Protein AF-0000000084534258 (afdb_homodimer)

Nearest PDB structures (foldseek):
  6az6-assembly1_A  TM=5.521E-01  e=4.880E-09  Streptococcus agalactiae
  6az6-assembly1_B  TM=5.299E-01  e=6.504E-09  Streptococcus agalactiae
  7u5q-assembly2_B  TM=5.788E-01  e=2.052E-08  Brucella melitensis ATCC 23457
  6on4-assembly1_B  TM=4.578E-01  e=2.607E-08  Escherichia coli K-12
  6wfq-assembly1_C  TM=4.964E-01  e=1.856E-07  Escherichia coli

Radius of gyration: 23.12 Å; Cα contacts (8 Å, |Δi|>4): 680; chains: 2; bounding box: 51×70×59 Å

Structure (mmCIF, N/CA/C/O backbone):
data_AF-0000000084534258-model_v1
#
loop_
_entity.id
_entity.type
_entity.pdbx_description
1 polymer 'GntR family transcriptional regulator'
#
loop_
_atom_site.group_PDB
_atom_site.id
_atom_site.type_symbol
_atom_site.label_atom_id
_atom_site.label_alt_id
_atom_site.label_comp_id
_atom_site.label_asym_id
_atom_site.label_entity_id
_atom_site.label_seq_id
_atom_site.pdbx_PDB_ins_code
_atom_site.Cartn_x
_atom_site.Cartn_y
_atom_site.Cartn_z
_atom_site.occupancy
_atom_site.B_iso_or_equiv
_atom_site.auth_seq_id
_atom_site.auth_comp_id
_atom_site.auth_asym_id
_atom_site.auth_atom_id
_atom_site.pdbx_PDB_model_num
ATOM 1 N N . MET A 1 1 ? -7.902 -8.352 -7.883 1 46.28 1 MET A N 1
ATOM 2 C CA . MET A 1 1 ? -6.824 -8.164 -8.852 1 46.28 1 MET A CA 1
ATOM 3 C C . MET A 1 1 ? -7.258 -7.246 -9.984 1 46.28 1 MET A C 1
ATOM 5 O O . MET A 1 1 ? -6.453 -6.477 -10.508 1 46.28 1 MET A O 1
ATOM 9 N N . PHE A 1 2 ? -8.562 -7.336 -10.305 1 59.81 2 PHE A N 1
ATOM 10 C CA . PHE A 1 2 ? -8.93 -6.461 -11.414 1 59.81 2 PHE A CA 1
ATOM 11 C C . PHE A 1 2 ? -9.75 -5.277 -10.922 1 59.81 2 PHE A C 1
ATOM 13 O O . PHE A 1 2 ? -10.766 -5.457 -10.242 1 59.81 2 PHE A O 1
ATOM 20 N N . ARG A 1 3 ? -9.07 -4.172 -10.789 1 63.06 3 ARG A N 1
ATOM 21 C CA . ARG A 1 3 ? -9.719 -2.904 -10.477 1 63.06 3 ARG A CA 1
ATOM 22 C C . ARG A 1 3 ? -9.594 -1.92 -11.633 1 63.06 3 ARG A C 1
ATOM 24 O O . ARG A 1 3 ? -8.719 -2.07 -12.492 1 63.06 3 ARG A O 1
ATOM 31 N N . PRO A 1 4 ? -10.609 -1.128 -11.656 1 59.97 4 PRO A N 1
ATOM 32 C CA . PRO A 1 4 ? -10.539 -0.135 -12.734 1 59.97 4 PRO A CA 1
ATOM 33 C C . PRO A 1 4 ? -9.172 0.54 -12.812 1 59.97 4 PRO A C 1
ATOM 35 O O . PRO A 1 4 ? -8.547 0.811 -11.789 1 59.97 4 PRO A O 1
ATOM 38 N N . VAL A 1 5 ? -8.656 0.688 -14.016 1 66.25 5 VAL A N 1
ATOM 39 C CA . VAL A 1 5 ? -7.348 1.281 -14.258 1 66.25 5 VAL A CA 1
ATOM 40 C C . VAL A 1 5 ? -7.398 2.781 -13.984 1 66.25 5 VAL A C 1
ATOM 42 O O . VAL A 1 5 ? -8.43 3.426 -14.203 1 66.25 5 VAL A O 1
ATOM 45 N N . ARG A 1 6 ? -6.438 3.271 -13.281 1 58.62 6 ARG A N 1
ATOM 46 C CA . ARG A 1 6 ? -6.316 4.707 -13.055 1 58.62 6 ARG A CA 1
ATOM 47 C C . ARG A 1 6 ? -5.719 5.402 -14.273 1 58.62 6 ARG A C 1
ATOM 49 O O . ARG A 1 6 ? -4.668 4.996 -14.773 1 58.62 6 ARG A O 1
ATOM 56 N N . THR A 1 7 ? -6.652 6.23 -14.914 1 61.56 7 THR A N 1
ATOM 57 C CA . THR A 1 7 ? -6.215 6.949 -16.109 1 61.56 7 THR A CA 1
ATOM 58 C C . THR A 1 7 ? -5.816 8.383 -15.766 1 61.56 7 THR A C 1
ATOM 60 O O . THR A 1 7 ? -6.5 9.055 -14.992 1 61.56 7 THR A O 1
ATOM 63 N N . GLY A 1 8 ? -4.473 8.648 -15.375 1 64.31 8 GLY A N 1
ATOM 64 C CA . GLY A 1 8 ? -4.086 10.039 -15.258 1 64.31 8 GLY A CA 1
ATOM 65 C C . GLY A 1 8 ? -2.799 10.367 -15.992 1 64.31 8 GLY A C 1
ATOM 66 O O . GLY A 1 8 ? -1.876 9.555 -16.031 1 64.31 8 GLY A O 1
ATOM 67 N N . ASN A 1 9 ? -2.928 11.422 -16.734 1 80.19 9 ASN A N 1
ATOM 68 C CA . ASN A 1 9 ? -1.703 11.891 -17.375 1 80.19 9 ASN A CA 1
ATOM 69 C C . ASN A 1 9 ? -0.791 12.602 -16.375 1 80.19 9 ASN A C 1
ATOM 71 O O . ASN A 1 9 ? -1.104 12.672 -15.18 1 80.19 9 ASN A O 1
ATOM 75 N N . ALA A 1 10 ? 0.329 12.891 -16.75 1 83.19 10 ALA A N 1
ATOM 76 C CA . ALA A 1 10 ? 1.354 13.492 -15.898 1 83.19 10 ALA A CA 1
ATOM 77 C C . ALA A 1 10 ? 0.813 14.719 -15.18 1 83.19 10 ALA A C 1
ATOM 79 O O . ALA A 1 10 ? 1.138 14.961 -14.008 1 83.19 10 ALA A O 1
ATOM 80 N N . PHE A 1 11 ? -0.027 15.453 -15.859 1 90.19 11 PHE A N 1
ATOM 81 C CA . PHE A 1 11 ? -0.623 16.656 -15.297 1 90.19 11 PHE A CA 1
ATOM 82 C C . PHE A 1 11 ? -1.553 16.328 -14.141 1 90.19 11 PHE A C 1
ATOM 84 O O . PHE A 1 11 ? -1.405 16.859 -13.039 1 90.19 11 PHE A O 1
ATOM 91 N N . GLU A 1 12 ? -2.447 15.398 -14.352 1 89.81 12 GLU A N 1
ATOM 92 C CA . GLU A 1 12 ? -3.422 15.016 -13.336 1 89.81 12 GLU A CA 1
ATOM 93 C C . GLU A 1 12 ? -2.736 14.414 -12.117 1 89.81 12 GLU A C 1
ATOM 95 O O . GLU A 1 12 ? -3.105 14.719 -10.977 1 89.81 12 GLU A O 1
ATOM 100 N N . GLU A 1 13 ? -1.769 13.656 -12.375 1 88.94 13 GLU A N 1
ATOM 101 C CA . GLU A 1 13 ? -1.029 13.039 -11.281 1 88.94 13 GLU A CA 1
ATOM 102 C C . GLU A 1 13 ? -0.251 14.086 -10.484 1 88.94 13 GLU A C 1
ATOM 104 O O . GLU A 1 13 ? -0.144 13.984 -9.258 1 88.94 13 GLU A O 1
ATOM 109 N N . THR A 1 14 ? 0.323 14.992 -11.164 1 92.19 14 THR A N 1
ATOM 110 C CA . THR A 1 14 ? 1.058 16.062 -10.5 1 92.19 14 THR A CA 1
ATOM 111 C C . THR A 1 14 ? 0.133 16.875 -9.602 1 92.19 14 THR A C 1
ATOM 113 O O . THR A 1 14 ? 0.47 17.156 -8.445 1 92.19 14 THR A O 1
ATOM 116 N N . VAL A 1 15 ? -1.04 17.219 -10.109 1 93.62 15 VAL A N 1
ATOM 117 C CA . VAL A 1 15 ? -2.018 17.969 -9.32 1 93.62 15 VAL A CA 1
ATOM 118 C C . VAL A 1 15 ? -2.383 17.172 -8.062 1 93.62 15 VAL A C 1
ATOM 120 O O . VAL A 1 15 ? -2.41 17.719 -6.961 1 93.62 15 VAL A O 1
ATOM 123 N N . GLU A 1 16 ? -2.568 15.906 -8.25 1 91.75 16 GLU A N 1
ATOM 124 C CA . GLU A 1 16 ? -2.979 15.047 -7.137 1 91.75 16 GLU A CA 1
ATOM 125 C C . GLU A 1 16 ? -1.893 14.977 -6.07 1 91.75 16 GLU A C 1
ATOM 127 O O . GLU A 1 16 ? -2.184 15.055 -4.875 1 91.75 16 GLU A O 1
ATOM 132 N N . ARG A 1 17 ? -0.746 14.844 -6.488 1 92.44 17 ARG A N 1
ATOM 133 C CA . ARG A 1 17 ? 0.365 14.719 -5.551 1 92.44 17 ARG A CA 1
ATOM 134 C C . ARG A 1 17 ? 0.575 16.016 -4.777 1 92.44 17 ARG A C 1
ATOM 136 O O . ARG A 1 17 ? 0.832 15.992 -3.572 1 92.44 17 ARG A O 1
ATOM 143 N N . LEU A 1 18 ? 0.512 17.094 -5.434 1 94.25 18 LEU A N 1
ATOM 144 C CA . LEU A 1 18 ? 0.666 18.375 -4.77 1 94.25 18 LEU A CA 1
ATOM 145 C C . LEU A 1 18 ? -0.476 18.625 -3.791 1 94.25 18 LEU A C 1
ATOM 147 O O . LEU A 1 18 ? -0.25 19.094 -2.672 1 94.25 18 LEU A O 1
ATOM 151 N N . LEU A 1 19 ? -1.682 18.328 -4.277 1 94.25 19 LEU A N 1
ATOM 152 C CA . LEU A 1 19 ? -2.84 18.484 -3.404 1 94.25 19 LEU A CA 1
ATOM 153 C C . LEU A 1 19 ? -2.703 17.609 -2.16 1 94.25 19 LEU A C 1
ATOM 155 O O . LEU A 1 19 ? -3.039 18.047 -1.055 1 94.25 19 LEU A O 1
ATOM 159 N N . GLN A 1 20 ? -2.223 16.406 -2.35 1 94.5 20 GLN A N 1
ATOM 160 C CA . GLN A 1 20 ? -1.978 15.508 -1.23 1 94.5 20 GLN A CA 1
ATOM 161 C C . GLN A 1 20 ? -0.992 16.125 -0.237 1 94.5 20 GLN A C 1
ATOM 163 O O . GLN A 1 20 ? -1.232 16.109 0.972 1 94.5 20 GLN A O 1
ATOM 168 N N . ALA A 1 21 ? 0.108 16.656 -0.754 1 94.19 21 ALA A N 1
ATOM 169 C CA . ALA A 1 21 ? 1.132 17.25 0.096 1 94.19 21 ALA A CA 1
ATOM 170 C C . ALA A 1 21 ? 0.57 18.438 0.879 1 94.19 21 ALA A C 1
ATOM 172 O O . ALA A 1 21 ? 0.921 18.641 2.043 1 94.19 21 ALA A O 1
ATOM 173 N N . ILE A 1 22 ? -0.317 19.109 0.294 1 94.38 22 ILE A N 1
ATOM 174 C CA . ILE A 1 22 ? -0.914 20.297 0.916 1 94.38 22 ILE A CA 1
ATOM 175 C C . ILE A 1 22 ? -1.968 19.859 1.933 1 94.38 22 ILE A C 1
ATOM 177 O O . ILE A 1 22 ? -1.938 20.281 3.088 1 94.38 22 ILE A O 1
ATOM 181 N N . LYS A 1 23 ? -2.83 18.953 1.567 1 94.38 23 LYS A N 1
ATOM 182 C CA . LYS A 1 23 ? -3.945 18.547 2.416 1 94.38 23 LYS A CA 1
ATOM 183 C C . LYS A 1 23 ? -3.453 17.766 3.635 1 94.38 23 LYS A C 1
ATOM 185 O O . LYS A 1 23 ? -4.043 17.859 4.715 1 94.38 23 LYS A O 1
ATOM 190 N N . LEU A 1 24 ? -2.344 17.094 3.459 1 94.88 24 LEU A N 1
ATOM 191 C CA . LEU A 1 24 ? -1.833 16.266 4.555 1 94.88 24 LEU A CA 1
ATOM 192 C C . LEU A 1 24 ? -0.815 17.047 5.383 1 94.88 24 LEU A C 1
ATOM 194 O O . LEU A 1 24 ? -0.246 16.516 6.336 1 94.88 24 LEU A O 1
ATOM 198 N N . GLY A 1 25 ? -0.488 18.297 5 1 92.94 25 GLY A N 1
ATOM 199 C CA . GLY A 1 25 ? 0.254 19.203 5.859 1 92.94 25 GLY A CA 1
ATOM 200 C C . GLY A 1 25 ? 1.753 19.156 5.625 1 92.94 25 GLY A C 1
ATOM 201 O O . GLY A 1 25 ? 2.527 19.688 6.426 1 92.94 25 GLY A O 1
ATOM 202 N N . VAL A 1 26 ? 2.131 18.469 4.617 1 92.94 26 VAL A N 1
ATOM 203 C CA . VAL A 1 26 ? 3.539 18.562 4.242 1 92.94 26 VAL A CA 1
ATOM 204 C C . VAL A 1 26 ? 3.908 20.016 3.971 1 92.94 26 VAL A C 1
ATOM 206 O O . VAL A 1 26 ? 4.977 20.469 4.375 1 92.94 26 VAL A O 1
ATOM 209 N N . PHE A 1 27 ? 2.994 20.641 3.299 1 93.38 27 PHE A N 1
ATOM 210 C CA . PHE A 1 27 ? 3.014 22.094 3.191 1 93.38 27 PHE A CA 1
ATOM 211 C C . PHE A 1 27 ? 1.757 22.703 3.809 1 93.38 27 PHE A C 1
ATOM 213 O O . PHE A 1 27 ? 0.653 22.516 3.293 1 93.38 27 PHE A O 1
ATOM 220 N N . GLY A 1 28 ? 1.992 23.469 4.918 1 91.94 28 GLY A N 1
ATOM 221 C CA . GLY A 1 28 ? 0.869 24.078 5.609 1 91.94 28 GLY A CA 1
ATOM 222 C C . GLY A 1 28 ? 0.545 25.469 5.113 1 91.94 28 GLY A C 1
ATOM 223 O O . GLY A 1 28 ? 1.276 26.031 4.293 1 91.94 28 GLY A O 1
ATOM 224 N N . LEU A 1 29 ? -0.563 25.953 5.699 1 92.5 29 LEU A N 1
ATOM 225 C CA . LEU A 1 29 ? -0.996 27.297 5.367 1 92.5 29 LEU A CA 1
ATOM 226 C C . LEU A 1 29 ? 0.145 28.297 5.543 1 92.5 29 LEU A C 1
ATOM 228 O O . LEU A 1 29 ? 0.789 28.328 6.594 1 92.5 29 LEU A O 1
ATOM 232 N N . GLY A 1 30 ? 0.427 29.031 4.445 1 93.94 30 GLY A N 1
ATOM 233 C CA . GLY A 1 30 ? 1.431 30.078 4.512 1 93.94 30 GLY A CA 1
ATOM 234 C C . GLY A 1 30 ? 2.818 29.609 4.121 1 93.94 30 GLY A C 1
ATOM 235 O O . GLY A 1 30 ? 3.705 30.422 3.854 1 93.94 30 GLY A O 1
ATOM 236 N N . ASP A 1 31 ? 3.01 28.328 4.047 1 94.75 31 ASP A N 1
ATOM 237 C CA . ASP A 1 31 ? 4.316 27.781 3.684 1 94.75 31 ASP A CA 1
ATOM 238 C C . ASP A 1 31 ? 4.664 28.125 2.234 1 94.75 31 ASP A C 1
ATOM 240 O O . ASP A 1 31 ? 3.789 28.141 1.368 1 94.75 31 ASP A O 1
ATOM 244 N N . ARG A 1 32 ? 5.957 28.344 2.076 1 96.12 32 ARG A N 1
ATOM 245 C CA . ARG A 1 32 ? 6.48 28.5 0.722 1 96.12 32 ARG A CA 1
ATOM 246 C C . ARG A 1 32 ? 6.836 27.156 0.108 1 96.12 32 ARG A C 1
ATOM 248 O O . ARG A 1 32 ? 7.531 26.344 0.728 1 96.12 32 ARG A O 1
ATOM 255 N N . LEU A 1 33 ? 6.316 26.875 -1.082 1 96.25 33 LEU A N 1
ATOM 256 C CA . LEU A 1 33 ? 6.723 25.656 -1.792 1 96.25 33 LEU A CA 1
ATOM 257 C C . LEU A 1 33 ? 8.172 25.766 -2.258 1 96.25 33 LEU A C 1
ATOM 259 O O . LEU A 1 33 ? 8.688 26.875 -2.459 1 96.25 33 LEU A O 1
ATOM 263 N N . PRO A 1 34 ? 8.797 24.625 -2.428 1 93.94 34 PRO A N 1
ATOM 264 C CA . PRO A 1 34 ? 10.133 24.656 -3.021 1 93.94 34 PRO A CA 1
ATOM 265 C C . PRO A 1 34 ? 10.148 25.344 -4.391 1 93.94 34 PRO A C 1
ATOM 267 O O . PRO A 1 34 ? 9.109 25.469 -5.031 1 93.94 34 PRO A O 1
ATOM 270 N N . ALA A 1 35 ? 11.375 25.656 -4.703 1 94.31 35 ALA A N 1
ATOM 271 C CA . ALA A 1 35 ? 11.531 26.266 -6.027 1 94.31 35 ALA A CA 1
ATOM 272 C C . ALA A 1 35 ? 11 25.328 -7.113 1 94.31 35 ALA A C 1
ATOM 274 O O . ALA A 1 35 ? 11.117 24.109 -7.004 1 94.31 35 ALA A O 1
ATOM 275 N N . GLU A 1 36 ? 10.453 25.938 -8.148 1 93.88 36 GLU A N 1
ATOM 276 C CA . GLU A 1 36 ? 9.82 25.172 -9.219 1 93.88 36 GLU A CA 1
ATOM 277 C C . GLU A 1 36 ? 10.781 24.141 -9.812 1 93.88 36 GLU A C 1
ATOM 279 O O . GLU A 1 36 ? 10.391 23.016 -10.094 1 93.88 36 GLU A O 1
ATOM 284 N N . ARG A 1 37 ? 12.016 24.578 -9.961 1 93 37 ARG A N 1
ATOM 285 C CA . ARG A 1 37 ? 13 23.672 -10.539 1 93 37 ARG A CA 1
ATOM 286 C C . ARG A 1 37 ? 13.18 22.438 -9.656 1 93 37 ARG A C 1
ATOM 288 O O . ARG A 1 37 ? 13.172 21.312 -10.156 1 93 37 ARG A O 1
ATOM 295 N N . ASP A 1 38 ? 13.25 22.656 -8.398 1 94.06 38 ASP A N 1
ATOM 296 C CA . ASP A 1 38 ? 13.445 21.562 -7.453 1 94.06 38 ASP A CA 1
ATOM 297 C C . ASP A 1 38 ? 12.195 20.688 -7.367 1 94.06 38 ASP A C 1
ATOM 299 O O . ASP A 1 38 ? 12.297 19.453 -7.336 1 94.06 38 ASP A O 1
ATOM 303 N N . LEU A 1 39 ? 11.07 21.297 -7.32 1 93.62 39 LEU A N 1
ATOM 304 C CA . LEU A 1 39 ? 9.805 20.578 -7.199 1 93.62 39 LEU A CA 1
ATOM 305 C C . LEU A 1 39 ? 9.539 19.719 -8.438 1 93.62 39 LEU A C 1
ATOM 307 O O . LEU A 1 39 ? 9.109 18.578 -8.328 1 93.62 39 LEU A O 1
ATOM 311 N N . ALA A 1 40 ? 9.82 20.25 -9.57 1 93.56 40 ALA A N 1
ATOM 312 C CA . ALA A 1 40 ? 9.664 19.516 -10.828 1 93.56 40 ALA A CA 1
ATOM 313 C C . ALA A 1 40 ? 10.578 18.297 -10.859 1 93.56 40 ALA A C 1
ATOM 315 O O . ALA A 1 40 ? 10.164 17.219 -11.266 1 93.56 40 ALA A O 1
ATOM 316 N N . ALA A 1 41 ? 11.742 18.516 -10.406 1 91.44 41 ALA A N 1
ATOM 317 C CA . ALA A 1 41 ? 12.711 17.422 -10.383 1 91.44 41 ALA A CA 1
ATOM 318 C C . ALA A 1 41 ? 12.258 16.312 -9.445 1 91.44 41 ALA A C 1
ATOM 320 O O . ALA A 1 41 ? 12.328 15.125 -9.797 1 91.44 41 ALA A O 1
ATOM 321 N N . ARG A 1 42 ? 11.75 16.672 -8.336 1 88.75 42 ARG A N 1
ATOM 322 C CA . ARG A 1 42 ? 11.32 15.695 -7.344 1 88.75 42 ARG A CA 1
ATOM 323 C C . ARG A 1 42 ? 10.109 14.906 -7.84 1 88.75 42 ARG A C 1
ATOM 325 O O . ARG A 1 42 ? 9.961 13.727 -7.535 1 88.75 42 ARG A O 1
ATOM 332 N N . LEU A 1 43 ? 9.305 15.609 -8.617 1 91.12 43 LEU A N 1
ATOM 333 C CA . LEU A 1 43 ? 8.078 14.984 -9.102 1 91.12 43 LEU A CA 1
ATOM 334 C C . LEU A 1 43 ? 8.312 14.297 -10.445 1 91.12 43 LEU A C 1
ATOM 336 O O . LEU A 1 43 ? 7.445 13.562 -10.922 1 91.12 43 LEU A O 1
ATOM 340 N N . GLY A 1 44 ? 9.438 14.531 -11.023 1 89.69 44 GLY A N 1
ATOM 341 C CA . GLY A 1 44 ? 9.789 13.922 -12.289 1 89.69 44 GLY A CA 1
ATOM 342 C C . GLY A 1 44 ? 8.938 14.414 -13.445 1 89.69 44 GLY A C 1
ATOM 343 O O . GLY A 1 44 ? 8.523 13.633 -14.305 1 89.69 44 GLY A O 1
ATOM 344 N N . VAL A 1 45 ? 8.68 15.656 -13.43 1 92.38 45 VAL A N 1
ATOM 345 C CA . VAL A 1 45 ? 7.883 16.25 -14.508 1 92.38 45 VAL A CA 1
ATOM 346 C C . VAL A 1 45 ? 8.586 17.484 -15.047 1 92.38 45 VAL A C 1
ATOM 348 O O . VAL A 1 45 ? 9.523 18 -14.438 1 92.38 45 VAL A O 1
ATOM 351 N N . SER A 1 46 ? 8.172 17.844 -16.234 1 93.12 46 SER A N 1
ATOM 352 C CA . SER A 1 46 ? 8.703 19.078 -16.797 1 93.12 46 SER A CA 1
ATOM 353 C C . SER A 1 46 ? 8.242 20.297 -16 1 93.12 46 SER A C 1
ATOM 355 O O . SER A 1 46 ? 7.23 20.234 -15.305 1 93.12 46 SER A O 1
ATOM 357 N N . ARG A 1 47 ? 8.984 21.375 -16.141 1 94.44 47 ARG A N 1
ATOM 358 C CA . ARG A 1 47 ? 8.586 22.625 -15.5 1 94.44 47 ARG A CA 1
ATOM 359 C C . ARG A 1 47 ? 7.246 23.109 -16.031 1 94.44 47 ARG A C 1
ATOM 361 O O . ARG A 1 47 ? 6.457 23.703 -15.297 1 94.44 47 ARG A O 1
ATOM 368 N N . GLU A 1 48 ? 7.051 22.844 -17.25 1 95.5 48 GLU A N 1
ATOM 369 C CA . GLU A 1 48 ? 5.789 23.266 -17.859 1 95.5 48 GLU A CA 1
ATOM 370 C C . GLU A 1 48 ? 4.605 22.531 -17.234 1 95.5 48 GLU A C 1
ATOM 372 O O . GLU A 1 48 ? 3.596 23.141 -16.891 1 95.5 48 GLU A O 1
ATOM 377 N N . THR A 1 49 ? 4.723 21.234 -17.078 1 94.19 49 THR A N 1
ATOM 378 C CA . THR A 1 49 ? 3.689 20.422 -16.453 1 94.19 49 THR A CA 1
ATOM 379 C C . THR A 1 49 ? 3.445 20.891 -15.016 1 94.19 49 THR A C 1
ATOM 381 O O . THR A 1 49 ? 2.297 21 -14.578 1 94.19 49 THR A O 1
ATOM 384 N N . LEU A 1 50 ? 4.504 21.156 -14.305 1 95.94 50 LEU A N 1
ATOM 385 C CA . LEU A 1 50 ? 4.387 21.625 -12.93 1 95.94 50 LEU A CA 1
ATOM 386 C C . LEU A 1 50 ? 3.652 22.969 -12.875 1 95.94 50 LEU A C 1
ATOM 388 O O . LEU A 1 50 ? 2.75 23.141 -12.055 1 95.94 50 LEU A O 1
ATOM 392 N N . ARG A 1 51 ? 4.016 23.859 -13.742 1 96.06 51 ARG A N 1
ATOM 393 C CA . ARG A 1 51 ? 3.398 25.188 -13.75 1 96.06 51 ARG A CA 1
ATOM 394 C C . ARG A 1 51 ? 1.904 25.094 -14.039 1 96.06 51 ARG A C 1
ATOM 396 O O . ARG A 1 51 ? 1.105 25.812 -13.453 1 96.06 51 ARG A O 1
ATOM 403 N N . GLU A 1 52 ? 1.541 24.219 -14.914 1 96.31 52 GLU A N 1
ATOM 404 C CA . GLU A 1 52 ? 0.128 24 -15.211 1 96.31 52 GLU A CA 1
ATOM 405 C C . GLU A 1 52 ? -0.608 23.453 -13.984 1 96.31 52 GLU A C 1
ATOM 407 O O . GLU A 1 52 ? -1.73 23.875 -13.695 1 96.31 52 GLU A O 1
ATOM 412 N N . ALA A 1 53 ? 0.021 22.562 -13.336 1 96 53 ALA A N 1
ATOM 413 C CA . ALA A 1 53 ? -0.563 21.984 -12.125 1 96 53 ALA A CA 1
ATOM 414 C C . ALA A 1 53 ? -0.736 23.047 -11.047 1 96 53 ALA A C 1
ATOM 416 O O . ALA A 1 53 ? -1.779 23.125 -10.398 1 96 53 ALA A O 1
ATOM 417 N N . LEU A 1 54 ? 0.273 23.891 -10.906 1 97 54 LEU A N 1
ATOM 418 C CA . LEU A 1 54 ? 0.222 24.953 -9.906 1 97 54 LEU A CA 1
ATOM 419 C C . LEU A 1 54 ? -0.862 25.969 -10.242 1 97 54 LEU A C 1
ATOM 421 O O . LEU A 1 54 ? -1.514 26.516 -9.352 1 97 54 LEU A O 1
ATOM 425 N N . ARG A 1 55 ? -1.057 26.203 -11.484 1 97 55 ARG A N 1
ATOM 426 C CA . ARG A 1 55 ? -2.129 27.094 -11.906 1 97 55 ARG A CA 1
ATOM 427 C C . ARG A 1 55 ? -3.494 26.531 -11.516 1 97 55 ARG A C 1
ATOM 429 O O . ARG A 1 55 ? -4.367 27.281 -11.07 1 97 55 ARG A O 1
ATOM 436 N N . THR A 1 56 ? -3.658 25.281 -11.773 1 97 56 THR A N 1
ATOM 437 C CA . THR A 1 56 ? -4.898 24.609 -11.383 1 97 56 THR A CA 1
ATOM 438 C C . THR A 1 56 ? -5.133 24.75 -9.883 1 97 56 THR A C 1
ATOM 440 O O . THR A 1 56 ? -6.246 25.062 -9.445 1 97 56 THR A O 1
ATOM 443 N N . LEU A 1 57 ? -4.098 24.531 -9.109 1 97.31 57 LEU A N 1
ATOM 444 C CA . LEU A 1 57 ? -4.207 24.625 -7.656 1 97.31 57 LEU A CA 1
ATOM 445 C C . LEU A 1 57 ? -4.457 26.062 -7.219 1 97.31 57 LEU A C 1
ATOM 447 O O . LEU A 1 57 ? -5.152 26.312 -6.23 1 97.31 57 LEU A O 1
ATOM 451 N N . GLN A 1 58 ? -3.914 26.953 -7.957 1 97.19 58 GLN A N 1
ATOM 452 C CA . GLN A 1 58 ? -4.168 28.375 -7.699 1 97.19 58 GLN A CA 1
ATOM 453 C C . GLN A 1 58 ? -5.641 28.719 -7.926 1 97.19 58 GLN A C 1
ATOM 455 O O . GLN A 1 58 ? -6.254 29.391 -7.105 1 97.19 58 GLN A O 1
ATOM 460 N N . GLN A 1 59 ? -6.168 28.25 -8.992 1 97.06 59 GLN A N 1
ATOM 461 C CA . GLN A 1 59 ? -7.566 28.5 -9.328 1 97.06 59 GLN A CA 1
ATOM 462 C C . GLN A 1 59 ? -8.5 27.906 -8.273 1 97.06 59 GLN A C 1
ATOM 464 O O . GLN A 1 59 ? -9.57 28.453 -8 1 97.06 59 GLN A O 1
ATOM 469 N N . ALA A 1 60 ? -8.031 26.844 -7.688 1 95.94 60 ALA A N 1
ATOM 470 C CA . ALA A 1 60 ? -8.812 26.172 -6.66 1 95.94 60 ALA A CA 1
ATOM 471 C C . ALA A 1 60 ? -8.602 26.828 -5.293 1 95.94 60 ALA A C 1
ATOM 473 O O . ALA A 1 60 ? -9.188 26.391 -4.297 1 95.94 60 ALA A O 1
ATOM 474 N N . GLY A 1 61 ? -7.648 27.781 -5.219 1 96.12 61 GLY A N 1
ATOM 475 C CA . GLY A 1 61 ? -7.41 28.516 -3.99 1 96.12 61 GLY A CA 1
ATOM 476 C C . GLY A 1 61 ? -6.469 27.797 -3.037 1 96.12 61 GLY A C 1
ATOM 477 O O . GLY A 1 61 ? -6.473 28.078 -1.835 1 96.12 61 GLY A O 1
ATOM 478 N N . CYS A 1 62 ? -5.66 26.891 -3.566 1 96.94 62 CYS A N 1
ATOM 479 C CA . CYS A 1 62 ? -4.793 26.094 -2.711 1 96.94 62 CYS A CA 1
ATOM 480 C C . CYS A 1 62 ? -3.416 26.734 -2.582 1 96.94 62 CYS A C 1
ATOM 482 O O . CYS A 1 62 ? -2.711 26.516 -1.596 1 96.94 62 CYS A O 1
ATOM 484 N N . VAL A 1 63 ? -3.031 27.516 -3.611 1 97.88 63 VAL A N 1
ATOM 485 C CA . VAL A 1 63 ? -1.735 28.188 -3.605 1 97.88 63 VAL A CA 1
ATOM 486 C C . VAL A 1 63 ? -1.865 29.562 -4.238 1 97.88 63 VAL A C 1
ATOM 488 O O . VAL A 1 63 ? -2.85 29.844 -4.926 1 97.88 63 VAL A O 1
ATOM 491 N N . GLU A 1 64 ? -0.849 30.359 -3.963 1 97.12 64 GLU A N 1
ATOM 492 C CA . GLU A 1 64 ? -0.783 31.688 -4.539 1 97.12 64 GLU A CA 1
ATOM 493 C C . GLU A 1 64 ? 0.657 32.094 -4.855 1 97.12 64 GLU A C 1
ATOM 495 O O . GLU A 1 64 ? 1.517 32.062 -3.971 1 97.12 64 GLU A O 1
ATOM 500 N N . PRO A 1 65 ? 0.898 32.406 -6.078 1 95.12 65 PRO A N 1
ATOM 501 C CA . PRO A 1 65 ? 2.215 32.969 -6.398 1 95.12 65 PRO A CA 1
ATOM 502 C C . PRO A 1 65 ? 2.377 34.406 -5.926 1 95.12 65 PRO A C 1
ATOM 504 O O . PRO A 1 65 ? 1.421 35.188 -5.973 1 95.12 65 PRO A O 1
ATOM 507 N N . ARG A 1 66 ? 3.527 34.719 -5.395 1 94 66 ARG A N 1
ATOM 508 C CA . ARG A 1 66 ? 3.902 36.062 -5.02 1 94 66 ARG A CA 1
ATOM 509 C C . ARG A 1 66 ? 5.211 36.469 -5.688 1 94 66 ARG A C 1
ATOM 511 O O . ARG A 1 66 ? 6.105 35.656 -5.871 1 94 66 ARG A O 1
ATOM 518 N N . ARG A 1 67 ? 5.25 37.75 -6.082 1 90.5 67 ARG A N 1
ATOM 519 C CA . ARG A 1 67 ? 6.426 38.25 -6.773 1 90.5 67 ARG A CA 1
ATOM 520 C C . ARG A 1 67 ? 7.316 39.031 -5.82 1 90.5 67 ARG A C 1
ATOM 522 O O . ARG A 1 67 ? 6.891 39.406 -4.727 1 90.5 67 ARG A O 1
ATOM 529 N N . GLY A 1 68 ? 8.555 39.281 -6.242 1 88.75 68 GLY A N 1
ATOM 530 C CA . GLY A 1 68 ? 9.492 40.062 -5.48 1 88.75 68 GLY A CA 1
ATOM 531 C C . GLY A 1 68 ? 10.641 39.281 -4.898 1 88.75 68 GLY A C 1
ATOM 532 O O . GLY A 1 68 ? 10.758 38.062 -5.16 1 88.75 68 GLY A O 1
ATOM 533 N N . ARG A 1 69 ? 11.555 39.938 -4.074 1 87.38 69 ARG A N 1
ATOM 534 C CA . ARG A 1 69 ? 12.773 39.375 -3.502 1 87.38 69 ARG A CA 1
ATOM 535 C C . ARG A 1 69 ? 12.453 38.156 -2.656 1 87.38 69 ARG A C 1
ATOM 537 O O . ARG A 1 69 ? 13.203 37.156 -2.664 1 87.38 69 ARG A O 1
ATOM 544 N N . TYR A 1 70 ? 11.312 38.188 -2.027 1 88.62 70 TYR A N 1
ATOM 545 C CA . TYR A 1 70 ? 10.898 37.062 -1.188 1 88.62 70 TYR A CA 1
ATOM 546 C C . TYR A 1 70 ? 9.703 36.344 -1.799 1 88.62 70 TYR A C 1
ATOM 548 O O . TYR A 1 70 ? 8.891 35.75 -1.078 1 88.62 70 TYR A O 1
ATOM 556 N N . GLY A 1 71 ? 9.773 36.406 -3.113 1 91 71 GLY A N 1
ATOM 557 C CA . GLY A 1 71 ? 8.633 35.844 -3.803 1 91 71 GLY A CA 1
ATOM 558 C C . GLY A 1 71 ? 8.688 34.312 -3.873 1 91 71 GLY A C 1
ATOM 559 O O . GLY A 1 71 ? 9.578 33.688 -3.293 1 91 71 GLY A O 1
ATOM 560 N N . GLY A 1 72 ? 7.57 33.656 -4.348 1 94.62 72 GLY A N 1
ATOM 561 C CA . GLY A 1 72 ? 7.387 32.219 -4.457 1 94.62 72 GLY A CA 1
ATOM 562 C C . GLY A 1 72 ? 5.926 31.812 -4.449 1 94.62 72 GLY A C 1
ATOM 563 O O . GLY A 1 72 ? 5.035 32.656 -4.551 1 94.62 72 GLY A O 1
ATOM 564 N N . THR A 1 73 ? 5.754 30.531 -4.543 1 96.62 73 THR A N 1
ATOM 565 C CA . THR A 1 73 ? 4.402 30 -4.449 1 96.62 73 THR A CA 1
ATOM 566 C C . THR A 1 73 ? 4.078 29.594 -3.012 1 96.62 73 THR A C 1
ATOM 568 O O . THR A 1 73 ? 4.816 28.828 -2.395 1 96.62 73 THR A O 1
ATOM 571 N N . PHE A 1 74 ? 2.98 30.141 -2.477 1 97.81 74 PHE A N 1
ATOM 572 C CA . PHE A 1 74 ? 2.635 29.938 -1.074 1 97.81 74 PHE A CA 1
ATOM 573 C C . PHE A 1 74 ? 1.312 29.188 -0.948 1 97.81 74 PHE A C 1
ATOM 575 O O . PHE A 1 74 ? 0.383 29.438 -1.722 1 97.81 74 PHE A O 1
ATOM 582 N N . VAL A 1 75 ? 1.233 28.328 0.041 1 97.31 75 VAL A N 1
ATOM 583 C CA . VAL A 1 75 ? 0.009 27.578 0.288 1 97.31 75 VAL A CA 1
ATOM 584 C C . VAL A 1 75 ? -1.048 28.5 0.901 1 97.31 75 VAL A C 1
ATOM 586 O O . VAL A 1 75 ? -0.768 29.219 1.856 1 97.31 75 VAL A O 1
ATOM 589 N N . THR A 1 76 ? -2.289 28.438 0.373 1 96.75 76 THR A N 1
ATOM 590 C CA . THR A 1 76 ? -3.393 29.234 0.886 1 96.75 76 THR A CA 1
ATOM 591 C C . THR A 1 76 ? -4.547 28.344 1.332 1 96.75 76 THR A C 1
ATOM 593 O O . THR A 1 76 ? -5.535 28.828 1.892 1 96.75 76 THR A O 1
ATOM 596 N N . TYR A 1 77 ? -4.367 27.109 1.066 1 93.75 77 TYR A N 1
ATOM 597 C CA . TYR A 1 77 ? -5.398 26.156 1.451 1 93.75 77 TYR A CA 1
ATOM 598 C C . TYR A 1 77 ? -5.621 26.172 2.959 1 93.75 77 TYR A C 1
ATOM 600 O O . TYR A 1 77 ? -4.668 26.125 3.736 1 93.75 77 TYR A O 1
ATOM 608 N N . ARG A 1 78 ? -6.918 26.219 3.305 1 89 78 ARG A N 1
ATOM 609 C CA . ARG A 1 78 ? -7.336 26.141 4.703 1 89 78 ARG A CA 1
ATOM 610 C C . ARG A 1 78 ? -8.219 24.922 4.938 1 89 78 ARG A C 1
ATOM 612 O O . ARG A 1 78 ? -9.195 24.703 4.215 1 89 78 ARG A O 1
ATOM 619 N N . MET A 1 79 ? -7.797 24.188 5.898 1 85.38 79 MET A N 1
ATOM 620 C CA . MET A 1 79 ? -8.633 23.047 6.254 1 85.38 79 MET A CA 1
ATOM 621 C C . MET A 1 79 ? -10 23.516 6.754 1 85.38 79 MET A C 1
ATOM 623 O O . MET A 1 79 ? -10.086 24.406 7.602 1 85.38 79 MET A O 1
ATOM 627 N N . PRO A 1 80 ? -10.984 22.938 6.23 1 82.12 80 PRO A N 1
ATOM 628 C CA . PRO A 1 80 ? -12.305 23.297 6.746 1 82.12 80 PRO A CA 1
ATOM 629 C C . PRO A 1 80 ? -12.5 22.875 8.203 1 82.12 80 PRO A C 1
ATOM 631 O O . PRO A 1 80 ? -11.922 21.891 8.648 1 82.12 80 PRO A O 1
ATOM 634 N N . ALA A 1 81 ? -13.344 23.641 8.898 1 85.44 81 ALA A N 1
ATOM 635 C CA . ALA A 1 81 ? -13.695 23.266 10.266 1 85.44 81 ALA A CA 1
ATOM 636 C C . ALA A 1 81 ? -14.492 21.969 10.281 1 85.44 81 ALA A C 1
ATOM 638 O O . ALA A 1 81 ? -15.273 21.703 9.359 1 85.44 81 ALA A O 1
ATOM 639 N N . PRO A 1 82 ? -14.273 21.266 11.32 1 85.19 82 PRO A N 1
ATOM 640 C CA . PRO A 1 82 ? -15.055 20.031 11.406 1 85.19 82 PRO A CA 1
ATOM 641 C C . PRO A 1 82 ? -16.562 20.281 11.438 1 85.19 82 PRO A C 1
ATOM 643 O O . PRO A 1 82 ? -17.016 21.266 12.023 1 85.19 82 PRO A O 1
ATOM 646 N N . ASP A 1 83 ? -17.281 19.422 10.773 1 83.94 83 ASP A N 1
ATOM 647 C CA . ASP A 1 83 ? -18.75 19.453 10.695 1 83.94 83 ASP A CA 1
ATOM 648 C C . ASP A 1 83 ? -19.328 18.047 10.633 1 83.94 83 ASP A C 1
ATOM 650 O O . ASP A 1 83 ? -19.047 17.297 9.703 1 83.94 83 ASP A O 1
ATOM 654 N N . VAL A 1 84 ? -20.219 17.844 11.609 1 83.06 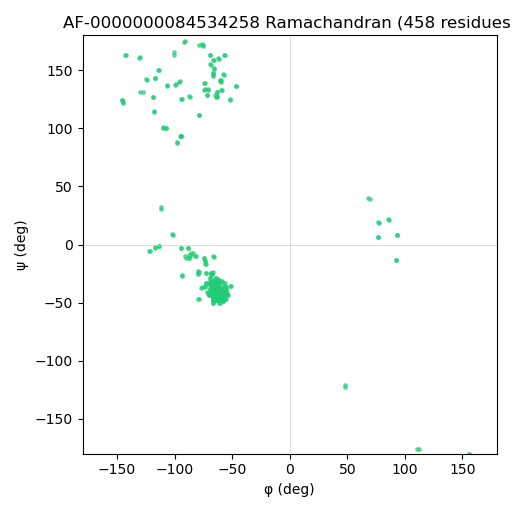84 VAL A N 1
ATOM 655 C CA . VAL A 1 84 ? -20.781 16.5 11.742 1 83.06 84 VAL A CA 1
ATOM 656 C C . VAL A 1 84 ? -21.594 16.156 10.5 1 83.06 84 VAL A C 1
ATOM 658 O O . VAL A 1 84 ? -21.609 15 10.062 1 83.06 84 VAL A O 1
ATOM 661 N N . ALA A 1 85 ? -22.219 17.125 9.977 1 84.31 85 ALA A N 1
ATOM 662 C CA . ALA A 1 85 ? -22.969 16.891 8.75 1 84.31 85 ALA A CA 1
ATOM 663 C C . ALA A 1 85 ? -22.062 16.469 7.609 1 84.31 85 ALA A C 1
ATOM 665 O O . ALA A 1 85 ? -22.406 15.578 6.824 1 84.31 85 ALA A O 1
ATOM 666 N N . ASP A 1 86 ? -20.875 17.047 7.555 1 84 86 ASP A N 1
ATOM 667 C CA . ASP A 1 86 ? -19.859 16.672 6.562 1 84 86 ASP A CA 1
ATOM 668 C C . ASP A 1 86 ? -19.344 15.25 6.805 1 84 86 ASP A C 1
ATOM 670 O O . ASP A 1 86 ? -19.109 14.508 5.855 1 84 86 ASP A O 1
ATOM 674 N N . LEU A 1 87 ? -19.25 14.945 8 1 84.62 87 LEU A N 1
ATOM 675 C CA . LEU A 1 87 ? -18.797 13.609 8.375 1 84.62 87 LEU A CA 1
ATOM 676 C C . LEU A 1 87 ? -19.766 12.547 7.902 1 84.62 87 LEU A C 1
ATOM 678 O O . LEU A 1 87 ? -19.359 11.547 7.293 1 84.62 87 LEU A O 1
ATOM 682 N N . ARG A 1 88 ? -21.047 12.812 8.133 1 84.56 88 ARG A N 1
ATOM 683 C CA . ARG A 1 88 ? -22.094 11.859 7.742 1 84.56 88 ARG A CA 1
ATOM 684 C C . ARG A 1 88 ? -22.141 11.711 6.227 1 84.56 88 ARG A C 1
ATOM 686 O O . ARG A 1 88 ? -22.266 10.594 5.711 1 84.56 88 ARG A O 1
ATOM 693 N N . ARG A 1 89 ? -22 12.805 5.621 1 84.56 89 ARG A N 1
ATOM 694 C CA . ARG A 1 89 ? -22.016 12.781 4.164 1 84.56 89 ARG A CA 1
ATOM 695 C C . ARG A 1 89 ? -20.812 12.016 3.613 1 84.56 89 ARG A C 1
ATOM 697 O O . ARG A 1 89 ? -20.969 11.18 2.721 1 84.56 89 ARG A O 1
ATOM 704 N N . ALA A 1 90 ? -19.625 12.328 4.148 1 84.38 90 ALA A N 1
ATOM 705 C CA . ALA A 1 90 ? -18.406 11.664 3.705 1 84.38 90 ALA A CA 1
ATOM 706 C C . ALA A 1 90 ? -18.469 10.164 3.967 1 84.38 90 ALA A C 1
ATOM 708 O O . ALA A 1 90 ? -18.031 9.359 3.139 1 84.38 90 ALA A O 1
ATOM 709 N N . ALA A 1 91 ? -19.031 9.844 5.035 1 83.31 91 ALA A N 1
ATOM 710 C CA . ALA A 1 91 ? -19.172 8.438 5.395 1 83.31 91 ALA A CA 1
ATOM 711 C C . ALA A 1 91 ? -20.125 7.719 4.445 1 83.31 91 ALA A C 1
ATOM 713 O O . ALA A 1 91 ? -19.859 6.59 4.023 1 83.31 91 ALA A O 1
ATOM 714 N N . ARG A 1 92 ? -21.203 8.367 4.168 1 82.56 92 ARG A N 1
ATOM 715 C CA . ARG A 1 92 ? -22.172 7.797 3.24 1 82.56 92 ARG A CA 1
ATOM 716 C C . ARG A 1 92 ? -21.578 7.617 1.853 1 82.56 92 ARG A C 1
ATOM 718 O O . ARG A 1 92 ? -21.828 6.613 1.184 1 82.56 92 ARG A O 1
ATOM 725 N N . ASP A 1 93 ? -20.828 8.57 1.559 1 83.25 93 ASP A N 1
ATOM 726 C CA . ASP A 1 93 ? -20.188 8.531 0.243 1 83.25 93 ASP A CA 1
ATOM 727 C C . ASP A 1 93 ? -19.219 7.359 0.142 1 83.25 93 ASP A C 1
ATOM 729 O O . ASP A 1 93 ? -19.094 6.734 -0.914 1 83.25 93 ASP A O 1
ATOM 733 N N . LEU A 1 94 ? -18.531 7.125 1.183 1 84.88 94 LEU A N 1
ATOM 734 C CA . LEU A 1 94 ? -17.578 6.02 1.169 1 84.88 94 LEU A CA 1
ATOM 735 C C . LEU A 1 94 ? -18.297 4.68 1.247 1 84.88 94 LEU A C 1
ATOM 737 O O . LEU A 1 94 ? -17.875 3.707 0.614 1 84.88 94 LEU A O 1
ATOM 741 N N . GLY A 1 95 ? -19.422 4.699 2.041 1 81.12 95 GLY A N 1
ATOM 742 C CA . GLY A 1 95 ? -20.203 3.479 2.127 1 81.12 95 GLY A CA 1
ATOM 743 C C . GLY A 1 95 ? -19.359 2.244 2.387 1 81.12 95 GLY A C 1
ATOM 744 O O . GLY A 1 95 ? -18.547 2.225 3.316 1 81.12 95 GLY A O 1
ATOM 745 N N . GLY A 1 96 ? -19.484 1.285 1.456 1 79.19 96 GLY A N 1
ATOM 746 C CA . GLY A 1 96 ? -18.766 0.023 1.56 1 79.19 96 GLY A CA 1
ATOM 747 C C . GLY A 1 96 ? -17.266 0.179 1.448 1 79.19 96 GLY A C 1
ATOM 748 O O . GLY A 1 96 ? -16.5 -0.693 1.884 1 79.19 96 GLY A O 1
ATOM 749 N N . ALA A 1 97 ? -16.828 1.347 1.06 1 91.31 97 ALA A N 1
ATOM 750 C CA . ALA A 1 97 ? -15.391 1.589 0.879 1 91.31 97 ALA A CA 1
ATOM 751 C C . ALA A 1 97 ? -14.734 1.996 2.195 1 91.31 97 ALA A C 1
ATOM 753 O O . ALA A 1 97 ? -13.508 2.035 2.295 1 91.31 97 ALA A O 1
ATOM 754 N N . LEU A 1 98 ? -15.539 2.238 3.205 1 93.12 98 LEU A N 1
ATOM 755 C CA . LEU A 1 98 ? -14.992 2.676 4.48 1 93.12 98 LEU A CA 1
ATOM 756 C C . LEU A 1 98 ? -14.141 1.575 5.113 1 93.12 98 LEU A C 1
ATOM 758 O O . LEU A 1 98 ? -13 1.815 5.508 1 93.12 98 LEU A O 1
ATOM 762 N N . GLU A 1 99 ? -14.727 0.356 5.094 1 94.19 99 GLU A N 1
ATOM 763 C CA . GLU A 1 99 ? -14 -0.75 5.711 1 94.19 99 GLU A CA 1
ATOM 764 C C . GLU A 1 99 ? -12.711 -1.057 4.953 1 94.19 99 GLU A C 1
ATOM 766 O O . GLU A 1 99 ? -11.695 -1.404 5.562 1 94.19 99 GLU A O 1
ATOM 771 N N . ASP A 1 100 ? -12.797 -0.881 3.701 1 95.94 100 ASP A N 1
ATOM 772 C CA . ASP A 1 100 ? -11.602 -1.047 2.871 1 95.94 100 ASP A CA 1
ATOM 773 C C . ASP A 1 100 ? -10.523 -0.042 3.256 1 95.94 100 ASP A C 1
ATOM 775 O O . ASP A 1 100 ? -9.375 -0.421 3.5 1 95.94 100 ASP A O 1
ATOM 779 N N . ALA A 1 101 ? -10.914 1.164 3.371 1 96.38 101 ALA A N 1
ATOM 780 C CA . ALA A 1 101 ? -9.977 2.234 3.693 1 96.38 101 ALA A CA 1
ATOM 781 C C . ALA A 1 101 ? -9.406 2.059 5.098 1 96.38 101 ALA A C 1
ATOM 783 O O . ALA A 1 101 ? -8.211 2.256 5.316 1 96.38 101 ALA A O 1
ATOM 784 N N . LEU A 1 102 ? -10.242 1.64 6.016 1 96.75 102 LEU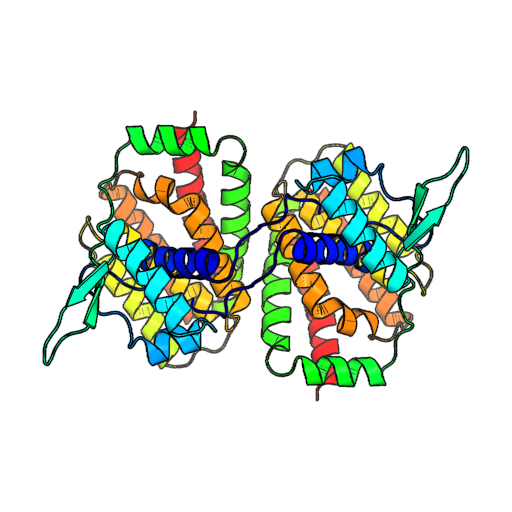 A N 1
ATOM 785 C CA . LEU A 1 102 ? -9.812 1.471 7.398 1 96.75 102 LEU A CA 1
ATOM 786 C C . LEU A 1 102 ? -8.852 0.296 7.531 1 96.75 102 LEU A C 1
ATOM 788 O O . LEU A 1 102 ? -7.84 0.391 8.227 1 96.75 102 LEU A O 1
ATOM 792 N N . THR A 1 103 ? -9.141 -0.803 6.832 1 97.62 103 THR A N 1
ATOM 793 C CA . THR A 1 103 ? -8.273 -1.978 6.875 1 97.62 103 THR A CA 1
ATOM 794 C C . THR A 1 103 ? -6.914 -1.67 6.262 1 97.62 103 THR A C 1
ATOM 796 O O . THR A 1 103 ? -5.879 -2.018 6.836 1 97.62 103 THR A O 1
ATOM 799 N N . TYR A 1 104 ? -6.945 -0.995 5.172 1 98.44 104 TYR A N 1
ATOM 800 C CA . TYR A 1 104 ? -5.711 -0.638 4.48 1 98.44 104 TYR A CA 1
ATOM 801 C C . TYR A 1 104 ? -4.859 0.296 5.328 1 98.44 104 TYR A C 1
ATOM 803 O O . TYR A 1 104 ? -3.66 0.07 5.5 1 98.44 104 TYR A O 1
ATOM 811 N N . ARG A 1 105 ? -5.449 1.334 5.883 1 98.38 105 ARG A N 1
ATOM 812 C CA . ARG A 1 105 ? -4.742 2.242 6.781 1 98.38 105 ARG A CA 1
ATOM 813 C C . ARG A 1 105 ? -4.117 1.485 7.949 1 98.38 105 ARG A C 1
ATOM 815 O O . ARG A 1 105 ? -2.949 1.699 8.281 1 98.38 105 ARG A O 1
ATOM 822 N N . HIS A 1 106 ? -4.91 0.624 8.531 1 98.5 106 HIS A N 1
ATOM 823 C CA . HIS A 1 106 ? -4.465 -0.12 9.703 1 98.5 106 HIS A CA 1
ATOM 824 C C . HIS A 1 106 ? -3.205 -0.925 9.406 1 98.5 106 HIS A C 1
ATOM 826 O O . HIS A 1 106 ? -2.215 -0.833 10.133 1 98.5 106 HIS A O 1
ATOM 832 N N . VAL A 1 107 ? -3.252 -1.613 8.352 1 98.81 107 VAL A N 1
ATOM 833 C CA . VAL A 1 107 ? -2.133 -2.479 7.996 1 98.81 107 VAL A CA 1
ATOM 834 C C . VAL A 1 107 ? -0.883 -1.636 7.758 1 98.81 107 VAL A C 1
ATOM 836 O O . VAL A 1 107 ? 0.189 -1.941 8.281 1 98.81 107 VAL A O 1
ATOM 839 N N . LEU A 1 108 ? -1.028 -0.589 7.035 1 98.81 108 LEU A N 1
ATOM 840 C CA . LEU A 1 108 ? 0.117 0.235 6.664 1 98.81 108 LEU A CA 1
ATOM 841 C C . LEU A 1 108 ? 0.713 0.922 7.887 1 98.81 108 LEU A C 1
ATOM 843 O O . LEU A 1 108 ? 1.924 0.856 8.109 1 98.81 108 LEU A O 1
ATOM 847 N N . GLU A 1 109 ? -0.103 1.526 8.688 1 98.88 109 GLU A N 1
ATOM 848 C CA . GLU A 1 109 ? 0.416 2.367 9.758 1 98.88 109 GLU A CA 1
ATOM 849 C C . GLU A 1 109 ? 0.938 1.521 10.914 1 98.88 109 GLU A C 1
ATOM 851 O O . GLU A 1 109 ? 1.94 1.87 11.547 1 98.88 109 GLU A O 1
ATOM 856 N N . VAL A 1 110 ? 0.278 0.424 11.219 1 98.81 110 VAL A N 1
ATOM 857 C CA . VAL A 1 110 ? 0.775 -0.471 12.258 1 98.81 110 VAL A CA 1
ATOM 858 C C . VAL A 1 110 ? 2.102 -1.087 11.82 1 98.81 110 VAL A C 1
ATOM 860 O O . VAL A 1 110 ? 3.066 -1.107 12.586 1 98.81 110 VAL A O 1
ATOM 863 N N . GLY A 1 111 ? 2.098 -1.516 10.586 1 98.75 111 GLY A N 1
ATOM 864 C CA . GLY A 1 111 ? 3.334 -2.072 10.062 1 98.75 111 GLY A CA 1
ATOM 865 C C . GLY A 1 111 ? 4.469 -1.067 10.008 1 98.75 111 GLY A C 1
ATOM 866 O O . GLY A 1 111 ? 5.617 -1.406 10.297 1 98.75 111 GLY A O 1
ATOM 867 N N . ALA A 1 112 ? 4.176 0.128 9.633 1 98.81 112 ALA A N 1
ATOM 868 C CA . ALA A 1 112 ? 5.191 1.176 9.555 1 98.81 112 ALA A CA 1
ATOM 869 C C . ALA A 1 112 ? 5.777 1.483 10.93 1 98.81 112 ALA A C 1
ATOM 871 O O . ALA A 1 112 ? 6.988 1.678 11.062 1 98.81 112 ALA A O 1
ATOM 872 N N . ALA A 1 113 ? 4.922 1.555 11.922 1 98.94 113 ALA A N 1
ATOM 873 C CA . ALA A 1 113 ? 5.402 1.824 13.273 1 98.94 113 ALA A CA 1
ATOM 874 C C . ALA A 1 113 ? 6.363 0.733 13.742 1 98.94 113 ALA A C 1
ATOM 876 O O . ALA A 1 113 ? 7.418 1.027 14.305 1 98.94 113 ALA A O 1
ATOM 877 N N . GLU A 1 114 ? 5.973 -0.481 13.508 1 98.75 114 GLU A N 1
ATOM 878 C CA . GLU A 1 114 ? 6.832 -1.6 13.875 1 98.75 114 GLU A CA 1
ATOM 879 C C . GLU A 1 114 ? 8.156 -1.549 13.117 1 98.75 114 GLU A C 1
ATOM 881 O O . GLU A 1 114 ? 9.227 -1.715 13.711 1 98.75 114 GLU A O 1
ATOM 886 N N . ALA A 1 115 ? 8.078 -1.331 11.82 1 98.44 115 ALA A N 1
ATOM 887 C CA . ALA A 1 115 ? 9.273 -1.276 10.984 1 98.44 115 ALA A CA 1
ATOM 888 C C . ALA A 1 115 ? 10.195 -0.146 11.43 1 98.44 115 ALA A C 1
ATOM 890 O O . ALA A 1 115 ? 11.414 -0.325 11.5 1 98.44 115 ALA A O 1
ATOM 891 N N . ALA A 1 116 ? 9.617 0.991 11.695 1 98.75 116 ALA A N 1
ATOM 892 C CA . ALA A 1 116 ? 10.406 2.131 12.148 1 98.75 116 ALA A CA 1
ATOM 893 C C . ALA A 1 116 ? 11.109 1.819 13.469 1 98.75 116 ALA A C 1
ATOM 895 O O . ALA A 1 116 ? 12.273 2.172 13.656 1 98.75 116 ALA A O 1
ATOM 896 N N . ALA A 1 117 ? 10.422 1.141 14.359 1 98.81 117 ALA A N 1
ATOM 897 C CA . ALA A 1 117 ? 10.977 0.808 15.664 1 98.81 117 ALA A CA 1
ATOM 898 C C . ALA A 1 117 ? 12.141 -0.169 15.539 1 98.81 117 ALA A C 1
ATOM 900 O O . ALA A 1 117 ? 13.086 -0.13 16.328 1 98.81 117 ALA A O 1
ATOM 901 N N . ARG A 1 118 ? 12.086 -0.999 14.555 1 97.38 118 ARG A N 1
ATOM 902 C CA . ARG A 1 118 ? 13.078 -2.07 14.438 1 97.38 118 ARG A CA 1
ATOM 903 C C . ARG A 1 118 ? 14.305 -1.604 13.664 1 97.38 118 ARG A C 1
ATOM 905 O O . ARG A 1 118 ? 15.289 -2.336 13.555 1 97.38 118 ARG A O 1
ATOM 912 N N . ARG A 1 119 ? 14.281 -0.435 13.203 1 96 119 ARG A N 1
ATOM 913 C CA . ARG A 1 119 ? 15.391 0.148 12.461 1 96 119 ARG A CA 1
ATOM 914 C C . ARG A 1 119 ? 16.234 1.054 13.359 1 96 119 ARG A C 1
ATOM 916 O O . ARG A 1 119 ? 15.688 1.818 14.156 1 96 119 ARG A O 1
ATOM 923 N N . PRO A 1 120 ? 17.578 0.913 13.195 1 96.62 120 PRO A N 1
ATOM 924 C CA . PRO A 1 120 ? 18.375 1.956 13.844 1 96.62 120 PRO A CA 1
ATOM 925 C C . PRO A 1 120 ? 18.125 3.344 13.258 1 96.62 120 PRO A C 1
ATOM 927 O O . PRO A 1 120 ? 18.203 3.523 12.039 1 96.62 120 PRO A O 1
ATOM 930 N N . LEU A 1 121 ? 17.812 4.285 14.141 1 98.19 121 LEU A N 1
ATOM 931 C CA . LEU A 1 121 ? 17.5 5.641 13.695 1 98.19 121 LEU A CA 1
ATOM 932 C C . LEU A 1 121 ? 18.656 6.59 14.031 1 98.19 121 LEU A C 1
ATOM 934 O O . LEU A 1 121 ? 19.219 6.516 15.125 1 98.19 121 LEU A O 1
ATOM 938 N N . SER A 1 122 ? 18.984 7.445 13.102 1 98.19 122 SER A N 1
ATOM 939 C CA . SER A 1 122 ? 19.969 8.492 13.359 1 98.19 122 SER A CA 1
ATOM 940 C C . SER A 1 122 ? 19.422 9.531 14.328 1 98.19 122 SER A C 1
ATOM 942 O O . SER A 1 122 ? 18.219 9.617 14.547 1 98.19 122 SER A O 1
ATOM 944 N N . PRO A 1 123 ? 20.312 10.289 14.867 1 98.38 123 PRO A N 1
ATOM 945 C CA . PRO A 1 123 ? 19.859 11.375 15.75 1 98.38 123 PRO A CA 1
ATOM 946 C C . PRO A 1 123 ? 18.906 12.336 15.047 1 98.38 123 PRO A C 1
ATOM 948 O O . PRO A 1 123 ? 17.922 12.789 15.656 1 98.38 123 PRO A O 1
ATOM 951 N N . ASP A 1 124 ? 19.141 12.594 13.812 1 98.44 124 ASP A N 1
ATOM 952 C CA . ASP A 1 124 ? 18.281 13.492 13.07 1 98.44 124 ASP A CA 1
ATOM 953 C C . ASP A 1 124 ? 16.891 12.891 12.883 1 98.44 124 ASP A C 1
ATOM 955 O O . ASP A 1 124 ? 15.883 13.602 12.961 1 98.44 124 ASP A O 1
ATOM 959 N N . GLN A 1 125 ? 16.859 11.648 12.633 1 98.38 125 GLN A N 1
ATOM 960 C CA . GLN A 1 125 ? 15.578 10.961 12.453 1 98.38 125 GLN A CA 1
ATOM 961 C C . GLN A 1 125 ? 14.781 10.938 13.758 1 98.38 125 GLN A C 1
ATOM 963 O O . GLN A 1 125 ? 13.57 11.148 13.758 1 98.38 125 GLN A O 1
ATOM 968 N N . ARG A 1 126 ? 15.43 10.672 14.828 1 98.69 126 ARG A N 1
ATOM 969 C CA . ARG A 1 126 ? 14.805 10.695 16.141 1 98.69 126 ARG A CA 1
ATOM 970 C C . ARG A 1 126 ? 14.25 12.078 16.469 1 98.69 126 ARG A C 1
ATOM 972 O O . ARG A 1 126 ? 13.102 12.211 16.891 1 98.69 126 ARG A O 1
ATOM 979 N N . ALA A 1 127 ? 15.094 13.039 16.203 1 98.62 127 ALA A N 1
ATOM 980 C CA . ALA A 1 127 ? 14.688 14.414 16.469 1 98.62 127 ALA A CA 1
ATOM 981 C C . ALA A 1 127 ? 13.492 14.805 15.594 1 98.62 127 ALA A C 1
ATOM 983 O O . ALA A 1 127 ? 12.609 15.547 16.031 1 98.62 127 ALA A O 1
ATOM 984 N N . HIS A 1 128 ? 13.508 14.305 14.391 1 97.88 128 HIS A N 1
ATOM 985 C CA . HIS A 1 128 ? 12.414 14.57 13.469 1 97.88 128 HIS A CA 1
ATOM 986 C C . HIS A 1 128 ? 11.086 14.07 14.023 1 97.88 128 HIS A C 1
ATOM 988 O O . HIS A 1 128 ? 10.102 14.805 14.047 1 97.88 128 HIS A O 1
ATOM 994 N N . LEU A 1 129 ? 11.07 12.859 14.508 1 98.62 129 LEU A N 1
ATOM 995 C CA . LEU A 1 129 ? 9.852 12.281 15.055 1 98.62 129 LEU A CA 1
ATOM 996 C C . LEU A 1 129 ? 9.391 13.039 16.297 1 98.62 129 LEU A C 1
ATOM 998 O O . LEU A 1 129 ? 8.211 13.352 16.438 1 98.62 129 LEU A O 1
ATOM 1002 N N . GLU A 1 130 ? 10.32 13.352 17.125 1 98.69 130 GLU A N 1
ATOM 1003 C CA . GLU A 1 130 ? 10.008 14.094 18.344 1 98.69 130 GLU A CA 1
ATOM 1004 C C . GLU A 1 130 ? 9.445 15.477 18.016 1 98.69 130 GLU A C 1
ATOM 1006 O O . GLU A 1 130 ? 8.508 15.938 18.672 1 98.69 130 GLU A O 1
ATOM 1011 N N . SER A 1 131 ? 10.055 16.078 17.078 1 98.44 131 SER A N 1
ATOM 1012 C CA . SER A 1 131 ? 9.594 17.422 16.688 1 98.44 131 SER A CA 1
ATOM 1013 C C . SER A 1 131 ? 8.18 17.359 16.125 1 98.44 131 SER A C 1
ATOM 1015 O O . SER A 1 131 ? 7.375 18.266 16.375 1 98.44 131 SER A O 1
ATOM 1017 N N . ARG A 1 132 ? 7.832 16.359 15.367 1 98.12 132 ARG A N 1
ATOM 1018 C CA . ARG A 1 132 ? 6.484 16.219 14.828 1 98.12 132 ARG A CA 1
ATOM 1019 C C . ARG A 1 132 ? 5.469 16 15.945 1 98.12 132 ARG A C 1
ATOM 1021 O O . ARG A 1 132 ? 4.359 16.531 15.891 1 98.12 132 ARG A O 1
ATOM 1028 N N . LEU A 1 133 ? 5.848 15.195 16.938 1 98.69 133 LEU A N 1
ATOM 1029 C CA . LEU A 1 133 ? 4.973 15 18.094 1 98.69 133 LEU A CA 1
ATOM 1030 C C . LEU A 1 133 ? 4.766 16.312 18.844 1 98.69 133 LEU A C 1
ATOM 1032 O O . LEU A 1 133 ? 3.639 16.641 19.219 1 98.69 133 LEU A O 1
ATOM 1036 N N . THR A 1 134 ? 5.859 17.031 19.047 1 98.5 134 THR A N 1
ATOM 1037 C CA . THR A 1 134 ? 5.781 18.312 19.75 1 98.5 134 THR A CA 1
ATOM 1038 C C . THR A 1 134 ? 4.875 19.281 19 1 98.5 134 THR A C 1
ATOM 1040 O O . THR A 1 134 ? 4.023 19.938 19.609 1 98.5 134 THR A O 1
ATOM 1043 N N . ASP A 1 135 ? 5.07 19.359 17.672 1 97.31 135 ASP A N 1
ATOM 1044 C CA . ASP A 1 135 ? 4.215 20.203 16.844 1 97.31 135 ASP A CA 1
ATOM 1045 C C . ASP A 1 135 ? 2.744 19.828 17.016 1 97.31 135 ASP A C 1
ATOM 1047 O O . ASP A 1 135 ? 1.888 20.719 17.125 1 97.31 135 ASP A O 1
ATOM 1051 N N . LEU A 1 136 ? 2.471 18.562 17.062 1 97.56 136 LEU A N 1
ATOM 1052 C CA . LEU A 1 136 ? 1.103 18.078 17.188 1 97.56 136 LEU A CA 1
ATOM 1053 C C . LEU A 1 136 ? 0.516 18.406 18.547 1 97.56 136 LEU A C 1
ATOM 1055 O O . LEU A 1 136 ? -0.619 18.891 18.641 1 97.56 136 LEU A O 1
ATOM 1059 N N . GLU A 1 137 ? 1.253 18.234 19.531 1 97.12 137 GLU A N 1
ATOM 1060 C CA . GLU A 1 137 ? 0.781 18.469 20.891 1 97.12 137 GLU A CA 1
ATOM 1061 C C . GLU A 1 137 ? 0.521 19.953 21.141 1 97.12 137 GLU A C 1
ATOM 1063 O O . GLU A 1 137 ? -0.312 20.312 21.969 1 97.12 137 GLU A O 1
ATOM 1068 N N . GLN A 1 138 ? 1.174 20.797 20.406 1 96.44 138 GLN A N 1
ATOM 1069 C CA . GLN A 1 138 ? 1.038 22.234 20.578 1 96.44 138 GLN A CA 1
ATOM 1070 C C . GLN A 1 138 ? 0.129 22.828 19.516 1 96.44 138 GLN A C 1
ATOM 1072 O O . GLN A 1 138 ? 0.002 24.047 19.406 1 96.44 138 GLN A O 1
ATOM 1077 N N . ALA A 1 139 ? -0.484 21.984 18.766 1 94.56 139 ALA A N 1
ATOM 1078 C CA . ALA A 1 139 ? -1.241 22.453 17.609 1 94.56 139 ALA A CA 1
ATOM 1079 C C . ALA A 1 139 ? -2.514 23.172 18.031 1 94.56 139 ALA A C 1
ATOM 1081 O O . ALA A 1 139 ? -3.258 22.688 18.891 1 94.56 139 ALA A O 1
ATOM 1082 N N . PRO A 1 140 ? -2.695 24.391 17.484 1 91.38 140 PRO A N 1
ATOM 1083 C CA . PRO A 1 140 ? -4.055 24.922 17.594 1 91.38 140 PRO A CA 1
ATOM 1084 C C . PRO A 1 140 ? -5.094 24.047 16.891 1 91.38 140 PRO A C 1
ATOM 1086 O O . PRO A 1 140 ? -4.746 23.266 16.016 1 91.38 140 PRO A O 1
ATOM 1089 N N . GLN A 1 141 ? -6.332 24.203 17.266 1 89 141 GLN A N 1
ATOM 1090 C CA . GLN A 1 141 ? -7.41 23.359 16.766 1 89 141 GLN A CA 1
ATOM 1091 C C . GLN A 1 141 ? -7.473 23.375 15.242 1 89 141 GLN A C 1
ATOM 1093 O O . GLN A 1 141 ? -7.684 22.328 14.617 1 89 141 GLN A O 1
ATOM 1098 N N . GLU A 1 142 ? -7.199 24.516 14.703 1 88.44 142 GLU A N 1
ATOM 1099 C CA . GLU A 1 142 ? -7.371 24.703 13.266 1 88.44 142 GLU A CA 1
ATOM 1100 C C . GLU A 1 142 ? -6.277 23.984 12.484 1 88.44 142 GLU A C 1
ATOM 1102 O O . GLU A 1 142 ? -6.422 23.719 11.289 1 88.44 142 GLU A O 1
ATOM 1107 N N . GLN A 1 143 ? -5.219 23.562 13.133 1 92 143 GLN A N 1
ATOM 1108 C CA . GLN A 1 143 ? -4.09 22.938 12.453 1 92 143 GLN A CA 1
ATOM 1109 C C . GLN A 1 143 ? -3.906 21.484 12.906 1 92 143 GLN A C 1
ATOM 1111 O O . GLN A 1 143 ? -3.074 20.766 12.359 1 92 143 GLN A O 1
ATOM 1116 N N . TYR A 1 144 ? -4.691 21.062 13.82 1 94.31 144 TYR A N 1
ATOM 1117 C CA . TYR A 1 144 ? -4.469 19.797 14.5 1 94.31 144 TYR A CA 1
ATOM 1118 C C . TYR A 1 144 ? -4.48 18.625 13.516 1 94.31 144 TYR A C 1
ATOM 1120 O O . TYR A 1 144 ? -3.574 17.797 13.523 1 94.31 144 TYR A O 1
ATOM 1128 N N . ARG A 1 145 ? -5.445 18.672 12.664 1 94 145 ARG A N 1
ATOM 1129 C CA . ARG A 1 145 ? -5.625 17.516 11.789 1 94 145 ARG A CA 1
ATOM 1130 C C . ARG A 1 145 ? -4.48 17.406 10.789 1 94 145 ARG A C 1
ATOM 1132 O O . ARG A 1 145 ? -4.012 16.297 10.492 1 94 145 ARG A O 1
ATOM 1139 N N . GLN A 1 146 ? -4.027 18.469 10.258 1 94.62 146 GLN A N 1
ATOM 1140 C CA . GLN A 1 146 ? -2.9 18.438 9.336 1 94.62 146 GLN A CA 1
ATOM 1141 C C . GLN A 1 146 ? -1.622 18 10.047 1 94.62 146 GLN A C 1
ATOM 1143 O O . GLN A 1 146 ? -0.834 17.219 9.508 1 94.62 146 GLN A O 1
ATOM 1148 N N . LEU A 1 147 ? -1.446 18.5 11.219 1 95.81 147 LEU A N 1
ATOM 1149 C CA . LEU A 1 147 ? -0.25 18.125 11.961 1 95.81 147 LEU A CA 1
ATOM 1150 C C . LEU A 1 147 ? -0.32 16.672 12.406 1 95.81 147 LEU A C 1
ATOM 1152 O O . LEU A 1 147 ? 0.706 15.984 12.484 1 95.81 147 LEU A O 1
ATOM 1156 N N . ASP A 1 148 ? -1.554 16.219 12.672 1 97.19 148 ASP A N 1
ATOM 1157 C CA . ASP A 1 148 ? -1.747 14.789 12.945 1 97.19 148 ASP A CA 1
ATOM 1158 C C . ASP A 1 148 ? -1.346 13.938 11.742 1 97.19 148 ASP A C 1
ATOM 1160 O O . ASP A 1 148 ? -0.659 12.93 11.891 1 97.19 148 ASP A O 1
ATOM 1164 N N . SER A 1 149 ? -1.779 14.367 10.578 1 96.62 149 SER A N 1
ATOM 1165 C CA . SER A 1 149 ? -1.387 13.672 9.359 1 96.62 149 SER A CA 1
ATOM 1166 C C . SER A 1 149 ? 0.13 13.656 9.195 1 96.62 149 SER A C 1
ATOM 1168 O O . SER A 1 149 ? 0.715 12.617 8.891 1 96.62 149 SER A O 1
ATOM 1170 N N . ARG A 1 150 ? 0.755 14.758 9.445 1 95.88 150 ARG A N 1
ATOM 1171 C CA . ARG A 1 150 ? 2.203 14.867 9.297 1 95.88 150 ARG A CA 1
ATOM 1172 C C . ARG A 1 150 ? 2.928 13.953 10.281 1 95.88 150 ARG A C 1
ATOM 1174 O O . ARG A 1 150 ? 3.979 13.391 9.961 1 95.88 150 ARG A O 1
ATOM 1181 N N . PHE A 1 151 ? 2.357 13.875 11.492 1 98.5 151 PHE A N 1
ATOM 1182 C CA . PHE A 1 151 ? 2.922 12.984 12.5 1 98.5 151 PHE A CA 1
ATOM 1183 C C . PHE A 1 151 ? 2.943 11.547 12.008 1 98.5 151 PHE A C 1
ATOM 1185 O O . PHE A 1 151 ? 3.975 10.875 12.078 1 98.5 151 PHE A O 1
ATOM 1192 N N . HIS A 1 152 ? 1.86 11.055 11.43 1 98.44 152 HIS A N 1
ATOM 1193 C CA . HIS A 1 152 ? 1.778 9.688 10.938 1 98.44 152 HIS A CA 1
ATOM 1194 C C . HIS A 1 152 ? 2.664 9.484 9.711 1 98.44 152 HIS A C 1
ATOM 1196 O O . HIS A 1 152 ? 3.295 8.438 9.555 1 98.44 152 HIS A O 1
ATOM 1202 N N . LEU A 1 153 ? 2.707 10.492 8.867 1 97.69 153 LEU A N 1
ATOM 1203 C CA . LEU A 1 153 ? 3.576 10.414 7.699 1 97.69 153 LEU A CA 1
ATOM 1204 C C . LEU A 1 153 ? 5.039 10.328 8.117 1 97.69 153 LEU A C 1
ATOM 1206 O O . LEU A 1 153 ? 5.828 9.617 7.484 1 97.69 153 LEU A O 1
ATOM 1210 N N . ALA A 1 154 ? 5.395 11.055 9.156 1 97.88 154 ALA A N 1
ATOM 1211 C CA . ALA A 1 154 ? 6.766 11.016 9.656 1 97.88 154 ALA A CA 1
ATOM 1212 C C . ALA A 1 154 ? 7.156 9.602 10.078 1 97.88 154 ALA A C 1
ATOM 1214 O O . ALA A 1 154 ? 8.289 9.172 9.852 1 97.88 154 ALA A O 1
ATOM 1215 N N . ILE A 1 155 ? 6.242 8.898 10.648 1 98.75 155 ILE A N 1
ATOM 1216 C CA . ILE A 1 155 ? 6.512 7.516 11.031 1 98.75 155 ILE A CA 1
ATOM 1217 C C . ILE A 1 155 ? 6.77 6.68 9.773 1 98.75 155 ILE A C 1
ATOM 1219 O O . ILE A 1 155 ? 7.707 5.879 9.742 1 98.75 155 ILE A O 1
ATOM 1223 N N . GLY A 1 156 ? 5.93 6.867 8.773 1 98.25 156 GLY A N 1
ATOM 1224 C CA . GLY A 1 156 ? 6.164 6.191 7.508 1 98.25 156 GLY A CA 1
ATOM 1225 C C . GLY A 1 156 ? 7.539 6.465 6.93 1 98.25 156 GLY A C 1
ATOM 1226 O O . GLY A 1 156 ? 8.195 5.559 6.414 1 98.25 156 GLY A O 1
ATOM 1227 N N . GLU A 1 157 ? 8.031 7.676 7.062 1 96.75 157 GLU A N 1
ATOM 1228 C CA . GLU A 1 157 ? 9.336 8.078 6.535 1 96.75 157 GLU A CA 1
ATOM 1229 C C . GLU A 1 157 ? 10.469 7.359 7.262 1 96.75 157 GLU A C 1
ATOM 1231 O O . GLU A 1 157 ? 11.508 7.066 6.668 1 96.75 157 GLU A O 1
ATOM 1236 N N . LEU A 1 158 ? 10.266 7.086 8.469 1 98.19 158 LEU A N 1
ATOM 1237 C CA . LEU A 1 158 ? 11.312 6.5 9.297 1 98.19 158 LEU A CA 1
ATOM 1238 C C . LEU A 1 158 ? 11.516 5.027 8.953 1 98.19 158 LEU A C 1
ATOM 1240 O O . LEU A 1 158 ? 12.5 4.418 9.375 1 98.19 158 LEU A O 1
ATOM 1244 N N . THR A 1 159 ? 10.617 4.43 8.172 1 97.88 159 THR A N 1
ATOM 1245 C CA . THR A 1 159 ? 10.727 3.016 7.824 1 97.88 159 THR A CA 1
ATOM 1246 C C . THR A 1 159 ? 11.844 2.791 6.816 1 97.88 159 THR A C 1
ATOM 1248 O O . THR A 1 159 ? 12.281 1.657 6.602 1 97.88 159 THR A O 1
ATOM 1251 N N . GLY A 1 160 ? 12.266 3.902 6.18 1 94.31 160 GLY A N 1
ATOM 1252 C CA . GLY A 1 160 ? 13.258 3.791 5.121 1 94.31 160 GLY A CA 1
ATOM 1253 C C . GLY A 1 160 ? 12.68 3.279 3.814 1 94.31 160 GLY A C 1
ATOM 1254 O O . GLY A 1 160 ? 13.414 3.039 2.857 1 94.31 160 GLY A O 1
ATOM 1255 N N . SER A 1 161 ? 11.477 3.121 3.717 1 96.38 161 SER A N 1
ATOM 1256 C CA . SER A 1 161 ? 10.781 2.676 2.512 1 96.38 161 SER A CA 1
ATOM 1257 C C . SER A 1 161 ? 9.961 3.803 1.9 1 96.38 161 SER A C 1
ATOM 1259 O O . SER A 1 161 ? 8.844 4.082 2.354 1 96.38 161 SER A O 1
ATOM 1261 N N . PRO A 1 162 ? 10.492 4.43 0.838 1 94.19 162 PRO A N 1
ATOM 1262 C CA . PRO A 1 162 ? 9.703 5.477 0.181 1 94.19 162 PRO A CA 1
ATOM 1263 C C . PRO A 1 162 ? 8.367 4.969 -0.347 1 94.19 162 PRO A C 1
ATOM 1265 O O . PRO A 1 162 ? 7.379 5.711 -0.359 1 94.19 162 PRO A O 1
ATOM 1268 N N . THR A 1 163 ? 8.312 3.705 -0.756 1 95.06 163 THR A N 1
ATOM 1269 C CA . THR A 1 163 ? 7.066 3.123 -1.244 1 95.06 163 THR A CA 1
ATOM 1270 C C . THR A 1 163 ? 6.031 3.039 -0.124 1 95.06 163 THR A C 1
ATOM 1272 O O . THR A 1 163 ? 4.867 3.389 -0.319 1 95.06 163 THR A O 1
ATOM 1275 N N . LEU A 1 164 ? 6.492 2.623 1.034 1 97.25 164 LEU A N 1
ATOM 1276 C CA . LEU A 1 164 ? 5.598 2.525 2.184 1 97.25 164 LEU A CA 1
ATOM 1277 C C . LEU A 1 164 ? 5.109 3.904 2.611 1 97.25 164 LEU A C 1
ATOM 1279 O O . LEU A 1 164 ? 3.924 4.086 2.896 1 97.25 164 LEU A O 1
ATOM 1283 N N . ALA A 1 165 ? 6.008 4.863 2.641 1 96.38 165 ALA A N 1
ATOM 1284 C CA . ALA A 1 165 ? 5.633 6.23 2.992 1 96.38 165 ALA A CA 1
ATOM 1285 C C . ALA A 1 165 ? 4.57 6.77 2.039 1 96.38 165 ALA A C 1
ATOM 1287 O O . ALA A 1 165 ? 3.604 7.398 2.471 1 96.38 165 ALA A O 1
ATOM 1288 N N . THR A 1 166 ? 4.723 6.465 0.791 1 94.31 166 THR A N 1
ATOM 1289 C CA . THR A 1 166 ? 3.77 6.898 -0.223 1 94.31 166 THR A CA 1
ATOM 1290 C C . THR A 1 166 ? 2.418 6.219 -0.023 1 94.31 166 THR A C 1
ATOM 1292 O O . THR A 1 166 ? 1.371 6.855 -0.136 1 94.31 166 THR A O 1
ATOM 1295 N N . ALA A 1 167 ? 2.467 4.977 0.256 1 96.75 167 ALA A N 1
ATOM 1296 C CA . ALA A 1 167 ? 1.232 4.227 0.477 1 96.75 167 ALA A CA 1
ATOM 1297 C C . ALA A 1 167 ? 0.473 4.766 1.687 1 96.75 167 ALA A C 1
ATOM 1299 O O . ALA A 1 167 ? -0.758 4.84 1.671 1 96.75 167 ALA A O 1
ATOM 1300 N N . ILE A 1 168 ? 1.182 5.156 2.727 1 98 168 ILE A N 1
ATOM 1301 C CA . ILE A 1 168 ? 0.562 5.703 3.928 1 98 168 ILE A CA 1
ATOM 1302 C C . ILE A 1 168 ? -0.125 7.027 3.596 1 98 168 ILE A C 1
ATOM 1304 O O . ILE A 1 168 ? -1.244 7.281 4.047 1 98 168 ILE A O 1
ATOM 1308 N N . ALA A 1 169 ? 0.522 7.828 2.797 1 96.25 169 ALA A N 1
ATOM 1309 C CA . ALA A 1 169 ? -0.082 9.094 2.381 1 96.25 169 ALA A CA 1
ATOM 1310 C C . ALA A 1 169 ? -1.354 8.852 1.572 1 96.25 169 ALA A C 1
ATOM 1312 O O . ALA A 1 169 ? -2.363 9.531 1.774 1 96.25 169 ALA A O 1
ATOM 1313 N N . GLU A 1 170 ? -1.312 7.891 0.729 1 94.06 170 GLU A N 1
ATOM 1314 C CA . GLU A 1 170 ? -2.473 7.551 -0.086 1 94.06 170 GLU A CA 1
ATOM 1315 C C . GLU A 1 170 ? -3.619 7.031 0.777 1 94.06 170 GLU A C 1
ATOM 1317 O O . GLU A 1 170 ? -4.777 7.402 0.571 1 94.06 170 GLU A O 1
ATOM 1322 N N . ALA A 1 171 ? -3.285 6.211 1.672 1 96.56 171 ALA A N 1
ATOM 1323 C CA . ALA A 1 171 ? -4.293 5.668 2.578 1 96.56 171 ALA A CA 1
ATOM 1324 C C . ALA A 1 171 ? -4.934 6.773 3.412 1 96.56 171 ALA A C 1
ATOM 1326 O O . ALA A 1 171 ? -6.152 6.793 3.602 1 96.56 171 ALA A O 1
ATOM 1327 N N . ARG A 1 172 ? -4.109 7.672 3.92 1 96 172 ARG A N 1
ATOM 1328 C CA . ARG A 1 172 ? -4.613 8.797 4.703 1 96 172 ARG A CA 1
ATOM 1329 C C . ARG A 1 172 ? -5.551 9.664 3.873 1 96 172 ARG A C 1
ATOM 1331 O O . ARG A 1 172 ? -6.582 10.125 4.367 1 96 172 ARG A O 1
ATOM 1338 N N . MET A 1 173 ? -5.25 9.883 2.623 1 93.75 173 MET A N 1
ATOM 1339 C CA . MET A 1 173 ? -6.055 10.727 1.745 1 93.75 173 MET A CA 1
ATOM 1340 C C . MET A 1 173 ? -7.445 10.133 1.545 1 93.75 173 MET A C 1
ATOM 1342 O O . MET A 1 173 ? -8.422 10.867 1.415 1 93.75 173 MET A O 1
ATOM 1346 N N . ARG A 1 174 ? -7.512 8.844 1.578 1 92 174 ARG A N 1
ATOM 1347 C CA . ARG A 1 174 ? -8.797 8.18 1.38 1 92 174 ARG A CA 1
ATOM 1348 C C . ARG A 1 174 ? -9.75 8.469 2.539 1 92 174 ARG A C 1
ATOM 1350 O O . ARG A 1 174 ? -10.969 8.461 2.363 1 92 174 ARG A O 1
ATOM 1357 N N . LEU A 1 175 ? -9.164 8.789 3.656 1 94.31 175 LEU A N 1
ATOM 1358 C CA . LEU A 1 175 ? -9.969 8.977 4.859 1 94.31 175 LEU A CA 1
ATOM 1359 C C . LEU A 1 175 ? -9.945 10.43 5.312 1 94.31 175 LEU A C 1
ATOM 1361 O O . LEU A 1 175 ? -10.562 10.781 6.32 1 94.31 175 LEU A O 1
ATOM 1365 N N . ASN A 1 176 ? -9.242 11.219 4.637 1 92.5 176 ASN A N 1
ATOM 1366 C CA . ASN A 1 176 ? -8.891 12.555 5.113 1 92.5 176 ASN A CA 1
ATOM 1367 C C . ASN A 1 176 ? -10.125 13.391 5.426 1 92.5 176 ASN A C 1
ATOM 1369 O O . ASN A 1 176 ? -10.195 14.039 6.469 1 92.5 176 ASN A O 1
ATOM 1373 N N . ASP A 1 177 ? -11.133 13.391 4.559 1 88.12 177 ASP A N 1
ATOM 1374 C CA . ASP A 1 177 ? -12.344 14.18 4.785 1 88.12 177 ASP A CA 1
ATOM 1375 C C . ASP A 1 177 ? -13.078 13.711 6.043 1 88.12 177 ASP A C 1
ATOM 1377 O O . ASP A 1 177 ? -13.586 14.531 6.809 1 88.12 177 ASP A O 1
ATOM 1381 N N . LEU A 1 178 ? -13.125 12.445 6.238 1 91.31 178 LEU A N 1
ATOM 1382 C CA . LEU A 1 178 ? -13.773 11.906 7.426 1 91.31 178 LEU A CA 1
ATOM 1383 C C . LEU A 1 178 ? -13.008 12.281 8.688 1 91.31 178 LEU A C 1
ATOM 1385 O O . LEU A 1 178 ? -13.594 12.75 9.664 1 91.31 178 LEU A O 1
ATOM 1389 N N . LEU A 1 179 ? -11.727 12.102 8.648 1 92.31 179 LEU A N 1
ATOM 1390 C CA . LEU A 1 179 ? -10.883 12.406 9.805 1 92.31 179 LEU A CA 1
ATOM 1391 C C . LEU A 1 179 ? -10.961 13.891 10.148 1 92.31 179 LEU A C 1
ATOM 1393 O O . LEU A 1 179 ? -11.023 14.25 11.328 1 92.31 179 LEU A O 1
ATOM 1397 N N . ASN A 1 180 ? -11 14.688 9.141 1 89.75 180 ASN A N 1
ATOM 1398 C CA . ASN A 1 180 ? -11.086 16.125 9.352 1 89.75 180 ASN A CA 1
ATOM 1399 C C . ASN A 1 180 ? -12.43 16.531 9.953 1 89.75 180 ASN A C 1
ATOM 1401 O O . ASN A 1 180 ? -12.539 17.578 10.594 1 89.75 180 ASN A O 1
ATOM 1405 N N . ALA A 1 181 ? -13.438 15.773 9.742 1 88.88 181 ALA A N 1
ATOM 1406 C CA . ALA A 1 181 ? -14.789 16.125 10.164 1 88.88 181 ALA A CA 1
ATOM 1407 C C . ALA A 1 181 ? -15.055 15.664 11.594 1 88.88 181 ALA A C 1
ATOM 1409 O O . ALA A 1 181 ? -16.078 16.016 12.195 1 88.88 181 ALA A O 1
ATOM 1410 N N . ILE A 1 182 ? -14.195 14.844 12.18 1 88.62 182 ILE A N 1
ATOM 1411 C CA . ILE A 1 182 ? -14.359 14.391 13.555 1 88.62 182 ILE A CA 1
ATOM 1412 C C . ILE A 1 182 ? -14.281 15.578 14.516 1 88.62 182 ILE A C 1
ATOM 1414 O O . ILE A 1 182 ? -13.297 16.328 14.5 1 88.62 182 ILE A O 1
ATOM 1418 N N . PRO A 1 183 ? -15.266 15.766 15.383 1 87.06 183 PRO A N 1
ATOM 1419 C CA . PRO A 1 183 ? -15.203 16.859 16.359 1 87.06 183 PRO A CA 1
ATOM 1420 C C . PRO A 1 183 ? -13.992 16.75 17.281 1 87.06 183 PRO A C 1
ATOM 1422 O O . PRO A 1 183 ? -13.617 15.648 17.688 1 87.06 183 PRO A O 1
ATOM 1425 N N . MET A 1 184 ? -13.453 17.922 17.5 1 87.56 184 MET A N 1
ATOM 1426 C CA . MET A 1 184 ? -12.289 17.969 18.375 1 87.56 184 MET A CA 1
ATOM 1427 C C . MET A 1 184 ? -12.703 18.281 19.812 1 87.56 184 MET A C 1
ATOM 1429 O O . MET A 1 184 ? -12.844 19.438 20.188 1 87.56 184 MET A O 1
ATOM 1433 N N . LEU A 1 185 ? -12.883 17.172 20.5 1 86.81 185 LEU A N 1
ATOM 1434 C CA . LEU A 1 185 ? -13.203 17.281 21.922 1 86.81 185 LEU A CA 1
ATOM 1435 C C . LEU A 1 185 ? -11.938 17.156 22.766 1 86.81 185 LEU A C 1
ATOM 1437 O O . LEU A 1 185 ? -11.078 16.328 22.484 1 86.81 185 LEU A O 1
ATOM 1441 N N . ASP A 1 186 ? -11.914 17.953 23.766 1 90.19 186 ASP A N 1
ATOM 1442 C CA . ASP A 1 186 ? -10.711 18.016 24.594 1 90.19 186 ASP A CA 1
ATOM 1443 C C . ASP A 1 186 ? -10.32 16.641 25.109 1 90.19 186 ASP A C 1
ATOM 1445 O O . ASP A 1 186 ? -9.148 16.25 25.062 1 90.19 186 ASP A O 1
ATOM 1449 N N . ARG A 1 187 ? -11.25 15.914 25.531 1 90.56 187 ARG A N 1
ATOM 1450 C CA . ARG A 1 187 ? -10.969 14.594 26.078 1 90.56 187 ARG A CA 1
ATOM 1451 C C . ARG A 1 187 ? -10.406 13.664 25.016 1 90.56 187 ARG A C 1
ATOM 1453 O O . ARG A 1 187 ? -9.492 12.875 25.297 1 90.56 187 ARG A O 1
ATOM 1460 N N . ASN A 1 188 ? -10.945 13.719 23.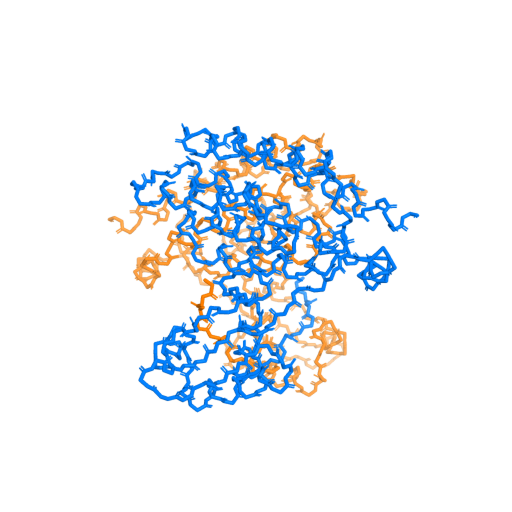875 1 89.69 188 ASN A N 1
ATOM 1461 C CA . ASN A 1 188 ? -10.484 12.875 22.781 1 89.69 188 ASN A CA 1
ATOM 1462 C C . ASN A 1 188 ? -9.07 13.258 22.328 1 89.69 188 ASN A C 1
ATOM 1464 O O . ASN A 1 188 ? -8.25 12.391 22.031 1 89.69 188 ASN A O 1
ATOM 1468 N N . ILE A 1 189 ? -8.859 14.531 22.328 1 92.12 189 ILE A N 1
ATOM 1469 C CA . ILE A 1 189 ? -7.551 15.031 21.938 1 92.12 189 ILE A CA 1
ATOM 1470 C C . ILE A 1 189 ? -6.504 14.617 22.969 1 92.12 189 ILE A C 1
ATOM 1472 O O . ILE A 1 189 ? -5.395 14.211 22.609 1 92.12 189 ILE A O 1
ATOM 1476 N N . ALA A 1 190 ? -6.867 14.703 24.219 1 94.81 190 ALA A N 1
ATOM 1477 C CA . ALA A 1 190 ? -5.957 14.289 25.281 1 94.81 190 ALA A CA 1
ATOM 1478 C C . ALA A 1 190 ? -5.645 12.797 25.188 1 94.81 190 ALA A C 1
ATOM 1480 O O . ALA A 1 190 ? -4.496 12.383 25.359 1 94.81 190 ALA A O 1
ATOM 1481 N N . HIS A 1 191 ? -6.648 12.062 24.953 1 95.25 191 HIS A N 1
ATOM 1482 C CA . HIS A 1 191 ? -6.465 10.617 24.812 1 95.25 191 HIS A CA 1
ATOM 1483 C C . HIS A 1 191 ? -5.574 10.297 23.609 1 95.25 191 HIS A C 1
ATOM 1485 O O . HIS A 1 191 ? -4.676 9.453 23.719 1 95.25 191 HIS A O 1
ATOM 1491 N N . ALA A 1 192 ? -5.797 10.945 22.531 1 96 192 ALA A N 1
ATOM 1492 C CA . ALA A 1 192 ? -4.969 10.75 21.344 1 96 192 ALA A CA 1
ATOM 1493 C C . ALA A 1 192 ? -3.52 11.148 21.625 1 96 192 ALA A C 1
ATOM 1495 O O . ALA A 1 192 ? -2.59 10.484 21.156 1 96 192 ALA A O 1
ATOM 1496 N N . ALA A 1 193 ? -3.355 12.195 22.375 1 97.38 193 ALA A N 1
ATOM 1497 C CA . ALA A 1 193 ? -2.01 12.641 22.734 1 97.38 193 ALA A CA 1
ATOM 1498 C C . ALA A 1 193 ? -1.26 11.57 23.516 1 97.38 193 ALA A C 1
ATOM 1500 O O . ALA A 1 193 ? -0.085 11.305 23.25 1 97.38 193 ALA A O 1
ATOM 1501 N N . ASP A 1 194 ? -1.956 10.961 24.422 1 98.19 194 ASP A N 1
ATOM 1502 C CA . ASP A 1 194 ? -1.358 9.875 25.188 1 98.19 194 ASP A CA 1
ATOM 1503 C C . ASP A 1 194 ? -0.951 8.719 24.281 1 98.19 194 ASP A C 1
ATOM 1505 O O . ASP A 1 194 ? 0.126 8.141 24.453 1 98.19 194 ASP A O 1
ATOM 1509 N N . GLN A 1 195 ? -1.763 8.438 23.391 1 98.12 195 GLN A N 1
ATOM 1510 C CA . GLN A 1 195 ? -1.492 7.344 22.469 1 98.12 195 GLN A CA 1
ATOM 1511 C C . GLN A 1 195 ? -0.331 7.684 21.531 1 98.12 195 GLN A C 1
ATOM 1513 O O . GLN A 1 195 ? 0.533 6.844 21.281 1 98.12 195 GLN A O 1
ATOM 1518 N N . HIS A 1 196 ? -0.287 8.898 21.016 1 98.75 196 HIS A N 1
ATOM 1519 C CA . HIS A 1 196 ? 0.831 9.328 20.172 1 98.75 196 HIS A CA 1
ATOM 1520 C C . HIS A 1 196 ? 2.15 9.25 20.938 1 98.75 196 HIS A C 1
ATOM 1522 O O . HIS A 1 196 ? 3.156 8.781 20.406 1 98.75 196 HIS A O 1
ATOM 1528 N N . ARG A 1 197 ? 2.133 9.664 22.172 1 98.81 197 ARG A N 1
ATOM 1529 C CA . ARG A 1 197 ? 3.338 9.586 23 1 98.81 197 ARG A CA 1
ATOM 1530 C C . ARG A 1 197 ? 3.799 8.141 23.172 1 98.81 197 ARG A C 1
ATOM 1532 O O . ARG A 1 197 ? 4.996 7.859 23.109 1 98.81 197 ARG A O 1
ATOM 1539 N N . ALA A 1 198 ? 2.848 7.273 23.375 1 98.81 198 ALA A N 1
ATOM 1540 C CA . ALA A 1 198 ? 3.17 5.855 23.516 1 98.81 198 ALA A CA 1
ATOM 1541 C C . ALA A 1 198 ? 3.811 5.309 22.234 1 98.81 198 ALA A C 1
ATOM 1543 O O . ALA A 1 198 ? 4.762 4.531 22.297 1 98.81 198 ALA A O 1
ATOM 1544 N N . MET A 1 199 ? 3.324 5.703 21.109 1 98.81 199 MET A N 1
ATOM 1545 C CA . MET A 1 199 ? 3.889 5.297 19.828 1 98.81 199 MET A CA 1
ATOM 1546 C C . MET A 1 199 ? 5.336 5.762 19.688 1 98.81 199 MET A C 1
ATOM 1548 O O . MET A 1 199 ? 6.219 4.965 19.375 1 98.81 199 MET A O 1
ATOM 1552 N N . VAL A 1 200 ? 5.531 7.02 20 1 98.94 200 VAL A N 1
ATOM 1553 C CA . VAL A 1 200 ? 6.859 7.605 19.844 1 98.94 200 VAL A CA 1
ATOM 1554 C C . VAL A 1 200 ? 7.836 6.941 20.812 1 98.94 200 VAL A C 1
ATOM 1556 O O . VAL A 1 200 ? 8.953 6.578 20.438 1 98.94 200 VAL A O 1
ATOM 1559 N N . ARG A 1 201 ? 7.406 6.77 22.031 1 98.81 201 ARG A N 1
ATOM 1560 C CA . ARG A 1 201 ? 8.25 6.129 23.031 1 98.81 201 ARG A CA 1
ATOM 1561 C C . ARG A 1 201 ? 8.672 4.734 22.578 1 98.81 201 ARG A C 1
ATOM 1563 O O . ARG A 1 201 ? 9.844 4.375 22.688 1 98.81 201 ARG A O 1
ATOM 1570 N N . ALA A 1 202 ? 7.723 3.959 22.109 1 98.88 202 ALA A N 1
ATOM 1571 C CA . ALA A 1 202 ? 8.008 2.596 21.672 1 98.88 202 ALA A CA 1
ATOM 1572 C C . ALA A 1 202 ? 8.953 2.588 20.469 1 98.88 202 ALA A C 1
ATOM 1574 O O . ALA A 1 202 ? 9.883 1.779 20.422 1 98.88 202 ALA A O 1
ATOM 1575 N N . ILE A 1 203 ? 8.766 3.496 19.5 1 98.94 203 ILE A N 1
ATOM 1576 C CA . ILE A 1 203 ? 9.602 3.57 18.312 1 98.94 203 ILE A CA 1
ATOM 1577 C C . ILE A 1 203 ? 11.023 3.963 18.688 1 98.94 203 ILE A C 1
ATOM 1579 O O . ILE A 1 203 ? 11.984 3.322 18.266 1 98.94 203 ILE A O 1
ATOM 1583 N N . LEU A 1 204 ? 11.125 4.957 19.547 1 98.81 204 LEU A N 1
ATOM 1584 C CA . LEU A 1 204 ? 12.453 5.457 19.922 1 98.81 204 LEU A CA 1
ATOM 1585 C C . LEU A 1 204 ? 13.172 4.465 20.828 1 98.81 204 LEU A C 1
ATOM 1587 O O . LEU A 1 204 ? 14.406 4.422 20.844 1 98.81 204 LEU A O 1
ATOM 1591 N N . ALA A 1 205 ? 12.445 3.615 21.547 1 98.56 205 ALA A N 1
ATOM 1592 C CA . ALA A 1 205 ? 13.031 2.594 22.406 1 98.56 205 ALA A CA 1
ATOM 1593 C C . ALA A 1 205 ? 13.438 1.362 21.594 1 98.56 205 ALA A C 1
ATOM 1595 O O . ALA A 1 205 ? 14.07 0.443 22.125 1 98.56 205 ALA A O 1
ATOM 1596 N N . GLY A 1 206 ? 13.031 1.312 20.359 1 98.5 206 GLY A N 1
ATOM 1597 C CA . GLY A 1 206 ? 13.336 0.165 19.516 1 98.5 206 GLY A CA 1
ATOM 1598 C C . GLY A 1 206 ? 12.461 -1.038 19.812 1 98.5 206 GLY A C 1
ATOM 1599 O O . GLY A 1 206 ? 12.844 -2.176 19.516 1 98.5 206 GLY A O 1
ATOM 1600 N N . ASP A 1 207 ? 11.391 -0.813 20.438 1 98.56 207 ASP A N 1
ATOM 1601 C CA . ASP A 1 207 ? 10.469 -1.888 20.781 1 98.56 207 ASP A CA 1
ATOM 1602 C C . ASP A 1 207 ? 9.375 -2.041 19.734 1 98.56 207 ASP A C 1
ATOM 1604 O O . ASP A 1 207 ? 8.312 -1.433 19.844 1 98.56 207 ASP A O 1
ATOM 1608 N N . GLY A 1 208 ? 9.586 -2.926 18.766 1 98.19 208 GLY A N 1
ATOM 1609 C CA . GLY A 1 208 ? 8.68 -3.119 17.641 1 98.19 208 GLY A CA 1
ATOM 1610 C C . GLY A 1 208 ? 7.305 -3.588 18.078 1 98.19 208 GLY A C 1
ATOM 1611 O O . GLY A 1 208 ? 6.293 -3.107 17.562 1 98.19 208 GLY A O 1
ATOM 1612 N N . ASP A 1 209 ? 7.27 -4.48 19 1 97.69 209 ASP A N 1
ATOM 1613 C CA . ASP A 1 209 ? 5.988 -5.016 19.469 1 97.69 209 ASP A CA 1
ATOM 1614 C C . ASP A 1 209 ? 5.16 -3.934 20.156 1 97.69 209 ASP A C 1
ATOM 1616 O O . ASP A 1 209 ? 3.957 -3.816 19.906 1 97.69 209 ASP A O 1
ATOM 1620 N N . ALA A 1 210 ? 5.801 -3.156 20.984 1 98.56 210 ALA A N 1
ATOM 1621 C CA . ALA A 1 210 ? 5.098 -2.076 21.672 1 98.56 210 ALA A CA 1
ATOM 1622 C C . ALA A 1 210 ? 4.625 -1.013 20.688 1 98.56 210 ALA A C 1
ATOM 1624 O O . ALA A 1 210 ? 3.535 -0.457 20.828 1 98.56 210 ALA A O 1
ATOM 1625 N N . ALA A 1 211 ? 5.477 -0.699 19.688 1 98.88 211 ALA A N 1
ATOM 1626 C CA . ALA A 1 211 ? 5.094 0.278 18.672 1 98.88 211 ALA A CA 1
ATOM 1627 C C . ALA A 1 211 ? 3.857 -0.181 17.906 1 98.88 211 ALA A C 1
ATOM 1629 O O . ALA A 1 211 ? 2.934 0.604 17.672 1 98.88 211 ALA A O 1
ATOM 1630 N N . ARG A 1 212 ? 3.861 -1.433 17.578 1 98.44 212 ARG A N 1
ATOM 1631 C CA . ARG A 1 212 ? 2.717 -2.021 16.891 1 98.44 212 ARG A CA 1
ATOM 1632 C C . ARG A 1 212 ? 1.454 -1.912 17.734 1 98.44 212 ARG A C 1
ATOM 1634 O O . ARG A 1 212 ? 0.417 -1.45 17.266 1 98.44 212 ARG A 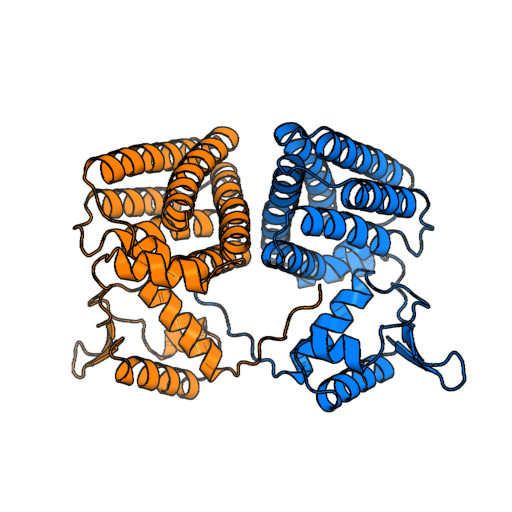O 1
ATOM 1641 N N . ARG A 1 213 ? 1.502 -2.309 18.953 1 98.06 213 ARG A N 1
ATOM 1642 C CA . ARG A 1 213 ? 0.342 -2.318 19.844 1 98.06 213 ARG A CA 1
ATOM 1643 C C . ARG A 1 213 ? -0.188 -0.905 20.062 1 98.06 213 ARG A C 1
ATOM 1645 O O . ARG A 1 213 ? -1.399 -0.678 20.016 1 98.06 213 ARG A O 1
ATOM 1652 N N . ALA A 1 214 ? 0.725 0.02 20.281 1 98.69 214 ALA A N 1
ATOM 1653 C CA . ALA A 1 214 ? 0.32 1.405 20.516 1 98.69 214 ALA A CA 1
ATOM 1654 C C . ALA A 1 214 ? -0.385 1.979 19.281 1 98.69 214 ALA A C 1
ATOM 1656 O O . ALA A 1 214 ? -1.386 2.688 19.422 1 98.69 214 ALA A O 1
ATOM 1657 N N . THR A 1 215 ? 0.108 1.677 18.141 1 98.81 215 THR A N 1
ATOM 1658 C CA . THR A 1 215 ? -0.486 2.193 16.906 1 98.81 215 THR A CA 1
ATOM 1659 C C . THR A 1 215 ? -1.834 1.53 16.641 1 98.81 215 THR A C 1
ATOM 1661 O O . THR A 1 215 ? -2.789 2.197 16.234 1 98.81 215 THR A O 1
ATOM 1664 N N . GLU A 1 216 ? -1.891 0.228 16.875 1 98.19 216 GLU A N 1
ATOM 1665 C CA . GLU A 1 216 ? -3.154 -0.488 16.719 1 98.19 216 GLU A CA 1
ATOM 1666 C C . GLU A 1 216 ? -4.242 0.113 17.609 1 98.19 216 GLU A C 1
ATOM 1668 O O . GLU A 1 216 ? -5.371 0.321 17.156 1 98.19 216 GLU A O 1
ATOM 1673 N N . GLU A 1 217 ? -3.9 0.373 18.844 1 97.75 217 GLU A N 1
ATOM 1674 C CA . GLU A 1 217 ? -4.855 0.959 19.766 1 97.75 217 GLU A CA 1
ATOM 1675 C C . GLU A 1 217 ? -5.312 2.338 19.297 1 97.75 217 GLU A C 1
ATOM 1677 O O . GLU A 1 217 ? -6.504 2.646 19.328 1 97.75 217 GLU A O 1
ATOM 1682 N N . HIS A 1 218 ? -4.379 3.133 18.859 1 98.12 218 HIS A N 1
ATOM 1683 C CA . HIS A 1 218 ? -4.684 4.477 18.375 1 98.12 218 HIS A CA 1
ATOM 1684 C C . HIS A 1 218 ? -5.633 4.43 17.188 1 98.12 218 HIS A C 1
ATOM 1686 O O . HIS A 1 218 ? -6.637 5.148 17.156 1 98.12 218 HIS A O 1
ATOM 1692 N N . LEU A 1 219 ? -5.375 3.572 16.219 1 97.88 219 LEU A N 1
ATOM 1693 C CA . LEU A 1 219 ? -6.156 3.498 14.992 1 97.88 219 LEU A CA 1
ATOM 1694 C C . LEU A 1 219 ? -7.523 2.871 15.25 1 97.88 219 LEU A C 1
ATOM 1696 O O . LEU A 1 219 ? -8.508 3.236 14.609 1 97.88 219 LEU A O 1
ATOM 1700 N N . ALA A 1 220 ? -7.586 1.913 16.203 1 95.94 220 ALA A N 1
ATOM 1701 C CA . ALA A 1 220 ? -8.852 1.267 16.547 1 95.94 220 ALA A CA 1
ATOM 1702 C C . ALA A 1 220 ? -9.844 2.273 17.109 1 95.94 220 ALA A C 1
ATOM 1704 O O . ALA A 1 220 ? -11.047 2.199 16.828 1 95.94 220 ALA A O 1
ATOM 1705 N N . ALA A 1 221 ? -9.367 3.178 17.922 1 93.19 221 ALA A N 1
ATOM 1706 C CA . ALA A 1 221 ? -10.227 4.207 18.5 1 93.19 221 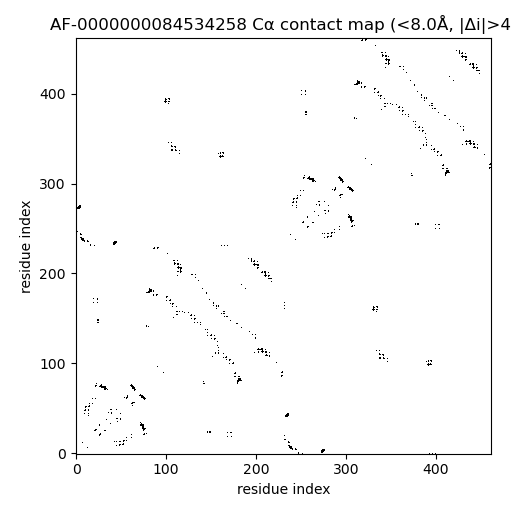ALA A CA 1
ATOM 1707 C C . ALA A 1 221 ? -10.82 5.098 17.406 1 93.19 221 ALA A C 1
ATOM 1709 O O . ALA A 1 221 ? -12.023 5.391 17.422 1 93.19 221 ALA A O 1
ATOM 1710 N N . THR A 1 222 ? -10.023 5.508 16.516 1 92.19 222 THR A N 1
ATOM 1711 C CA . THR A 1 222 ? -10.477 6.352 15.414 1 92.19 222 THR A CA 1
ATOM 1712 C C . THR A 1 222 ? -11.453 5.598 14.516 1 92.19 222 THR A C 1
ATOM 1714 O O . THR A 1 222 ? -12.484 6.145 14.117 1 92.19 222 THR A O 1
ATOM 1717 N N . ALA A 1 223 ? -11.188 4.344 14.227 1 93.69 223 ALA A N 1
ATOM 1718 C CA . ALA A 1 223 ? -12.062 3.521 13.391 1 93.69 223 ALA A CA 1
ATOM 1719 C C . ALA A 1 223 ? -13.43 3.344 14.039 1 93.69 223 ALA A C 1
ATOM 1721 O O . ALA A 1 223 ? -14.461 3.439 13.367 1 93.69 223 ALA A O 1
ATOM 1722 N N . ALA A 1 224 ? -13.414 3.092 15.336 1 91.75 224 ALA A N 1
ATOM 1723 C CA . ALA A 1 224 ? -14.664 2.936 16.078 1 91.75 224 ALA A CA 1
ATOM 1724 C C . ALA A 1 224 ? -15.508 4.207 16 1 91.75 224 ALA A C 1
ATOM 1726 O O . ALA A 1 224 ? -16.719 4.145 15.812 1 91.75 224 ALA A O 1
ATOM 1727 N N . LEU A 1 225 ? -14.859 5.297 16.125 1 87.5 225 LEU A N 1
ATOM 1728 C CA . LEU A 1 225 ? -15.531 6.586 16.031 1 87.5 225 LEU A CA 1
ATOM 1729 C C . LEU A 1 225 ? -16.156 6.785 14.664 1 87.5 225 LEU A C 1
ATOM 1731 O O . LEU A 1 225 ? -17.328 7.18 14.562 1 87.5 225 LEU A O 1
ATOM 1735 N N . LEU A 1 226 ? -15.414 6.496 13.594 1 89.56 226 LEU A N 1
ATOM 1736 C CA . LEU A 1 226 ? -15.898 6.68 12.227 1 89.56 226 LEU A CA 1
ATOM 1737 C C . LEU A 1 226 ? -17.062 5.73 11.93 1 89.56 226 LEU A C 1
ATOM 1739 O O . LEU A 1 226 ? -18.047 6.125 11.312 1 89.56 226 LEU A O 1
ATOM 1743 N N . ARG A 1 227 ? -16.984 4.531 12.469 1 88.06 227 ARG A N 1
ATOM 1744 C CA . ARG A 1 227 ? -18.062 3.559 12.266 1 88.06 227 ARG A CA 1
ATOM 1745 C C . ARG A 1 227 ? -19.312 3.975 13.008 1 88.06 227 ARG A C 1
ATOM 1747 O O . ARG A 1 227 ? -20.438 3.711 12.547 1 88.06 227 ARG A O 1
ATOM 1754 N N . GLY A 1 228 ? -19.109 4.578 14.133 1 84 228 GLY A N 1
ATOM 1755 C CA . GLY A 1 228 ? -20.219 5.035 14.945 1 84 228 GLY A CA 1
ATOM 1756 C C . GLY A 1 228 ? -21.047 6.117 14.273 1 84 228 GLY A C 1
ATOM 1757 O O . GLY A 1 228 ? -22.25 6.238 14.531 1 84 228 GLY A O 1
ATOM 1758 N N . PHE A 1 229 ? -20.406 6.867 13.438 1 78.25 229 PHE A N 1
ATOM 1759 C CA . PHE A 1 229 ? -21.141 7.934 12.766 1 78.25 229 PHE A CA 1
ATOM 1760 C C . PHE A 1 229 ? -21.953 7.379 11.609 1 78.25 229 PHE A C 1
ATOM 1762 O O . PHE A 1 229 ? -22.859 8.055 11.102 1 78.25 229 PHE A O 1
ATOM 1769 N N . LEU A 1 230 ? -21.578 6.25 11.078 1 72.25 230 LEU A N 1
ATOM 1770 C CA . LEU A 1 230 ? -22.359 5.629 10.008 1 72.25 230 LEU A CA 1
ATOM 1771 C C . LEU A 1 230 ? -23.562 4.891 10.57 1 72.25 230 LEU A C 1
ATOM 1773 O O . LEU A 1 230 ? -24.516 4.602 9.836 1 72.25 230 LEU A O 1
ATOM 1777 N N . ALA A 1 231 ? -23.562 4.453 11.82 1 63.06 231 ALA A N 1
ATOM 1778 C CA . ALA A 1 231 ? -24.734 3.801 12.398 1 63.06 231 ALA A CA 1
ATOM 1779 C C . ALA A 1 231 ? -25.844 4.816 12.703 1 63.06 231 ALA A C 1
ATOM 1781 O O . ALA A 1 231 ? -25.562 6.004 12.883 1 63.06 231 ALA A O 1
ATOM 1782 N N . MET B 1 1 ? 7.25 11.844 -0.049 1 46.66 1 MET B N 1
ATOM 1783 C CA . MET B 1 1 ? 5.973 12.359 -0.544 1 46.66 1 MET B CA 1
ATOM 1784 C C . MET B 1 1 ? 6.07 12.719 -2.023 1 46.66 1 MET B C 1
ATOM 1786 O O . MET B 1 1 ? 5.105 12.562 -2.77 1 46.66 1 MET B O 1
ATOM 1790 N N . PHE B 1 2 ? 7.297 13.148 -2.424 1 59.88 2 PHE B N 1
ATOM 1791 C CA . PHE B 1 2 ? 7.332 13.5 -3.838 1 59.88 2 PHE B CA 1
ATOM 1792 C C . PHE B 1 2 ? 8.109 12.461 -4.637 1 59.88 2 PHE B C 1
ATOM 1794 O O . PHE B 1 2 ? 9.258 12.156 -4.309 1 59.88 2 PHE B O 1
ATOM 1801 N N . ARG B 1 3 ? 7.348 11.602 -5.273 1 63.25 3 ARG B N 1
ATOM 1802 C CA . ARG B 1 3 ? 7.918 10.633 -6.203 1 63.25 3 ARG B CA 1
ATOM 1803 C C . ARG B 1 3 ? 7.457 10.906 -7.633 1 63.25 3 ARG B C 1
ATOM 1805 O O . ARG B 1 3 ? 6.445 11.578 -7.844 1 63.25 3 ARG B O 1
ATOM 1812 N N . PRO B 1 4 ? 8.367 10.523 -8.469 1 60.47 4 PRO B N 1
ATOM 1813 C CA . PRO B 1 4 ? 7.973 10.734 -9.867 1 60.47 4 PRO B CA 1
ATOM 1814 C C . PRO B 1 4 ? 6.559 10.242 -10.156 1 60.47 4 PRO B C 1
ATOM 1816 O O . PRO B 1 4 ? 6.137 9.211 -9.633 1 60.47 4 PRO B O 1
ATOM 1819 N N . VAL B 1 5 ? 5.797 11.031 -10.883 1 66.31 5 VAL B N 1
ATOM 1820 C CA . VAL B 1 5 ? 4.414 10.719 -11.227 1 66.31 5 VAL B CA 1
ATOM 1821 C C . VAL B 1 5 ? 4.371 9.578 -12.234 1 66.31 5 VAL B C 1
ATOM 1823 O O . VAL B 1 5 ? 5.242 9.477 -13.102 1 66.31 5 VAL B O 1
ATOM 1826 N N . ARG B 1 6 ? 3.545 8.617 -11.992 1 59.06 6 ARG B N 1
ATOM 1827 C CA . ARG B 1 6 ? 3.326 7.543 -12.953 1 59.06 6 ARG B CA 1
ATOM 1828 C C . ARG B 1 6 ? 2.396 7.996 -14.078 1 59.06 6 ARG B C 1
ATOM 1830 O O . ARG B 1 6 ? 1.306 8.508 -13.82 1 59.06 6 ARG B O 1
ATOM 1837 N N . THR B 1 7 ? 3.074 8.094 -15.328 1 61.44 7 THR B N 1
ATOM 1838 C CA . THR B 1 7 ? 2.305 8.539 -16.484 1 61.44 7 THR B CA 1
ATOM 1839 C C . THR B 1 7 ? 1.847 7.34 -17.312 1 61.44 7 THR B C 1
ATOM 1841 O O . THR B 1 7 ? 2.617 6.406 -17.547 1 61.44 7 THR B O 1
ATOM 1844 N N . GLY B 1 8 ? 0.623 6.703 -16.984 1 64.38 8 GLY B N 1
ATOM 1845 C CA . GLY B 1 8 ? 0.123 5.707 -17.922 1 64.38 8 GLY B CA 1
ATOM 1846 C C . GLY B 1 8 ? -1.314 5.949 -18.344 1 64.38 8 GLY B C 1
ATOM 1847 O O . GLY B 1 8 ? -2.133 6.402 -17.531 1 64.38 8 GLY B O 1
ATOM 1848 N N . ASN B 1 9 ? -1.45 5.883 -19.625 1 80.19 9 ASN B N 1
ATOM 1849 C CA . ASN B 1 9 ? -2.824 5.957 -20.109 1 80.19 9 ASN B CA 1
ATOM 1850 C C . ASN B 1 9 ? -3.574 4.648 -19.875 1 80.19 9 ASN B C 1
ATOM 1852 O O . ASN B 1 9 ? -3.029 3.711 -19.297 1 80.19 9 ASN B O 1
ATOM 1856 N N . ALA B 1 10 ? -4.773 4.641 -20.094 1 83.38 10 ALA B N 1
ATOM 1857 C CA . ALA B 1 10 ? -5.652 3.502 -19.844 1 83.38 10 ALA B CA 1
ATOM 1858 C C . ALA B 1 10 ? -5.102 2.232 -20.484 1 83.38 10 ALA B C 1
ATOM 1860 O O . ALA B 1 10 ? -5.199 1.146 -19.906 1 83.38 10 ALA B O 1
ATOM 1861 N N . PHE B 1 11 ? -4.496 2.396 -21.625 1 90.31 11 PHE B N 1
ATOM 1862 C CA . PHE B 1 11 ? -3.924 1.271 -22.359 1 90.31 11 PHE B CA 1
ATOM 1863 C C . PHE B 1 11 ? -2.742 0.679 -21.594 1 90.31 11 PHE B C 1
ATOM 1865 O O . PHE B 1 11 ? -2.709 -0.524 -21.328 1 90.31 11 PHE B O 1
ATOM 1872 N N . GLU B 1 12 ? -1.822 1.514 -21.188 1 90 12 GLU B N 1
ATOM 1873 C CA . GLU B 1 12 ? -0.623 1.058 -20.5 1 90 12 GLU B CA 1
ATOM 1874 C C . GLU B 1 12 ? -0.973 0.413 -19.156 1 90 12 GLU B C 1
ATOM 1876 O O . GLU B 1 12 ? -0.41 -0.622 -18.797 1 90 12 GLU B O 1
ATOM 1881 N N . GLU B 1 13 ? -1.891 0.989 -18.531 1 88.94 13 GLU B N 1
ATOM 1882 C CA . GLU B 1 13 ? -2.318 0.447 -17.234 1 88.94 13 GLU B CA 1
ATOM 1883 C C . GLU B 1 13 ? -3.014 -0.9 -17.406 1 88.94 13 GLU B C 1
ATOM 1885 O O . GLU B 1 13 ? -2.848 -1.801 -16.578 1 88.94 13 GLU B O 1
ATOM 1890 N N . THR B 1 14 ? -3.797 -0.997 -18.406 1 92.25 14 THR B N 1
ATOM 1891 C CA . THR B 1 14 ? -4.484 -2.254 -18.688 1 92.25 14 THR B CA 1
ATOM 1892 C C . THR B 1 14 ? -3.477 -3.365 -18.969 1 92.25 14 THR B C 1
ATOM 1894 O O . THR B 1 14 ? -3.592 -4.469 -18.438 1 92.25 14 THR B O 1
ATOM 1897 N N . VAL B 1 15 ? -2.479 -3.074 -19.797 1 93.75 15 VAL B N 1
ATOM 1898 C CA . VAL B 1 15 ? -1.438 -4.051 -20.109 1 93.75 15 VAL B CA 1
ATOM 1899 C C . VAL B 1 15 ? -0.739 -4.488 -18.812 1 93.75 15 VAL B C 1
ATOM 1901 O O . VAL B 1 15 ? -0.536 -5.68 -18.594 1 93.75 15 VAL B O 1
ATOM 1904 N N . GLU B 1 16 ? -0.469 -3.539 -17.969 1 91.94 16 GLU B N 1
ATOM 1905 C CA . GLU B 1 16 ? 0.248 -3.824 -16.734 1 91.94 16 GLU B CA 1
ATOM 1906 C C . GLU B 1 16 ? -0.575 -4.719 -15.812 1 91.94 16 GLU B C 1
ATOM 1908 O O . GLU B 1 16 ? -0.049 -5.668 -15.227 1 91.94 16 GLU B O 1
ATOM 1913 N N . ARG B 1 17 ? -1.768 -4.43 -15.727 1 92.44 17 ARG B N 1
ATOM 1914 C CA . ARG B 1 17 ? -2.637 -5.195 -14.844 1 92.44 17 ARG B CA 1
ATOM 1915 C C . ARG B 1 17 ? -2.811 -6.625 -15.344 1 92.44 17 ARG B C 1
ATOM 1917 O O . ARG B 1 17 ? -2.807 -7.574 -14.562 1 92.44 17 ARG B O 1
ATOM 1924 N N . LEU B 1 18 ? -2.992 -6.773 -16.594 1 94.31 18 LEU B N 1
ATOM 1925 C CA . LEU B 1 18 ? -3.133 -8.109 -17.172 1 94.31 18 LEU B CA 1
ATOM 1926 C C . LEU B 1 18 ? -1.843 -8.906 -17.016 1 94.31 18 LEU B C 1
ATOM 1928 O O . LEU B 1 18 ? -1.876 -10.086 -16.656 1 94.31 18 LEU B O 1
ATOM 1932 N N . LEU B 1 19 ? -0.745 -8.219 -17.328 1 94.38 19 LEU B N 1
ATOM 1933 C CA . LEU B 1 19 ? 0.548 -8.875 -17.172 1 94.38 19 LEU B CA 1
ATOM 1934 C C . LEU B 1 19 ? 0.767 -9.312 -15.734 1 94.38 19 LEU B C 1
ATOM 1936 O O . LEU B 1 19 ? 1.28 -10.406 -15.484 1 94.38 19 LEU B O 1
ATOM 1940 N N . GLN B 1 20 ? 0.383 -8.469 -14.805 1 94.62 20 GLN B N 1
ATOM 1941 C CA . GLN B 1 20 ? 0.473 -8.805 -13.383 1 94.62 20 GLN B CA 1
ATOM 1942 C C . GLN B 1 20 ? -0.338 -10.055 -13.062 1 94.62 20 GLN B C 1
ATOM 1944 O O . GLN B 1 20 ? 0.152 -10.961 -12.383 1 94.62 20 GLN B O 1
ATOM 1949 N N . ALA B 1 21 ? -1.569 -10.094 -13.555 1 94.25 21 ALA B N 1
ATOM 1950 C CA . ALA B 1 21 ? -2.447 -11.234 -13.297 1 94.25 21 ALA B CA 1
ATOM 1951 C C . ALA B 1 21 ? -1.857 -12.516 -13.875 1 94.25 21 ALA B C 1
ATOM 1953 O O . ALA B 1 21 ? -1.976 -13.586 -13.266 1 94.25 21 ALA B O 1
ATOM 1954 N N . ILE B 1 22 ? -1.192 -12.391 -14.93 1 94.44 22 ILE B N 1
ATOM 1955 C CA . ILE B 1 22 ? -0.602 -13.547 -15.602 1 94.44 22 ILE B CA 1
ATOM 1956 C C . ILE B 1 22 ? 0.681 -13.961 -14.883 1 94.44 22 ILE B C 1
ATOM 1958 O O . ILE B 1 22 ? 0.851 -15.125 -14.523 1 94.44 22 ILE B O 1
ATOM 1962 N N . LYS B 1 23 ? 1.545 -13.023 -14.578 1 94.44 23 LYS B N 1
ATOM 1963 C CA . LYS B 1 23 ? 2.85 -13.32 -13.992 1 94.44 23 LYS B CA 1
ATOM 1964 C C . LYS B 1 23 ? 2.705 -13.836 -12.562 1 94.44 23 LYS B C 1
ATOM 1966 O O . LYS B 1 23 ? 3.494 -14.672 -12.117 1 94.44 23 LYS B O 1
ATOM 1971 N N . LEU B 1 24 ? 1.654 -13.398 -11.906 1 94.94 24 LEU B N 1
ATOM 1972 C CA . LEU B 1 24 ? 1.47 -13.797 -10.508 1 94.94 24 LEU B CA 1
ATOM 1973 C C . LEU B 1 24 ? 0.576 -15.023 -10.414 1 94.94 24 LEU B C 1
ATOM 1975 O O . LEU B 1 24 ? 0.283 -15.5 -9.312 1 94.94 24 LEU B O 1
ATOM 1979 N N . GLY B 1 25 ? 0.052 -15.523 -11.555 1 93 25 GLY B N 1
ATOM 1980 C CA . GLY B 1 25 ? -0.583 -16.828 -11.602 1 93 25 GLY B CA 1
ATOM 1981 C C . GLY B 1 25 ? -2.084 -16.781 -11.383 1 93 25 GLY B C 1
ATOM 1982 O O . GLY B 1 25 ? -2.721 -17.797 -11.141 1 93 25 GLY B O 1
ATOM 1983 N N . VAL B 1 26 ? -2.596 -15.609 -11.352 1 92.94 26 VAL B N 1
ATOM 1984 C CA . VAL B 1 26 ? -4.051 -15.516 -11.352 1 92.94 26 VAL B CA 1
ATOM 1985 C C . VAL B 1 26 ? -4.621 -16.25 -12.562 1 92.94 26 VAL B C 1
ATOM 1987 O O . VAL B 1 26 ? -5.621 -16.969 -12.453 1 92.94 26 VAL B O 1
ATOM 1990 N N . PHE B 1 27 ? -3.943 -16.031 -13.648 1 93.44 27 PHE B N 1
ATOM 1991 C CA . PHE B 1 27 ? -4.133 -16.844 -14.836 1 93.44 27 PHE B CA 1
ATOM 1992 C C . PHE B 1 27 ? -2.842 -17.578 -15.203 1 93.44 27 PHE B C 1
ATOM 1994 O O . PHE B 1 27 ? -1.858 -16.938 -15.594 1 93.44 27 PHE B O 1
ATOM 2001 N N . GLY B 1 28 ? -2.914 -18.938 -15.094 1 91.88 28 GLY B N 1
ATOM 2002 C CA . GLY B 1 28 ? -1.735 -19.734 -15.391 1 91.88 28 GLY B CA 1
ATOM 2003 C C . GLY B 1 28 ? -1.664 -20.188 -16.844 1 91.88 28 GLY B C 1
ATOM 2004 O O . GLY B 1 28 ? -2.6 -19.953 -17.609 1 91.88 28 GLY B O 1
ATOM 2005 N N . LEU B 1 29 ? -0.512 -20.812 -17.094 1 92.5 29 LEU B N 1
ATOM 2006 C CA . LEU B 1 29 ? -0.298 -21.344 -18.438 1 92.5 29 LEU B CA 1
ATOM 2007 C C . LEU B 1 29 ? -1.471 -22.219 -18.859 1 92.5 29 LEU B C 1
ATOM 2009 O O . LEU B 1 29 ? -1.879 -23.125 -18.125 1 92.5 29 LEU B O 1
ATOM 2013 N N . GLY B 1 30 ? -2.047 -21.859 -20.016 1 94 30 GLY B N 1
ATOM 2014 C CA . GLY B 1 30 ? -3.113 -22.656 -20.578 1 94 30 GLY B CA 1
ATOM 2015 C C . GLY B 1 30 ? -4.496 -22.203 -20.156 1 94 30 GLY B C 1
ATOM 2016 O O . GLY B 1 30 ? -5.496 -22.594 -20.766 1 94 30 GLY B O 1
ATOM 2017 N N . ASP B 1 31 ? -4.578 -21.375 -19.172 1 94.75 31 ASP B N 1
ATOM 2018 C CA . ASP B 1 31 ? -5.875 -20.891 -18.703 1 94.75 31 ASP B CA 1
ATOM 2019 C C . ASP B 1 31 ? -6.551 -20.016 -19.75 1 94.75 31 ASP B C 1
ATOM 2021 O O . ASP B 1 31 ? -5.883 -19.25 -20.453 1 94.75 31 ASP B O 1
ATOM 2025 N N . ARG B 1 32 ? -7.863 -20.156 -19.734 1 96.19 32 ARG B N 1
ATOM 2026 C CA . ARG B 1 32 ? -8.672 -19.266 -20.562 1 96.19 32 ARG B CA 1
ATOM 2027 C C . ARG B 1 32 ? -9.008 -17.984 -19.797 1 96.19 32 ARG B C 1
ATOM 2029 O O . ARG B 1 32 ? -9.469 -18.031 -18.656 1 96.19 32 ARG B O 1
ATOM 2036 N N . LEU B 1 33 ? -8.727 -16.828 -20.391 1 96.25 33 LEU B N 1
ATOM 2037 C CA . LEU B 1 33 ? -9.148 -15.57 -19.797 1 96.25 33 LEU B CA 1
ATOM 2038 C C . LEU B 1 33 ? -10.672 -15.43 -19.844 1 96.25 33 LEU B C 1
ATOM 2040 O O . LEU B 1 33 ? -11.32 -16.016 -20.719 1 96.25 33 LEU B O 1
ATOM 2044 N N . PRO B 1 34 ? -11.203 -14.641 -18.922 1 93.88 34 PRO B N 1
ATOM 2045 C CA . PRO B 1 34 ? -12.633 -14.336 -19.031 1 93.88 34 PRO B CA 1
ATOM 2046 C C . PRO B 1 34 ? -13 -13.695 -20.359 1 93.88 34 PRO B C 1
ATOM 2048 O O . PRO B 1 34 ? -12.133 -13.172 -21.062 1 93.88 34 PRO B O 1
ATOM 2051 N N . ALA B 1 35 ? -14.289 -13.781 -20.547 1 94.31 35 ALA B N 1
ATOM 2052 C CA . ALA B 1 35 ? -14.773 -13.141 -21.766 1 94.31 35 ALA B CA 1
ATOM 2053 C C . ALA B 1 35 ? -14.391 -11.664 -21.797 1 94.31 35 ALA B C 1
ATOM 2055 O O . ALA B 1 35 ? -14.367 -11 -20.766 1 94.31 35 ALA B O 1
ATOM 2056 N N . GLU B 1 36 ? -14.133 -11.188 -22.984 1 93.88 36 GLU B N 1
ATOM 2057 C CA . GLU B 1 36 ? -13.664 -9.812 -23.172 1 93.88 36 GLU B CA 1
ATOM 2058 C C . GLU B 1 36 ? -14.617 -8.82 -22.516 1 93.88 36 GLU B C 1
ATOM 2060 O O . GLU B 1 36 ? -14.18 -7.855 -21.891 1 93.88 36 GLU B O 1
ATOM 2065 N N . ARG B 1 37 ? -15.906 -9.086 -22.688 1 92.88 37 ARG B N 1
ATOM 2066 C CA . ARG B 1 37 ? -16.891 -8.18 -22.125 1 92.88 37 ARG B CA 1
ATOM 2067 C C . ARG B 1 37 ? -16.766 -8.109 -20.609 1 92.88 37 ARG B C 1
ATOM 2069 O O . ARG B 1 37 ? -16.75 -7.023 -20.016 1 92.88 37 ARG B O 1
ATOM 2076 N N . ASP B 1 38 ? -16.578 -9.227 -20 1 94.06 38 ASP B N 1
ATOM 2077 C CA . ASP B 1 38 ? -16.453 -9.312 -18.547 1 94.06 38 ASP B CA 1
ATOM 2078 C C . ASP B 1 38 ? -15.133 -8.703 -18.078 1 94.06 38 ASP B C 1
ATOM 2080 O O . ASP B 1 38 ? -15.102 -7.973 -17.094 1 94.06 38 ASP B O 1
ATOM 2084 N N . LEU B 1 39 ? -14.094 -9.008 -18.766 1 93.56 39 LEU B N 1
ATOM 2085 C CA . LEU B 1 39 ? -12.766 -8.523 -18.406 1 93.56 39 LEU B CA 1
ATOM 2086 C C . LEU B 1 39 ? -12.68 -7.008 -18.531 1 93.56 39 LEU B C 1
ATOM 2088 O O . LEU B 1 39 ? -12.117 -6.34 -17.656 1 93.56 39 LEU B O 1
ATOM 2092 N N . ALA B 1 40 ? -13.234 -6.484 -19.562 1 93.5 40 ALA B N 1
ATOM 2093 C CA . ALA B 1 40 ? -13.273 -5.039 -19.766 1 93.5 40 ALA B CA 1
ATOM 2094 C C . ALA B 1 40 ? -14.047 -4.348 -18.641 1 93.5 40 ALA B C 1
ATOM 2096 O O . ALA B 1 40 ? -13.609 -3.314 -18.125 1 93.5 40 ALA B O 1
ATOM 2097 N N . ALA B 1 41 ? -15.109 -4.945 -18.297 1 91.38 41 ALA B N 1
ATOM 2098 C CA . ALA B 1 41 ? -15.938 -4.391 -17.219 1 91.38 41 ALA B CA 1
ATOM 2099 C C . ALA B 1 41 ? -15.188 -4.379 -15.898 1 91.38 41 ALA B C 1
ATOM 2101 O O . ALA B 1 41 ? -15.203 -3.381 -15.172 1 91.38 41 ALA B O 1
ATOM 2102 N N . ARG B 1 42 ? -14.492 -5.41 -15.633 1 88.69 42 ARG B N 1
ATOM 2103 C CA . ARG B 1 42 ? -13.766 -5.531 -14.375 1 88.69 42 ARG B CA 1
ATOM 2104 C C . ARG B 1 42 ? -12.609 -4.539 -14.312 1 88.69 42 ARG B C 1
ATOM 2106 O O . ARG B 1 42 ? -12.281 -4.02 -13.242 1 88.69 42 ARG B O 1
ATOM 2113 N N . LEU B 1 43 ? -12.055 -4.289 -15.484 1 91.12 43 LEU B N 1
ATOM 2114 C CA . LEU B 1 43 ? -10.898 -3.398 -15.547 1 91.12 43 LEU B CA 1
ATOM 2115 C C . LEU B 1 43 ? -11.336 -1.953 -15.75 1 91.12 43 LEU B C 1
ATOM 2117 O O . LEU B 1 43 ? -10.523 -1.033 -15.648 1 91.12 43 LEU B O 1
ATOM 2121 N N . GLY B 1 44 ? -12.586 -1.772 -16.062 1 89.75 44 GLY B N 1
ATOM 2122 C CA . GLY B 1 44 ? -13.125 -0.438 -16.25 1 89.75 44 GLY B CA 1
ATOM 2123 C C . GLY B 1 44 ? -12.602 0.24 -17.5 1 89.75 44 GLY B C 1
ATOM 2124 O O . GLY B 1 44 ? -12.297 1.435 -17.484 1 89.75 44 GLY B O 1
ATOM 2125 N N . VAL B 1 45 ? -12.469 -0.51 -18.516 1 92.44 45 VAL B N 1
ATOM 2126 C CA . VAL B 1 45 ? -11.984 0.046 -19.781 1 92.44 45 VAL B CA 1
ATOM 2127 C C . VAL B 1 45 ? -12.906 -0.38 -20.922 1 92.44 45 VAL B C 1
ATOM 2129 O O . VAL B 1 45 ? -13.742 -1.272 -20.75 1 92.44 45 VAL B O 1
ATOM 2132 N N . SER B 1 46 ? -12.789 0.372 -21.984 1 93.12 46 SER B N 1
ATOM 2133 C CA . SER B 1 46 ? -13.555 -0.012 -23.172 1 93.12 46 SER B CA 1
ATOM 2134 C C . SER B 1 46 ? -13.062 -1.338 -23.734 1 93.12 46 SER B C 1
ATOM 2136 O O . SER B 1 46 ? -11.922 -1.744 -23.484 1 93.12 46 SER B O 1
ATOM 2138 N N . ARG B 1 47 ? -13.922 -1.985 -24.5 1 94.44 47 ARG B N 1
ATOM 2139 C CA . ARG B 1 47 ? -13.523 -3.217 -25.188 1 94.44 47 ARG B CA 1
ATOM 2140 C C . ARG B 1 47 ? -12.375 -2.965 -26.156 1 94.44 47 ARG B C 1
ATOM 2142 O O . ARG B 1 47 ? -11.523 -3.828 -26.344 1 94.44 47 ARG B O 1
ATOM 2149 N N . GLU B 1 48 ? -12.406 -1.845 -26.719 1 95.44 48 GLU B N 1
ATOM 2150 C CA . GLU B 1 48 ? -11.352 -1.497 -27.656 1 95.44 48 GLU B CA 1
ATOM 2151 C C . GLU B 1 48 ? -10 -1.405 -26.969 1 95.44 48 GLU B C 1
ATOM 2153 O O . GLU B 1 48 ? -9.008 -1.946 -27.453 1 95.44 48 GLU B O 1
ATOM 2158 N N . THR B 1 49 ? -9.953 -0.734 -25.844 1 94.25 49 THR B N 1
ATOM 2159 C CA . THR B 1 49 ? -8.734 -0.619 -25.047 1 94.25 49 THR B CA 1
ATOM 2160 C C . THR B 1 49 ? -8.242 -1.994 -24.609 1 94.25 49 THR B C 1
ATOM 2162 O O . THR B 1 49 ? -7.047 -2.283 -24.672 1 94.25 49 THR B O 1
ATOM 2165 N N . LEU B 1 50 ? -9.156 -2.816 -24.172 1 95.88 50 LEU B N 1
ATOM 2166 C CA . LEU B 1 50 ? -8.797 -4.164 -23.75 1 95.88 50 LEU B CA 1
ATOM 2167 C C . LEU B 1 50 ? -8.211 -4.965 -24.906 1 95.88 50 LEU B C 1
ATOM 2169 O O . LEU B 1 50 ? -7.18 -5.621 -24.75 1 95.88 50 LEU B O 1
ATOM 2173 N N . ARG B 1 51 ? -8.828 -4.883 -26.047 1 96 51 ARG B N 1
ATOM 2174 C CA . ARG B 1 51 ? -8.367 -5.629 -27.219 1 96 51 ARG B CA 1
ATOM 2175 C C . ARG B 1 51 ? -6.965 -5.195 -27.625 1 96 51 ARG B C 1
ATOM 2177 O O . ARG B 1 51 ? -6.137 -6.027 -28 1 96 51 ARG B O 1
ATOM 2184 N N . GLU B 1 52 ? -6.699 -3.945 -27.547 1 96.38 52 GLU B N 1
ATOM 2185 C CA . GLU B 1 52 ? -5.363 -3.441 -27.844 1 96.38 52 GLU B CA 1
ATOM 2186 C C . GLU B 1 52 ? -4.336 -3.979 -26.844 1 96.38 52 GLU B C 1
ATOM 2188 O O . GLU B 1 52 ? -3.229 -4.355 -27.234 1 96.38 52 GLU B O 1
ATOM 2193 N N . ALA B 1 53 ? -4.727 -3.98 -25.625 1 96 53 ALA B N 1
ATOM 2194 C CA . ALA B 1 53 ? -3.85 -4.512 -24.594 1 96 53 ALA B CA 1
ATOM 2195 C C . ALA B 1 53 ? -3.562 -5.992 -24.812 1 96 53 ALA B C 1
ATOM 2197 O O . ALA B 1 53 ? -2.418 -6.434 -24.688 1 96 53 ALA B O 1
ATOM 2198 N N . LEU B 1 54 ? -4.598 -6.719 -25.172 1 97 54 LEU B N 1
ATOM 2199 C CA . LEU B 1 54 ? -4.445 -8.148 -25.406 1 97 54 LEU B CA 1
ATOM 2200 C C . LEU B 1 54 ? -3.564 -8.406 -26.625 1 97 54 LEU B C 1
ATOM 2202 O O . LEU B 1 54 ? -2.799 -9.367 -26.656 1 97 54 LEU B O 1
ATOM 2206 N N . ARG B 1 55 ? -3.666 -7.582 -27.594 1 97.06 55 ARG B N 1
ATOM 2207 C CA . ARG B 1 55 ? -2.805 -7.699 -28.766 1 97.06 55 ARG B CA 1
ATOM 2208 C C . ARG B 1 55 ? -1.339 -7.508 -28.375 1 97.06 55 ARG B C 1
ATOM 2210 O O . ARG B 1 55 ? -0.468 -8.227 -28.875 1 97.06 55 ARG B O 1
ATOM 2217 N N . THR B 1 56 ? -1.099 -6.504 -27.594 1 97 56 THR B N 1
ATOM 2218 C CA . THR B 1 56 ? 0.257 -6.266 -27.109 1 97 56 THR B CA 1
ATOM 2219 C C . THR B 1 56 ? 0.791 -7.492 -26.375 1 97 56 THR B C 1
ATOM 2221 O O . THR B 1 56 ? 1.93 -7.906 -26.594 1 97 56 THR B O 1
ATOM 2224 N N . LEU B 1 57 ? -0.033 -8.07 -25.516 1 97.38 57 LEU B N 1
ATOM 2225 C CA . LEU B 1 57 ? 0.369 -9.242 -24.75 1 97.38 57 LEU B CA 1
ATOM 2226 C C . LEU B 1 57 ? 0.555 -10.453 -25.672 1 97.38 57 LEU B C 1
ATOM 2228 O O . LEU B 1 57 ? 1.416 -11.297 -25.422 1 97.38 57 LEU B O 1
ATOM 2232 N N . GLN B 1 58 ? -0.22 -10.492 -26.688 1 97.25 58 GLN B N 1
ATOM 2233 C CA . GLN B 1 58 ? -0.063 -11.539 -27.688 1 97.25 58 GLN B CA 1
ATOM 2234 C C . GLN B 1 58 ? 1.284 -11.422 -28.391 1 97.25 58 GLN B C 1
ATOM 2236 O O . GLN B 1 58 ? 1.985 -12.422 -28.578 1 97.25 58 GLN B O 1
ATOM 2241 N N . GLN B 1 59 ? 1.628 -10.258 -28.781 1 97.12 59 GLN B N 1
ATOM 2242 C CA . GLN B 1 59 ? 2.895 -10.008 -29.469 1 97.12 59 GLN B CA 1
ATOM 2243 C C . GLN B 1 59 ? 4.078 -10.359 -28.578 1 97.12 59 GLN B C 1
ATOM 2245 O O . GLN B 1 59 ? 5.125 -10.789 -29.062 1 97.12 59 GLN B O 1
ATOM 2250 N N . ALA B 1 60 ? 3.85 -10.211 -27.312 1 96.06 60 ALA B N 1
ATOM 2251 C CA . ALA B 1 60 ? 4.902 -10.508 -26.344 1 96.06 60 ALA B CA 1
ATOM 2252 C C . ALA B 1 60 ? 4.918 -11.992 -25.984 1 96.06 60 ALA B C 1
ATOM 2254 O O . ALA B 1 60 ? 5.734 -12.438 -25.188 1 96.06 60 ALA B O 1
ATOM 2255 N N . GLY B 1 61 ? 3.896 -12.75 -26.484 1 96.19 61 GLY B N 1
ATOM 2256 C CA . GLY B 1 61 ? 3.852 -14.188 -26.281 1 96.19 61 GLY B CA 1
ATOM 2257 C C . GLY B 1 61 ? 3.203 -14.586 -24.969 1 96.19 61 GLY B C 1
ATOM 2258 O O . GLY B 1 61 ? 3.436 -15.68 -24.469 1 96.19 61 GLY B O 1
ATOM 2259 N N . CYS B 1 62 ? 2.4 -13.695 -24.406 1 97.06 62 CYS B N 1
ATOM 2260 C CA . CYS B 1 62 ? 1.812 -13.953 -23.094 1 97.06 62 CYS B CA 1
ATOM 2261 C C . CYS B 1 62 ? 0.435 -14.586 -23.234 1 97.06 62 CYS B C 1
ATOM 2263 O O . CYS B 1 62 ? -0.023 -15.289 -22.328 1 97.06 62 CYS B O 1
ATOM 2265 N N . VAL B 1 63 ? -0.227 -14.305 -24.359 1 97.94 63 VAL B N 1
ATOM 2266 C CA . VAL B 1 63 ? -1.556 -14.852 -24.609 1 97.94 63 VAL B CA 1
ATOM 2267 C C . VAL B 1 63 ? -1.706 -15.211 -26.078 1 97.94 63 VAL B C 1
ATOM 2269 O O . VAL B 1 63 ? -0.926 -14.75 -26.922 1 97.94 63 VAL B O 1
ATOM 2272 N N . GLU B 1 64 ? -2.705 -16.016 -26.328 1 97.12 64 GLU B N 1
ATOM 2273 C CA . GLU B 1 64 ? -3.029 -16.422 -27.688 1 97.12 64 GLU B CA 1
ATOM 2274 C C . GLU B 1 64 ? -4.535 -16.562 -27.875 1 97.12 64 GLU B C 1
ATOM 2276 O O . GLU B 1 64 ? -5.188 -17.328 -27.172 1 97.12 64 GLU B O 1
ATOM 2281 N N . PRO B 1 65 ? -5.059 -15.828 -28.797 1 95.06 65 PRO B N 1
ATOM 2282 C CA . PRO B 1 65 ? -6.465 -16.062 -29.141 1 95.06 65 PRO B CA 1
ATOM 2283 C C . PRO B 1 65 ? -6.672 -17.328 -29.953 1 95.06 65 PRO B C 1
ATOM 2285 O O . PRO B 1 65 ? -5.832 -17.688 -30.781 1 95.06 65 PRO B O 1
ATOM 2288 N N . ARG B 1 66 ? -7.707 -18.047 -29.625 1 94 66 ARG B N 1
ATOM 2289 C CA . ARG B 1 66 ? -8.133 -19.219 -30.375 1 94 66 ARG B CA 1
ATOM 2290 C C . ARG B 1 66 ? -9.586 -19.094 -30.828 1 94 66 ARG B C 1
ATOM 2292 O O . ARG B 1 66 ? -10.414 -18.531 -30.094 1 94 66 ARG B O 1
ATOM 2299 N N . ARG B 1 67 ? -9.828 -19.562 -32.031 1 90.44 67 ARG B N 1
ATOM 2300 C CA . ARG B 1 67 ? -11.172 -19.469 -32.594 1 90.44 67 ARG B CA 1
ATOM 2301 C C . ARG B 1 67 ? -11.922 -20.797 -32.469 1 90.44 67 ARG B C 1
ATOM 2303 O O . ARG B 1 67 ? -11.312 -21.828 -32.219 1 90.44 67 ARG B O 1
ATOM 2310 N N . GLY B 1 68 ? -13.242 -20.734 -32.625 1 88.62 68 GLY B N 1
ATOM 2311 C CA . GLY B 1 68 ? -14.078 -21.922 -32.625 1 88.62 68 GLY B CA 1
ATOM 2312 C C . GLY B 1 68 ? -14.992 -22 -31.406 1 88.62 68 GLY B C 1
ATOM 2313 O O . GLY B 1 68 ? -15.047 -21.062 -30.609 1 88.62 68 GLY B O 1
ATOM 2314 N N . ARG B 1 69 ? -15.781 -23.156 -31.266 1 87.31 69 ARG B N 1
ATOM 2315 C CA . ARG B 1 69 ? -16.781 -23.375 -30.219 1 87.31 69 ARG B CA 1
ATOM 2316 C C . ARG B 1 69 ? -16.172 -23.234 -28.828 1 87.31 69 ARG B C 1
ATOM 2318 O O . ARG B 1 69 ? -16.812 -22.719 -27.922 1 87.31 69 ARG B O 1
ATOM 2325 N N . TYR B 1 70 ? -14.93 -23.625 -28.734 1 88.56 70 TYR B N 1
ATOM 2326 C CA . TYR B 1 70 ? -14.234 -23.547 -27.453 1 88.56 70 TYR B CA 1
ATOM 2327 C C . TYR B 1 70 ? -13.125 -22.5 -27.484 1 88.56 70 TYR B C 1
ATOM 2329 O O . TYR B 1 70 ? -12.125 -22.625 -26.781 1 88.56 70 TYR B O 1
ATOM 2337 N N . GLY B 1 71 ? -13.461 -21.531 -28.328 1 91.12 71 GLY B N 1
ATOM 2338 C CA . GLY B 1 71 ? -12.438 -20.516 -28.516 1 91.12 71 GLY B CA 1
ATOM 2339 C C . GLY B 1 71 ? -12.352 -19.547 -27.359 1 91.12 71 GLY B C 1
ATOM 2340 O O . GLY B 1 71 ? -13.031 -19.703 -26.344 1 91.12 71 GLY B O 1
ATOM 2341 N N . GLY B 1 72 ? -11.312 -18.641 -27.359 1 94.69 72 GLY B N 1
ATOM 2342 C CA . GLY B 1 72 ? -11.008 -17.656 -26.344 1 94.69 72 GLY B CA 1
ATOM 2343 C C . GLY B 1 72 ? -9.547 -17.25 -26.328 1 94.69 72 GLY B C 1
ATOM 2344 O O . GLY B 1 72 ? -8.781 -17.609 -27.219 1 94.69 72 GLY B O 1
ATOM 2345 N N . THR B 1 73 ? -9.273 -16.375 -25.422 1 96.69 73 THR B N 1
ATOM 2346 C CA . THR B 1 73 ? -7.879 -15.969 -25.234 1 96.69 73 THR B CA 1
ATOM 2347 C C . THR B 1 73 ? -7.223 -16.797 -24.141 1 96.69 73 THR B C 1
ATOM 2349 O O . THR B 1 73 ? -7.73 -16.875 -23.016 1 96.69 73 THR B O 1
ATOM 2352 N N . PHE B 1 74 ? -6.094 -17.438 -24.469 1 97.81 74 PHE B N 1
ATOM 2353 C CA . PHE B 1 74 ? -5.441 -18.359 -23.547 1 97.81 74 PHE B CA 1
ATOM 2354 C C . PHE B 1 74 ? -4.055 -17.859 -23.172 1 97.81 74 PHE B C 1
ATOM 2356 O O . PHE B 1 74 ? -3.336 -17.312 -24 1 97.81 74 PHE B O 1
ATOM 2363 N N . VAL B 1 75 ? -3.693 -18.094 -21.922 1 97.31 75 VAL B N 1
ATOM 2364 C CA . VAL B 1 75 ? -2.375 -17.688 -21.453 1 97.31 75 VAL B CA 1
ATOM 2365 C C . VAL B 1 75 ? -1.311 -18.625 -22.016 1 97.31 75 VAL B C 1
ATOM 2367 O O . VAL B 1 75 ? -1.454 -19.844 -21.953 1 97.31 75 VAL B O 1
ATOM 2370 N N . THR B 1 76 ? -0.209 -18.031 -22.547 1 96.81 76 THR B N 1
ATOM 2371 C CA . THR B 1 76 ? 0.891 -18.828 -23.094 1 96.81 76 THR B CA 1
ATOM 2372 C C . THR B 1 76 ? 2.199 -18.5 -22.375 1 96.81 76 THR B C 1
ATOM 2374 O O . THR B 1 76 ? 3.227 -19.125 -22.641 1 96.81 76 THR B O 1
ATOM 2377 N N . TYR B 1 77 ? 2.094 -17.547 -21.547 1 93.69 77 TYR B N 1
ATOM 2378 C CA . TYR B 1 77 ? 3.271 -17.141 -20.781 1 93.69 77 TYR B CA 1
ATOM 2379 C C . TYR B 1 77 ? 3.805 -18.297 -19.953 1 93.69 77 TYR B C 1
ATOM 2381 O O . TYR B 1 77 ? 3.043 -18.969 -19.25 1 93.69 77 TYR B O 1
ATOM 2389 N N . ARG B 1 78 ? 5.129 -18.469 -20.047 1 89 78 ARG B N 1
ATOM 2390 C CA . ARG B 1 78 ? 5.836 -19.469 -19.25 1 89 78 ARG B CA 1
ATOM 2391 C C . ARG B 1 78 ? 6.867 -18.797 -18.344 1 89 78 ARG B C 1
ATOM 2393 O O . ARG B 1 78 ? 7.691 -18.016 -18.812 1 89 78 ARG B O 1
ATOM 2400 N N . MET B 1 79 ? 6.73 -19.141 -17.125 1 85.38 79 MET B N 1
ATOM 2401 C CA . MET B 1 79 ? 7.734 -18.625 -16.203 1 85.38 79 MET B CA 1
ATOM 2402 C C . MET B 1 79 ? 9.117 -19.156 -16.547 1 85.38 79 MET B C 1
ATOM 2404 O O . MET B 1 79 ? 9.289 -20.359 -16.75 1 85.38 79 MET B O 1
ATOM 2408 N N . PRO B 1 80 ? 10.023 -18.281 -16.609 1 82.31 80 PRO B N 1
ATOM 2409 C CA . PRO B 1 80 ? 11.383 -18.766 -16.875 1 82.31 80 PRO B CA 1
ATOM 2410 C C . PRO B 1 80 ? 11.922 -19.625 -15.719 1 82.31 80 PRO B C 1
ATOM 2412 O O . PRO B 1 80 ? 11.555 -19.406 -14.562 1 82.31 80 PRO B O 1
ATOM 2415 N N . ALA B 1 81 ? 12.812 -20.547 -16.078 1 85.56 81 ALA B N 1
ATOM 2416 C CA . ALA B 1 81 ? 13.477 -21.344 -15.047 1 85.56 81 ALA B CA 1
ATOM 2417 C C . ALA B 1 81 ? 14.398 -20.469 -14.195 1 85.56 81 ALA B C 1
ATOM 2419 O O . ALA B 1 81 ? 14.984 -19.5 -14.695 1 85.56 81 ALA B O 1
ATOM 2420 N N . PRO B 1 82 ? 14.469 -20.859 -12.984 1 85.31 82 PRO B N 1
ATOM 2421 C CA . PRO B 1 82 ? 15.375 -20.078 -12.133 1 85.31 82 PRO B CA 1
ATOM 2422 C C . PRO B 1 82 ? 16.812 -20.094 -12.641 1 85.31 82 PRO B C 1
ATOM 2424 O O . PRO B 1 82 ? 17.281 -21.125 -13.148 1 85.31 82 PRO B O 1
ATOM 2427 N N . ASP B 1 83 ? 17.469 -18.969 -12.531 1 83.94 83 ASP B N 1
ATOM 2428 C CA . ASP B 1 83 ? 18.859 -18.781 -12.922 1 83.94 83 ASP B CA 1
ATOM 2429 C C . ASP B 1 83 ? 19.562 -17.797 -11.992 1 83.94 83 ASP B C 1
ATOM 2431 O O . ASP B 1 83 ? 19.172 -16.625 -11.898 1 83.94 83 ASP B O 1
ATOM 2435 N N . VAL B 1 84 ? 20.656 -18.312 -11.438 1 83.06 84 VAL B N 1
ATOM 2436 C CA . VAL B 1 84 ? 21.375 -17.531 -10.445 1 83.06 84 VAL B CA 1
ATOM 2437 C C . VAL B 1 84 ? 21.938 -16.266 -11.086 1 83.06 84 VAL B C 1
ATOM 2439 O O . VAL B 1 84 ? 21.969 -15.203 -10.445 1 83.06 84 VAL B O 1
ATOM 2442 N N . ALA B 1 85 ? 22.328 -16.406 -12.297 1 84.19 85 ALA B N 1
ATOM 2443 C CA . ALA B 1 85 ? 22.828 -15.227 -12.992 1 84.19 85 ALA B CA 1
ATOM 2444 C C . ALA B 1 85 ? 21.734 -14.172 -13.148 1 84.19 85 ALA B C 1
ATOM 2446 O O . ALA B 1 85 ? 21.984 -12.977 -13 1 84.19 85 ALA B O 1
ATOM 2447 N N . ASP B 1 86 ? 20.5 -14.609 -13.367 1 84.06 86 ASP B N 1
ATOM 2448 C CA . ASP B 1 86 ? 19.344 -13.711 -13.445 1 84.06 86 ASP B CA 1
ATOM 2449 C C . ASP B 1 86 ? 19.062 -13.07 -12.094 1 84.06 86 ASP B C 1
ATOM 2451 O O . ASP B 1 86 ? 18.688 -11.898 -12.023 1 84.06 86 ASP B O 1
ATOM 2455 N N . LEU B 1 87 ? 19.25 -13.828 -11.133 1 84.38 87 LEU B N 1
ATOM 2456 C CA . LEU B 1 87 ? 19.031 -13.336 -9.773 1 84.38 87 LEU B CA 1
ATOM 2457 C C . LEU B 1 87 ? 19.984 -12.203 -9.445 1 84.38 87 LEU B C 1
ATOM 2459 O O . LEU B 1 87 ? 19.578 -11.148 -8.945 1 84.38 87 LEU B O 1
ATOM 2463 N N . ARG B 1 88 ? 21.25 -12.414 -9.781 1 84.38 88 ARG B N 1
ATOM 2464 C CA . ARG B 1 88 ? 22.266 -11.414 -9.5 1 84.38 88 ARG B CA 1
ATOM 2465 C C . ARG B 1 88 ? 22.016 -10.133 -10.297 1 84.38 88 ARG B C 1
ATOM 2467 O O . ARG B 1 88 ? 22.141 -9.031 -9.766 1 84.38 88 ARG B O 1
ATOM 2474 N N . ARG B 1 89 ? 21.625 -10.367 -11.484 1 84.25 89 ARG B N 1
ATOM 2475 C CA . ARG B 1 89 ? 21.328 -9.227 -12.336 1 84.25 89 ARG B CA 1
ATOM 2476 C C . ARG B 1 89 ? 20.125 -8.445 -11.805 1 84.25 89 ARG B C 1
ATOM 2478 O O . ARG B 1 89 ? 20.172 -7.215 -11.719 1 84.25 89 ARG B O 1
ATOM 2485 N N . ALA B 1 90 ? 19.062 -9.172 -11.469 1 84.25 90 ALA B N 1
ATOM 2486 C CA . ALA B 1 90 ? 17.859 -8.539 -10.945 1 84.25 90 ALA B CA 1
ATOM 2487 C C . ALA B 1 90 ? 18.141 -7.805 -9.641 1 84.25 90 ALA B C 1
ATOM 2489 O O . ALA B 1 90 ? 17.609 -6.707 -9.414 1 84.25 90 ALA B O 1
ATOM 2490 N N . ALA B 1 91 ? 18.938 -8.375 -8.891 1 83.31 91 ALA B N 1
ATOM 2491 C CA . ALA B 1 91 ? 19.297 -7.766 -7.613 1 83.31 91 ALA B CA 1
ATOM 2492 C C . ALA B 1 91 ? 20.094 -6.48 -7.828 1 83.31 91 ALA B C 1
ATOM 2494 O O . ALA B 1 91 ? 19.875 -5.48 -7.145 1 83.31 91 ALA B O 1
ATOM 2495 N N . ARG B 1 92 ? 21.016 -6.551 -8.727 1 82.38 92 ARG B N 1
ATOM 2496 C CA . ARG B 1 92 ? 21.828 -5.375 -9.047 1 82.38 92 ARG B CA 1
ATOM 2497 C C . ARG B 1 92 ? 20.953 -4.25 -9.594 1 82.38 92 ARG B C 1
ATOM 2499 O O . ARG B 1 92 ? 21.156 -3.08 -9.266 1 82.38 92 ARG B O 1
ATOM 2506 N N . ASP B 1 93 ? 20.062 -4.699 -10.359 1 83.19 93 ASP B N 1
ATOM 2507 C CA . ASP B 1 93 ? 19.172 -3.715 -10.969 1 83.19 93 ASP B CA 1
ATOM 2508 C C . ASP B 1 93 ? 18.328 -3.012 -9.906 1 83.19 93 ASP B C 1
ATOM 2510 O O . ASP B 1 93 ? 18.047 -1.816 -10.016 1 83.19 93 ASP B O 1
ATOM 2514 N N . LEU B 1 94 ? 17.906 -3.748 -8.961 1 84.81 94 LEU B N 1
ATOM 2515 C CA . LEU B 1 94 ? 17.094 -3.152 -7.902 1 84.81 94 LEU B CA 1
ATOM 2516 C C . LEU B 1 94 ? 17.953 -2.301 -6.973 1 84.81 94 LEU B C 1
ATOM 2518 O O . LEU B 1 94 ? 17.516 -1.249 -6.504 1 84.81 94 LEU B O 1
ATOM 2522 N N . GLY B 1 95 ? 19.203 -2.811 -6.75 1 81.06 95 GLY B N 1
ATOM 2523 C CA . GLY B 1 95 ? 20.109 -2.031 -5.926 1 81.06 95 GLY B CA 1
ATOM 2524 C C . GLY B 1 95 ? 19.484 -1.545 -4.637 1 81.06 95 GLY B C 1
ATOM 2525 O O . GLY B 1 95 ? 18.891 -2.332 -3.889 1 81.06 95 GLY B O 1
ATOM 2526 N N . GLY B 1 96 ? 19.484 -0.216 -4.488 1 79.62 96 GLY B N 1
ATOM 2527 C CA . GLY B 1 96 ? 18.953 0.421 -3.293 1 79.62 96 GLY B CA 1
ATOM 2528 C C . GLY B 1 96 ? 17.453 0.254 -3.148 1 79.62 96 GLY B C 1
ATOM 2529 O O . GLY B 1 96 ? 16.906 0.399 -2.051 1 79.62 96 GLY B O 1
ATOM 2530 N N . ALA B 1 97 ? 16.812 -0.241 -4.18 1 91.38 97 ALA B N 1
ATOM 2531 C CA . ALA B 1 97 ? 15.367 -0.395 -4.16 1 91.38 97 ALA B CA 1
ATOM 2532 C C . ALA B 1 97 ? 14.961 -1.735 -3.549 1 91.38 97 ALA B C 1
ATOM 2534 O O . ALA B 1 97 ? 13.789 -1.966 -3.258 1 91.38 97 ALA B O 1
ATOM 2535 N N . LEU B 1 98 ? 15.938 -2.588 -3.318 1 93.12 98 LEU B N 1
ATOM 2536 C CA . LEU B 1 98 ? 15.633 -3.908 -2.779 1 93.12 98 LEU B CA 1
ATOM 2537 C C . LEU B 1 98 ? 15.055 -3.801 -1.371 1 93.12 98 LEU B C 1
ATOM 2539 O O . LEU B 1 98 ? 14 -4.375 -1.081 1 93.12 98 LEU B O 1
ATOM 2543 N N . GLU B 1 99 ? 15.734 -2.965 -0.558 1 94.19 99 GLU B N 1
ATOM 2544 C CA . GLU B 1 99 ? 15.273 -2.83 0.821 1 94.19 99 GLU B CA 1
ATOM 2545 C C . GLU B 1 99 ? 13.891 -2.186 0.882 1 94.19 99 GLU B C 1
ATOM 2547 O O . GLU B 1 99 ? 13.07 -2.547 1.727 1 94.19 99 GLU B O 1
ATOM 2552 N N . ASP B 1 100 ? 13.695 -1.314 -0.02 1 96 100 ASP B N 1
ATOM 2553 C CA . ASP B 1 100 ? 12.375 -0.69 -0.133 1 96 100 ASP B CA 1
ATOM 2554 C C . ASP B 1 100 ? 11.305 -1.727 -0.455 1 96 100 ASP B C 1
ATOM 2556 O O . ASP B 1 100 ? 10.281 -1.799 0.228 1 96 100 ASP B O 1
ATOM 2560 N N . ALA B 1 101 ? 11.586 -2.523 -1.405 1 96.44 101 ALA B N 1
ATOM 2561 C CA . ALA B 1 101 ? 10.633 -3.539 -1.845 1 96.44 101 ALA B CA 1
ATOM 2562 C C . ALA B 1 101 ? 10.398 -4.574 -0.752 1 96.44 101 ALA B C 1
ATOM 2564 O O . ALA B 1 101 ? 9.258 -4.992 -0.521 1 96.44 101 ALA B O 1
ATOM 2565 N N . LEU B 1 102 ? 11.453 -4.938 -0.06 1 96.75 102 LEU B N 1
ATOM 2566 C CA . LEU B 1 102 ? 11.344 -5.949 0.985 1 96.75 102 LEU B CA 1
ATOM 2567 C C . LEU B 1 102 ? 10.555 -5.414 2.178 1 96.75 102 LEU B C 1
ATOM 2569 O O . LEU B 1 102 ? 9.711 -6.117 2.734 1 96.75 102 LEU B O 1
ATOM 2573 N N . THR B 1 103 ? 10.805 -4.16 2.553 1 97.62 103 THR B N 1
ATOM 2574 C CA . THR B 1 103 ? 10.094 -3.551 3.672 1 97.62 103 THR B CA 1
ATOM 2575 C C . THR B 1 103 ? 8.609 -3.41 3.357 1 97.62 103 THR B C 1
ATOM 2577 O O . THR B 1 103 ? 7.758 -3.744 4.188 1 97.62 103 THR B O 1
ATOM 2580 N N . TYR B 1 104 ? 8.328 -2.984 2.178 1 98.38 104 TYR B N 1
ATOM 2581 C CA . TYR B 1 104 ? 6.949 -2.799 1.751 1 98.38 104 TYR B CA 1
ATOM 2582 C C . TYR B 1 104 ? 6.207 -4.129 1.713 1 98.38 104 TYR B C 1
ATOM 2584 O O . TYR B 1 104 ? 5.102 -4.246 2.242 1 98.38 104 TYR B O 1
ATOM 2592 N N . ARG B 1 105 ? 6.797 -5.145 1.118 1 98.38 105 ARG B N 1
ATOM 2593 C CA . ARG B 1 105 ? 6.203 -6.477 1.098 1 98.38 105 ARG B CA 1
ATOM 2594 C C . ARG B 1 105 ? 5.922 -6.973 2.512 1 98.38 105 ARG B C 1
ATOM 2596 O O . ARG B 1 105 ? 4.832 -7.484 2.789 1 98.38 105 ARG B O 1
ATOM 2603 N N . HIS B 1 106 ? 6.906 -6.809 3.352 1 98.5 106 HIS B N 1
ATOM 2604 C CA . HIS B 1 106 ? 6.801 -7.301 4.719 1 98.5 106 HIS B CA 1
ATOM 2605 C C . HIS B 1 106 ? 5.594 -6.695 5.43 1 98.5 106 HIS B C 1
ATOM 2607 O O . HIS B 1 106 ? 4.777 -7.422 6.004 1 98.5 106 HIS B O 1
ATOM 2613 N N . VAL B 1 107 ? 5.488 -5.445 5.328 1 98.81 107 VAL B N 1
ATOM 2614 C CA . VAL B 1 107 ? 4.41 -4.746 6.023 1 98.81 107 VAL B CA 1
ATOM 2615 C C . VAL B 1 107 ? 3.061 -5.215 5.492 1 98.81 107 VAL B C 1
ATOM 2617 O O . VAL B 1 107 ? 2.16 -5.543 6.266 1 98.81 107 VAL B O 1
ATOM 2620 N N . LEU B 1 108 ? 2.936 -5.293 4.223 1 98.81 108 LEU B N 1
ATOM 2621 C CA . LEU B 1 108 ? 1.659 -5.637 3.605 1 98.81 108 LEU B CA 1
ATOM 2622 C C . LEU B 1 108 ? 1.268 -7.074 3.928 1 98.81 108 LEU B C 1
ATOM 2624 O O . LEU B 1 108 ? 0.146 -7.332 4.371 1 98.81 108 LEU B O 1
ATOM 2628 N N . GLU B 1 109 ? 2.178 -7.988 3.758 1 98.88 109 GLU B N 1
ATOM 2629 C CA . GLU B 1 109 ? 1.815 -9.398 3.859 1 98.88 109 GLU B CA 1
ATOM 2630 C C . GLU B 1 109 ? 1.638 -9.82 5.316 1 98.88 109 GLU B C 1
ATOM 2632 O O . GLU B 1 109 ? 0.759 -10.625 5.629 1 98.88 109 GLU B O 1
ATOM 2637 N N . VAL B 1 110 ? 2.449 -9.297 6.207 1 98.81 110 VAL B N 1
ATOM 2638 C CA . VAL B 1 110 ? 2.277 -9.602 7.625 1 98.81 110 VAL B CA 1
ATOM 2639 C C . VAL B 1 110 ? 0.958 -9.008 8.125 1 98.81 110 VAL B C 1
ATOM 2641 O O . VAL B 1 110 ? 0.185 -9.695 8.797 1 98.81 110 VAL B O 1
ATOM 2644 N N . GLY B 1 111 ? 0.74 -7.789 7.715 1 98.75 111 GLY B N 1
ATOM 2645 C CA . GLY B 1 111 ? -0.516 -7.16 8.094 1 98.75 111 GLY B CA 1
ATOM 2646 C C . GLY B 1 111 ? -1.731 -7.867 7.527 1 98.75 111 GLY B C 1
ATOM 2647 O O . GLY B 1 111 ? -2.754 -7.996 8.203 1 98.75 111 GLY B O 1
ATOM 2648 N N . ALA B 1 112 ? -1.653 -8.297 6.312 1 98.88 112 ALA B N 1
ATOM 2649 C CA . ALA B 1 112 ? -2.764 -8.992 5.664 1 98.88 112 ALA B CA 1
ATOM 2650 C C . ALA B 1 112 ? -3.074 -10.305 6.371 1 98.88 112 ALA B C 1
ATOM 2652 O O . ALA B 1 112 ? -4.242 -10.656 6.559 1 98.88 112 ALA B O 1
ATOM 2653 N N . ALA B 1 113 ? -2.031 -11.031 6.727 1 98.94 113 ALA B N 1
ATOM 2654 C CA . ALA B 1 113 ? -2.242 -12.297 7.426 1 98.94 113 ALA B CA 1
ATOM 2655 C C . ALA B 1 113 ? -2.967 -12.078 8.75 1 98.94 113 ALA B C 1
ATOM 2657 O O . ALA B 1 113 ? -3.904 -12.805 9.078 1 98.94 113 ALA B O 1
ATOM 2658 N N . GLU B 1 114 ? -2.514 -11.094 9.469 1 98.75 114 GLU B N 1
ATOM 2659 C CA . GLU B 1 114 ? -3.16 -10.766 10.734 1 98.75 114 GLU B CA 1
ATOM 2660 C C . GLU B 1 114 ? -4.613 -10.352 10.523 1 98.75 114 GLU B C 1
ATOM 2662 O O . GLU B 1 114 ? -5.508 -10.82 11.234 1 98.75 114 GLU B O 1
ATOM 2667 N N . ALA B 1 115 ? -4.836 -9.477 9.562 1 98.44 115 ALA B N 1
ATOM 2668 C CA . ALA B 1 115 ? -6.18 -8.984 9.281 1 98.44 115 ALA B CA 1
ATOM 2669 C C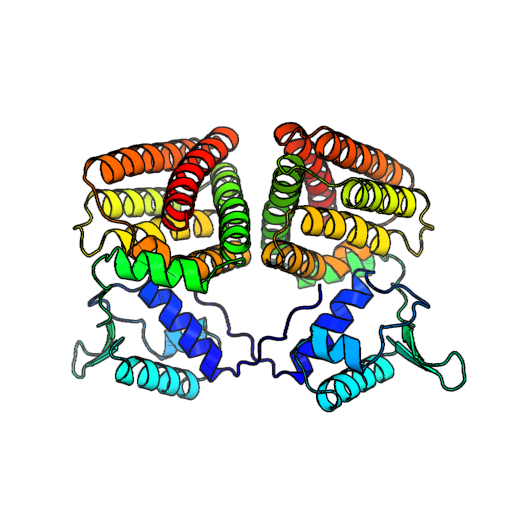 . ALA B 1 115 ? -7.102 -10.125 8.859 1 98.44 115 ALA B C 1
ATOM 2671 O O . ALA B 1 115 ? -8.25 -10.195 9.297 1 98.44 115 ALA B O 1
ATOM 2672 N N . ALA B 1 116 ? -6.598 -10.992 8.016 1 98.75 116 ALA B N 1
ATOM 2673 C CA . ALA B 1 116 ? -7.387 -12.133 7.574 1 98.75 116 ALA B CA 1
ATOM 2674 C C . ALA B 1 116 ? -7.758 -13.031 8.75 1 98.75 116 ALA B C 1
ATOM 2676 O O . ALA B 1 116 ? -8.891 -13.516 8.836 1 98.75 116 ALA B O 1
ATOM 2677 N N . ALA B 1 117 ? -6.824 -13.234 9.656 1 98.81 117 ALA B N 1
ATOM 2678 C CA . ALA B 1 117 ? -7.055 -14.094 10.812 1 98.81 117 ALA B CA 1
ATOM 2679 C C . ALA B 1 117 ? -8.117 -13.508 11.742 1 98.81 117 ALA B C 1
ATOM 2681 O O . ALA B 1 117 ? -8.867 -14.242 12.383 1 98.81 117 ALA B O 1
ATOM 2682 N N . ARG B 1 118 ? -8.188 -12.219 11.781 1 97.38 118 ARG B N 1
ATOM 2683 C CA . ARG B 1 118 ? -9.055 -11.57 12.758 1 97.38 118 ARG B CA 1
ATOM 2684 C C . ARG B 1 118 ? -1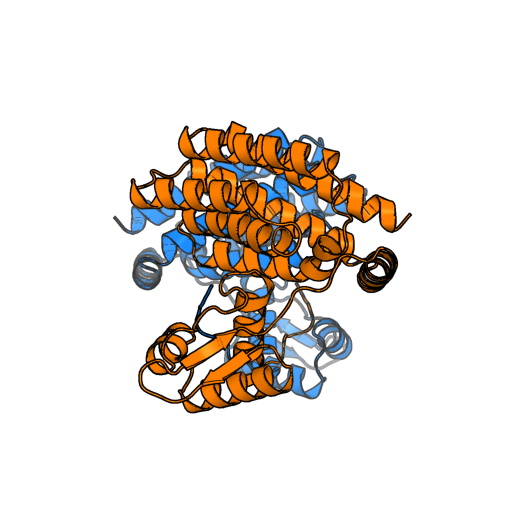0.469 -11.391 12.203 1 97.38 118 ARG B C 1
ATOM 2686 O O . ARG B 1 118 ? -11.375 -10.953 12.914 1 97.38 118 ARG B O 1
ATOM 2693 N N . ARG B 1 119 ? -10.664 -11.75 11.008 1 96.06 119 ARG B N 1
ATOM 2694 C CA . ARG B 1 119 ? -11.969 -11.656 10.359 1 96.06 119 ARG B CA 1
ATOM 2695 C C . ARG B 1 119 ? -12.68 -13.008 10.367 1 96.06 119 ARG B C 1
ATOM 2697 O O . ARG B 1 119 ? -12.055 -14.047 10.133 1 96.06 119 ARG B O 1
ATOM 2704 N N . PRO B 1 120 ? -14.016 -12.93 10.656 1 96.69 120 PRO B N 1
ATOM 2705 C CA . PRO B 1 120 ? -14.742 -14.172 10.398 1 96.69 120 PRO B CA 1
ATOM 2706 C C . PRO B 1 120 ? -14.766 -14.555 8.922 1 96.69 120 PRO B C 1
ATOM 2708 O O . PRO B 1 120 ? -15.102 -13.727 8.07 1 96.69 120 PRO B O 1
ATOM 2711 N N . LEU B 1 121 ? -14.375 -15.789 8.656 1 98.19 121 LEU B N 1
ATOM 2712 C CA . LEU B 1 121 ? -14.312 -16.266 7.277 1 98.19 121 LEU B CA 1
ATOM 2713 C C . LEU B 1 121 ? -15.445 -17.234 6.984 1 98.19 121 LEU B C 1
ATOM 2715 O O . LEU B 1 121 ? -15.758 -18.094 7.809 1 98.19 121 LEU B O 1
ATOM 2719 N N . SER B 1 122 ? -16.062 -17.078 5.828 1 98.19 122 SER B N 1
ATOM 2720 C CA . SER B 1 122 ? -17.078 -18.031 5.383 1 98.19 122 SER B CA 1
ATOM 2721 C C . SER B 1 122 ? -16.438 -19.375 5.039 1 98.19 122 SER B C 1
ATOM 2723 O O . SER B 1 122 ? -15.234 -19.469 4.84 1 98.19 122 SER B O 1
ATOM 2725 N N . PRO B 1 123 ? -17.266 -20.359 4.965 1 98.38 123 PRO B N 1
ATOM 2726 C CA . PRO B 1 123 ? -16.75 -21.672 4.555 1 98.38 123 PRO B CA 1
ATOM 2727 C C . PRO B 1 123 ? -16.062 -21.625 3.189 1 98.38 123 PRO B C 1
ATOM 2729 O O . PRO B 1 123 ? -15.039 -22.281 2.992 1 98.38 123 PRO B O 1
ATOM 2732 N N . ASP B 1 124 ? -16.594 -20.859 2.316 1 98.44 124 ASP B N 1
ATOM 2733 C CA . ASP B 1 124 ? -16 -20.75 0.986 1 98.44 124 ASP B CA 1
ATOM 2734 C C . ASP B 1 124 ? -14.625 -20.094 1.047 1 98.44 124 ASP B C 1
ATOM 2736 O O . ASP B 1 124 ? -13.711 -20.484 0.332 1 98.44 124 ASP B O 1
ATOM 2740 N N . GLN B 1 125 ? -14.516 -19.109 1.85 1 98.38 125 GLN B N 1
ATOM 2741 C CA . GLN B 1 125 ? -13.242 -18.422 2.006 1 98.38 125 GLN B CA 1
ATOM 2742 C C . GLN B 1 125 ? -12.195 -19.328 2.631 1 98.38 125 GLN B C 1
ATOM 2744 O O . GLN B 1 125 ? -11.031 -19.328 2.209 1 98.38 125 GLN B O 1
ATOM 2749 N N . ARG B 1 126 ? -12.57 -20.062 3.613 1 98.69 126 ARG B N 1
ATOM 2750 C CA . ARG B 1 126 ? -11.688 -21.031 4.246 1 98.69 126 ARG B CA 1
ATOM 2751 C C . ARG B 1 126 ? -11.219 -22.078 3.246 1 98.69 126 ARG B C 1
ATOM 2753 O O . ARG B 1 126 ? -10.023 -22.375 3.154 1 98.69 126 ARG B O 1
ATOM 2760 N N . ALA B 1 127 ? -12.188 -22.562 2.52 1 98.62 127 ALA B N 1
ATOM 2761 C CA . ALA B 1 127 ? -11.883 -23.578 1.517 1 98.62 127 ALA B CA 1
ATOM 2762 C C . ALA B 1 127 ? -10.945 -23.016 0.445 1 98.62 127 ALA B C 1
ATOM 2764 O O . ALA B 1 127 ? -10.07 -23.734 -0.055 1 98.62 127 ALA B O 1
ATOM 2765 N N . HIS B 1 128 ? -11.164 -21.781 0.127 1 97.88 128 HIS B N 1
ATOM 2766 C CA . HIS B 1 128 ? -10.328 -21.125 -0.864 1 97.88 128 HIS B CA 1
ATOM 2767 C C . HIS B 1 128 ? -8.867 -21.094 -0.424 1 97.88 128 HIS B C 1
ATOM 2769 O O . HIS B 1 128 ? -7.977 -21.469 -1.191 1 97.88 128 HIS B O 1
ATOM 2775 N N . LEU B 1 129 ? -8.617 -20.719 0.799 1 98.62 129 LEU B N 1
ATOM 2776 C CA . LEU B 1 129 ? -7.258 -20.656 1.319 1 98.62 129 LEU B CA 1
ATOM 2777 C C . LEU B 1 129 ? -6.633 -22.047 1.373 1 98.62 129 LEU B C 1
ATOM 2779 O O . LEU B 1 129 ? -5.484 -22.234 0.959 1 98.62 129 LEU B O 1
ATOM 2783 N N . GLU B 1 130 ? -7.391 -22.984 1.811 1 98.69 130 GLU B N 1
ATOM 2784 C CA . GLU B 1 130 ? -6.902 -24.359 1.896 1 98.69 130 GLU B CA 1
ATOM 2785 C C . GLU B 1 130 ? -6.57 -24.906 0.514 1 98.69 130 GLU B C 1
ATOM 2787 O O . GLU B 1 130 ? -5.57 -25.609 0.346 1 98.69 130 GLU B O 1
ATOM 2792 N N . SER B 1 131 ? -7.43 -24.625 -0.394 1 98.44 131 SER B N 1
ATOM 2793 C CA . SER B 1 131 ? -7.195 -25.094 -1.752 1 98.44 131 SER B CA 1
ATOM 2794 C C . SER B 1 131 ? -5.934 -24.484 -2.346 1 98.44 131 SER B C 1
ATOM 2796 O O . SER B 1 131 ? -5.191 -25.156 -3.07 1 98.44 131 SER B O 1
ATOM 2798 N N . ARG B 1 132 ? -5.652 -23.234 -2.088 1 98.12 132 ARG B N 1
ATOM 2799 C CA . ARG B 1 132 ? -4.438 -22.578 -2.582 1 98.12 132 ARG B CA 1
ATOM 2800 C C . ARG B 1 132 ? -3.195 -23.203 -1.962 1 98.12 132 ARG B C 1
ATOM 2802 O O . ARG B 1 132 ? -2.18 -23.391 -2.639 1 98.12 132 ARG B O 1
ATOM 2809 N N . LEU B 1 133 ? -3.271 -23.516 -0.669 1 98.69 133 LEU B N 1
ATOM 2810 C CA . LEU B 1 133 ? -2.156 -24.203 -0.017 1 98.69 133 LEU B CA 1
ATOM 2811 C C . LEU B 1 133 ? -1.927 -25.578 -0.627 1 98.69 133 LEU B C 1
ATOM 2813 O O . LEU B 1 133 ? -0.786 -25.953 -0.895 1 98.69 133 LEU B O 1
ATOM 2817 N N . THR B 1 134 ? -3.02 -26.312 -0.836 1 98.5 134 THR B N 1
ATOM 2818 C CA . THR B 1 134 ? -2.928 -27.641 -1.428 1 98.5 134 THR B CA 1
ATOM 2819 C C . THR B 1 134 ? -2.305 -27.578 -2.818 1 98.5 134 THR B C 1
ATOM 2821 O O . THR B 1 134 ? -1.415 -28.359 -3.146 1 98.5 134 THR B O 1
ATOM 2824 N N . ASP B 1 135 ? -2.791 -26.609 -3.631 1 97.25 135 ASP B N 1
ATOM 2825 C CA . ASP B 1 135 ? -2.221 -26.406 -4.961 1 97.25 135 ASP B CA 1
ATOM 2826 C C . ASP B 1 135 ? -0.715 -26.156 -4.879 1 97.25 135 ASP B C 1
ATOM 2828 O O . ASP B 1 135 ? 0.05 -26.703 -5.684 1 97.25 135 ASP B O 1
ATOM 2832 N N . LEU B 1 136 ? -0.305 -25.375 -3.928 1 97.56 136 LEU B N 1
ATOM 2833 C CA . LEU B 1 136 ? 1.099 -25.016 -3.766 1 97.56 136 LEU B CA 1
ATOM 2834 C C . LEU B 1 136 ? 1.925 -26.219 -3.34 1 97.56 136 LEU B C 1
ATOM 2836 O O . LEU B 1 136 ? 2.998 -26.469 -3.891 1 97.56 136 LEU B O 1
ATOM 2840 N N . GLU B 1 137 ? 1.44 -26.969 -2.463 1 97.06 137 GLU B N 1
ATOM 2841 C CA . GLU B 1 137 ? 2.162 -28.109 -1.932 1 97.06 137 GLU B CA 1
ATOM 2842 C C . GLU B 1 137 ? 2.316 -29.203 -2.988 1 97.06 137 GLU B C 1
ATOM 2844 O O . GLU B 1 137 ? 3.266 -29.984 -2.945 1 97.06 137 GLU B O 1
ATOM 2849 N N . GLN B 1 138 ? 1.437 -29.219 -3.938 1 96.44 138 GLN B N 1
ATOM 2850 C CA . GLN B 1 138 ? 1.46 -30.234 -4.984 1 96.44 138 GLN B CA 1
ATOM 2851 C C . GLN B 1 138 ? 2.053 -29.672 -6.277 1 96.44 138 GLN B C 1
ATOM 2853 O O . GLN B 1 138 ? 2.027 -30.344 -7.312 1 96.44 138 GLN B O 1
ATOM 2858 N N . ALA B 1 139 ? 2.59 -28.516 -6.184 1 94.56 139 ALA B N 1
ATOM 2859 C CA . ALA B 1 139 ? 3.029 -27.828 -7.391 1 94.56 139 ALA B CA 1
ATOM 2860 C C . ALA B 1 139 ? 4.281 -28.484 -7.973 1 94.56 139 ALA B C 1
ATOM 2862 O O . ALA B 1 139 ? 5.238 -28.75 -7.246 1 94.56 139 ALA B O 1
ATOM 2863 N N . PRO B 1 140 ? 4.211 -28.797 -9.297 1 91.44 140 PRO B N 1
ATOM 2864 C CA . PRO B 1 140 ? 5.504 -29.078 -9.922 1 91.44 140 PRO B CA 1
ATOM 2865 C C . PRO B 1 140 ? 6.449 -27.875 -9.891 1 91.44 140 PRO B C 1
ATOM 2867 O O . PRO B 1 140 ? 6.004 -26.734 -9.719 1 91.44 140 PRO B O 1
ATOM 2870 N N . GLN B 1 141 ? 7.715 -28.125 -10.055 1 88.88 141 GLN B N 1
ATOM 2871 C CA . GLN B 1 141 ? 8.742 -27.094 -9.914 1 88.88 141 GLN B CA 1
ATOM 2872 C C . GLN B 1 141 ? 8.477 -25.922 -10.852 1 88.88 141 GLN B C 1
ATOM 2874 O O . GLN B 1 141 ? 8.656 -24.766 -10.461 1 88.88 141 GLN B O 1
ATOM 2879 N N . GLU B 1 142 ? 7.977 -26.25 -12.008 1 88.44 142 GLU B N 1
ATOM 2880 C CA . GLU B 1 142 ? 7.816 -25.234 -13.039 1 88.44 142 GLU B CA 1
ATOM 2881 C C . GLU B 1 142 ? 6.656 -24.297 -12.711 1 88.44 142 GLU B C 1
ATOM 2883 O O . GLU B 1 142 ? 6.57 -23.188 -13.258 1 88.44 142 GLU B O 1
ATOM 2888 N N . GLN B 1 143 ? 5.809 -24.641 -11.773 1 92.06 143 GLN B N 1
ATOM 2889 C CA . GLN B 1 143 ? 4.633 -23.844 -11.453 1 92.06 143 GLN B CA 1
ATOM 2890 C C . GLN B 1 143 ? 4.699 -23.312 -10.023 1 92.06 143 GLN B C 1
ATOM 2892 O O . GLN B 1 143 ? 3.848 -22.516 -9.609 1 92.06 143 GLN B O 1
ATOM 2897 N N . TYR B 1 144 ? 5.703 -23.656 -9.312 1 94.31 144 TYR B N 1
ATOM 2898 C CA . TYR B 1 144 ? 5.762 -23.422 -7.875 1 94.31 144 TYR B CA 1
ATOM 2899 C C . TYR B 1 144 ? 5.684 -21.938 -7.566 1 94.31 144 TYR B C 1
ATOM 2901 O O . TYR B 1 144 ? 4.891 -21.516 -6.723 1 94.31 144 TYR B O 1
ATOM 2909 N N . ARG B 1 145 ? 6.441 -21.203 -8.305 1 94 145 ARG B N 1
ATOM 2910 C CA . ARG B 1 145 ? 6.551 -19.781 -7.973 1 94 145 ARG B CA 1
ATOM 2911 C C . ARG B 1 145 ? 5.234 -19.047 -8.234 1 94 145 ARG B C 1
ATOM 2913 O O . ARG B 1 145 ? 4.836 -18.188 -7.457 1 94 145 ARG B O 1
ATOM 2920 N N . GLN B 1 146 ? 4.566 -19.359 -9.281 1 94.62 146 GLN B N 1
ATOM 2921 C CA . GLN B 1 146 ? 3.275 -18.734 -9.562 1 94.62 146 GLN B CA 1
ATOM 2922 C C . GLN B 1 146 ? 2.23 -19.141 -8.531 1 94.62 146 GLN B C 1
ATOM 2924 O O . GLN B 1 146 ? 1.434 -18.328 -8.078 1 94.62 146 GLN B O 1
ATOM 2929 N N . LEU B 1 147 ? 2.258 -20.375 -8.18 1 95.81 147 LEU B N 1
ATOM 2930 C CA . LEU B 1 147 ? 1.295 -20.859 -7.195 1 95.81 147 LEU B CA 1
ATOM 2931 C C . LEU B 1 147 ? 1.607 -20.281 -5.816 1 95.81 147 LEU B C 1
ATOM 2933 O O . LEU B 1 147 ? 0.697 -20.031 -5.023 1 95.81 147 LEU B O 1
ATOM 2937 N N . ASP B 1 148 ? 2.906 -20.078 -5.559 1 97.19 148 ASP B N 1
ATOM 2938 C CA . ASP B 1 148 ? 3.299 -19.391 -4.336 1 97.19 148 ASP B CA 1
ATOM 2939 C C . ASP B 1 148 ? 2.74 -17.969 -4.309 1 97.19 148 ASP B C 1
ATOM 2941 O O . ASP B 1 148 ? 2.209 -17.516 -3.289 1 97.19 148 ASP B O 1
ATOM 2945 N N . SER B 1 149 ? 2.879 -17.297 -5.414 1 96.62 149 SER B N 1
ATOM 2946 C CA . SER B 1 149 ? 2.309 -15.953 -5.52 1 96.62 149 SER B CA 1
ATOM 2947 C C . SER B 1 149 ? 0.802 -15.969 -5.281 1 96.62 149 SER B C 1
ATOM 2949 O O . SER B 1 149 ? 0.275 -15.148 -4.531 1 96.62 149 SER B O 1
ATOM 2951 N N . ARG B 1 150 ? 0.119 -16.906 -5.852 1 95.81 150 ARG B N 1
ATOM 2952 C CA . ARG B 1 150 ? -1.331 -17.016 -5.719 1 95.81 150 ARG B CA 1
ATOM 2953 C C . ARG B 1 150 ? -1.73 -17.281 -4.273 1 95.81 150 ARG B C 1
ATOM 2955 O O . ARG B 1 150 ? -2.762 -16.781 -3.807 1 95.81 150 ARG B O 1
ATOM 2962 N N . PHE B 1 151 ? -0.914 -18.094 -3.619 1 98.5 151 PHE B N 1
ATOM 2963 C CA . PHE B 1 151 ? -1.157 -18.391 -2.211 1 98.5 151 PHE B CA 1
ATOM 2964 C C . PHE B 1 151 ? -1.132 -17.109 -1.384 1 98.5 151 PHE B C 1
ATOM 2966 O O . PHE B 1 151 ? -2.049 -16.844 -0.599 1 98.5 151 PHE B O 1
ATOM 2973 N N . HIS B 1 152 ? -0.145 -16.25 -1.576 1 98.44 152 HIS B N 1
ATOM 2974 C CA . HIS B 1 152 ? -0.027 -15.016 -0.824 1 98.44 152 HIS B CA 1
ATOM 2975 C C . HIS B 1 152 ? -1.125 -14.031 -1.212 1 98.44 152 HIS B C 1
ATOM 2977 O O . HIS B 1 152 ? -1.659 -13.32 -0.356 1 98.44 152 HIS B O 1
ATOM 2983 N N . LEU B 1 153 ? -1.452 -14.008 -2.482 1 97.69 153 LEU B N 1
ATOM 2984 C CA . LEU B 1 153 ? -2.535 -13.141 -2.934 1 97.69 153 LEU B CA 1
ATOM 2985 C C . LEU B 1 153 ? -3.863 -13.555 -2.307 1 97.69 153 LEU B C 1
ATOM 2987 O O . LEU B 1 153 ? -4.688 -12.703 -1.965 1 97.69 153 LEU B O 1
ATOM 2991 N N . ALA B 1 154 ? -4.059 -14.844 -2.18 1 97.88 154 ALA B N 1
ATOM 2992 C CA . ALA B 1 154 ? -5.281 -15.352 -1.562 1 97.88 154 ALA B CA 1
ATOM 2993 C C . ALA B 1 154 ? -5.43 -14.836 -0.134 1 97.88 154 ALA B C 1
ATOM 2995 O O . ALA B 1 154 ? -6.535 -14.508 0.303 1 97.88 154 ALA B O 1
ATOM 2996 N N . ILE B 1 155 ? -4.352 -14.758 0.55 1 98.75 155 ILE B N 1
ATOM 2997 C CA . ILE B 1 155 ? -4.387 -14.219 1.904 1 98.75 155 ILE B CA 1
ATOM 2998 C C . ILE B 1 155 ? -4.82 -12.758 1.861 1 98.75 155 ILE B C 1
ATOM 3000 O O . ILE B 1 155 ? -5.652 -12.32 2.662 1 98.75 155 ILE B O 1
ATOM 3004 N N . GLY B 1 156 ? -4.23 -12.008 0.945 1 98.25 156 GLY B N 1
ATOM 3005 C CA . GLY B 1 156 ? -4.656 -10.625 0.766 1 98.25 156 GLY B CA 1
ATOM 3006 C C . GLY B 1 156 ? -6.145 -10.492 0.502 1 98.25 156 GLY B C 1
ATOM 3007 O O . GLY B 1 156 ? -6.793 -9.594 1.04 1 98.25 156 GLY B O 1
ATOM 3008 N N . GLU B 1 157 ? -6.715 -11.398 -0.249 1 96.81 157 GLU B N 1
ATOM 3009 C CA . GLU B 1 157 ? -8.133 -11.367 -0.598 1 96.81 157 GLU B CA 1
ATOM 3010 C C . GLU B 1 157 ? -9.008 -11.609 0.63 1 96.81 157 GLU B C 1
ATOM 3012 O O . GLU B 1 157 ? -10.117 -11.07 0.723 1 96.81 157 GLU B O 1
ATOM 3017 N N . LEU B 1 158 ? -8.531 -12.352 1.511 1 98.19 158 LEU B N 1
ATOM 3018 C CA . LEU B 1 158 ? -9.312 -12.742 2.68 1 98.19 158 LEU B CA 1
ATOM 3019 C C . LEU B 1 158 ? -9.438 -11.578 3.658 1 98.19 158 LEU B C 1
ATOM 3021 O O . LEU B 1 158 ? -10.242 -11.625 4.59 1 98.19 158 LEU B O 1
ATOM 3025 N N . THR B 1 159 ? -8.672 -10.508 3.473 1 97.88 159 THR B N 1
ATOM 3026 C CA . THR B 1 159 ? -8.703 -9.367 4.383 1 97.88 159 THR B CA 1
ATOM 3027 C C . THR B 1 159 ? -9.984 -8.562 4.195 1 97.88 159 THR B C 1
ATOM 3029 O O . THR B 1 159 ? -10.328 -7.734 5.039 1 97.88 159 THR B O 1
ATOM 3032 N N . GLY B 1 160 ? -10.641 -8.805 3.041 1 94.31 160 GLY B N 1
ATOM 3033 C CA . GLY B 1 160 ? -11.812 -8.016 2.705 1 94.31 160 GLY B CA 1
ATOM 3034 C C . GLY B 1 160 ? -11.477 -6.621 2.205 1 94.31 160 GLY B C 1
ATOM 3035 O O . GLY B 1 160 ? -12.367 -5.801 1.983 1 94.31 160 GLY B O 1
ATOM 3036 N N . SER B 1 161 ? -10.305 -6.328 2.01 1 96.38 161 SER B N 1
ATOM 3037 C CA . SER B 1 161 ? -9.836 -5.043 1.495 1 96.38 161 SER B CA 1
ATOM 3038 C C . SER B 1 161 ? -9.281 -5.184 0.083 1 96.38 161 SER B C 1
ATOM 3040 O O . SER B 1 161 ? -8.125 -5.586 -0.099 1 96.38 161 SER B O 1
ATOM 3042 N N . PRO B 1 162 ? -10.086 -4.809 -0.925 1 94.19 162 PRO B N 1
ATOM 3043 C CA . PRO B 1 162 ? -9.57 -4.871 -2.295 1 94.19 162 PRO B CA 1
ATOM 3044 C C . PRO B 1 162 ? -8.328 -4.004 -2.496 1 94.19 162 PRO B C 1
ATOM 3046 O O . PRO B 1 162 ? -7.445 -4.355 -3.289 1 94.19 162 PRO B O 1
ATOM 3049 N N . THR B 1 163 ? -8.234 -2.895 -1.771 1 95.06 163 THR B N 1
ATOM 3050 C CA . THR B 1 163 ? -7.07 -2.023 -1.874 1 95.06 163 THR B CA 1
ATOM 3051 C C . THR B 1 163 ? -5.82 -2.732 -1.36 1 95.06 163 THR B C 1
ATOM 3053 O O . THR B 1 163 ? -4.762 -2.678 -1.994 1 95.06 163 THR B O 1
ATOM 3056 N N . LEU B 1 164 ? -5.973 -3.422 -0.253 1 97.25 164 LEU B N 1
ATOM 3057 C CA . LEU B 1 164 ? -4.852 -4.16 0.316 1 97.25 164 LEU B CA 1
ATOM 3058 C C . LEU B 1 164 ? -4.43 -5.301 -0.603 1 97.25 164 LEU B C 1
ATOM 3060 O O . LEU B 1 164 ? -3.234 -5.512 -0.826 1 97.25 164 LEU B O 1
ATOM 3064 N N . ALA B 1 165 ? -5.395 -6.004 -1.14 1 96.44 165 ALA B N 1
ATOM 3065 C CA . ALA B 1 165 ? -5.098 -7.09 -2.072 1 96.44 165 ALA B CA 1
ATOM 3066 C C . ALA B 1 165 ? -4.324 -6.574 -3.283 1 96.44 165 ALA B C 1
ATOM 3068 O O . ALA B 1 165 ? -3.355 -7.203 -3.719 1 96.44 165 ALA B O 1
ATOM 3069 N N . THR B 1 166 ? -4.695 -5.434 -3.754 1 94.38 166 THR B N 1
ATOM 3070 C CA . THR B 1 166 ? -4.027 -4.816 -4.895 1 94.38 166 THR B CA 1
ATOM 3071 C C . THR B 1 166 ? -2.602 -4.414 -4.535 1 94.38 166 THR B C 1
ATOM 3073 O O . THR B 1 166 ? -1.675 -4.617 -5.32 1 94.38 166 THR B O 1
ATOM 3076 N N . ALA B 1 167 ? -2.463 -3.867 -3.393 1 96.75 167 ALA B N 1
ATOM 3077 C CA . ALA B 1 167 ? -1.139 -3.445 -2.941 1 96.75 167 ALA B CA 1
ATOM 3078 C C . ALA B 1 167 ? -0.2 -4.641 -2.799 1 96.75 167 ALA B C 1
ATOM 3080 O O . ALA B 1 167 ? 0.985 -4.547 -3.125 1 96.75 167 ALA B O 1
ATOM 3081 N N . ILE B 1 168 ? -0.714 -5.754 -2.334 1 98 168 ILE B N 1
ATOM 3082 C CA . ILE B 1 168 ? 0.086 -6.965 -2.176 1 98 168 ILE B CA 1
ATOM 3083 C C . ILE B 1 168 ? 0.547 -7.461 -3.545 1 98 168 ILE B C 1
ATOM 3085 O O . ILE B 1 168 ? 1.704 -7.855 -3.711 1 98 168 ILE B O 1
ATOM 3089 N N . ALA B 1 169 ? -0.335 -7.41 -4.5 1 96.31 169 ALA B N 1
ATOM 3090 C CA . ALA B 1 169 ? 0.033 -7.812 -5.855 1 96.31 169 ALA B CA 1
ATOM 3091 C C . ALA B 1 169 ? 1.122 -6.906 -6.422 1 96.31 169 ALA B C 1
ATOM 3093 O O . ALA B 1 169 ? 2.076 -7.383 -7.043 1 96.31 169 ALA B O 1
ATOM 3094 N N . GLU B 1 170 ? 1.009 -5.656 -6.168 1 94.19 170 GLU B N 1
ATOM 3095 C CA . GLU B 1 170 ? 2.002 -4.691 -6.633 1 94.19 170 GLU B CA 1
ATOM 3096 C C . GLU B 1 170 ? 3.352 -4.922 -5.961 1 94.19 170 GLU B C 1
ATOM 3098 O O . GLU B 1 170 ? 4.395 -4.879 -6.617 1 94.19 170 GLU B O 1
ATOM 3103 N N . ALA B 1 171 ? 3.301 -5.145 -4.723 1 96.62 171 ALA B N 1
ATOM 3104 C CA . ALA B 1 171 ? 4.527 -5.406 -3.975 1 96.62 171 ALA B CA 1
ATOM 3105 C C . ALA B 1 171 ? 5.211 -6.676 -4.473 1 96.62 171 ALA B C 1
ATOM 3107 O O . ALA B 1 171 ? 6.434 -6.711 -4.629 1 96.62 171 ALA B O 1
ATOM 3108 N N . ARG B 1 172 ? 4.422 -7.711 -4.699 1 96.06 172 ARG B N 1
ATOM 3109 C CA . ARG B 1 172 ? 4.961 -8.969 -5.211 1 96.06 172 ARG B CA 1
ATOM 3110 C C . ARG B 1 172 ? 5.609 -8.766 -6.578 1 96.06 172 ARG B C 1
ATOM 3112 O O . ARG B 1 172 ? 6.664 -9.336 -6.859 1 96.06 172 ARG B O 1
ATOM 3119 N N . MET B 1 173 ? 5.027 -7.965 -7.426 1 93.75 173 MET B N 1
ATOM 3120 C CA . MET B 1 173 ? 5.539 -7.723 -8.773 1 93.75 173 MET B CA 1
ATOM 3121 C C . MET B 1 173 ? 6.91 -7.055 -8.719 1 93.75 173 MET B C 1
ATOM 3123 O O . MET B 1 173 ? 7.762 -7.309 -9.578 1 93.75 173 MET B O 1
ATOM 3127 N N . ARG B 1 174 ? 7.117 -6.273 -7.719 1 92 174 ARG B N 1
ATOM 3128 C CA . ARG B 1 174 ? 8.391 -5.57 -7.59 1 92 174 ARG B CA 1
ATOM 3129 C C . ARG B 1 174 ? 9.531 -6.547 -7.324 1 92 174 ARG B C 1
ATOM 3131 O O . ARG B 1 174 ? 10.68 -6.281 -7.688 1 92 174 ARG B O 1
ATOM 3138 N N . LEU B 1 175 ? 9.172 -7.672 -6.785 1 94.31 175 LEU B N 1
ATOM 3139 C CA . LEU B 1 175 ? 10.188 -8.633 -6.383 1 94.31 175 LEU B CA 1
ATOM 3140 C C . LEU B 1 175 ? 10.109 -9.898 -7.238 1 94.31 175 LEU B C 1
ATOM 3142 O O . LEU B 1 175 ? 10.891 -10.836 -7.043 1 94.31 175 LEU B O 1
ATOM 3146 N N . ASN B 1 176 ? 9.211 -9.938 -8.109 1 92.62 176 ASN B N 1
ATOM 3147 C CA . ASN B 1 176 ? 8.828 -11.172 -8.789 1 92.62 176 ASN B CA 1
ATOM 3148 C C . ASN B 1 176 ? 10.008 -11.812 -9.508 1 92.62 176 ASN B C 1
ATOM 3150 O O . ASN B 1 176 ? 10.227 -13.023 -9.414 1 92.62 176 ASN B O 1
ATOM 3154 N N . ASP B 1 177 ? 10.805 -11.031 -10.242 1 88.12 177 ASP B N 1
ATOM 3155 C CA . ASP B 1 177 ? 11.945 -11.578 -10.977 1 88.12 177 ASP B CA 1
ATOM 3156 C C . ASP B 1 177 ? 12.969 -12.188 -10.023 1 88.12 177 ASP B C 1
ATOM 3158 O O . ASP B 1 177 ? 13.547 -13.234 -10.312 1 88.12 177 ASP B O 1
ATOM 3162 N N . LEU B 1 178 ? 13.195 -11.539 -8.93 1 91.25 178 LEU B N 1
ATOM 3163 C CA . LEU B 1 178 ? 14.133 -12.062 -7.941 1 91.25 178 LEU B CA 1
ATOM 3164 C C . LEU B 1 178 ? 13.609 -13.352 -7.32 1 91.25 178 LEU B C 1
ATOM 3166 O O . LEU B 1 178 ? 14.344 -14.344 -7.227 1 91.25 178 LEU B O 1
ATOM 3170 N N . LEU B 1 179 ? 12.375 -13.336 -6.93 1 92.25 179 LEU B N 1
ATOM 3171 C CA . LEU B 1 179 ? 11.766 -14.508 -6.305 1 92.25 179 LEU B CA 1
ATOM 3172 C C . LEU B 1 179 ? 11.758 -15.695 -7.262 1 92.25 179 LEU B C 1
ATOM 3174 O O . LEU B 1 179 ? 12.031 -16.828 -6.855 1 92.25 179 LEU B O 1
ATOM 3178 N N . ASN B 1 180 ? 11.516 -15.406 -8.492 1 89.75 180 ASN B N 1
ATOM 3179 C CA . ASN B 1 180 ? 11.492 -16.453 -9.508 1 89.75 180 ASN B CA 1
ATOM 3180 C C . ASN B 1 180 ? 12.883 -17.031 -9.742 1 89.75 180 ASN B C 1
ATOM 3182 O O . ASN B 1 180 ? 13.016 -18.172 -10.188 1 89.75 180 ASN B O 1
ATOM 3186 N N . ALA B 1 181 ? 13.891 -16.297 -9.5 1 88.88 181 ALA B N 1
ATOM 3187 C CA . ALA B 1 181 ? 15.258 -16.703 -9.805 1 88.88 181 ALA B CA 1
ATOM 3188 C C . ALA B 1 181 ? 15.867 -17.5 -8.648 1 88.88 181 ALA B C 1
ATOM 3190 O O . ALA B 1 181 ? 16.953 -18.078 -8.781 1 88.88 181 ALA B O 1
ATOM 3191 N N . ILE B 1 182 ? 15.242 -17.531 -7.484 1 88.44 182 ILE B N 1
ATOM 3192 C CA . ILE B 1 182 ? 15.742 -18.297 -6.344 1 88.44 182 ILE B CA 1
ATOM 3193 C C . ILE B 1 182 ? 15.742 -19.781 -6.68 1 88.44 182 ILE B C 1
ATOM 3195 O O . ILE B 1 182 ? 14.711 -20.344 -7.062 1 88.44 182 ILE B O 1
ATOM 3199 N N . PRO B 1 183 ? 16.859 -20.469 -6.504 1 87 183 PRO B N 1
ATOM 3200 C CA . PRO B 1 183 ? 16.891 -21.922 -6.758 1 87 183 PRO B CA 1
ATOM 3201 C C . PRO B 1 183 ? 15.922 -22.688 -5.871 1 87 183 PRO B C 1
ATOM 3203 O O . PRO B 1 183 ? 15.742 -22.359 -4.699 1 87 183 PRO B O 1
ATOM 3206 N N . MET B 1 184 ? 15.336 -23.656 -6.539 1 87.5 184 MET B N 1
ATOM 3207 C CA . MET B 1 184 ? 14.383 -24.484 -5.812 1 87.5 184 MET B CA 1
ATOM 3208 C C . MET B 1 184 ? 15.055 -25.75 -5.285 1 87.5 184 MET B C 1
ATOM 3210 O O . MET B 1 184 ? 15.148 -26.75 -5.996 1 87.5 184 MET B O 1
ATOM 3214 N N . LEU B 1 185 ? 15.484 -25.578 -4.043 1 86.88 185 LEU B N 1
ATOM 3215 C CA . LEU B 1 185 ? 16.078 -26.719 -3.357 1 86.88 185 LEU B CA 1
ATOM 3216 C C . LEU B 1 185 ? 15.055 -27.438 -2.484 1 86.88 185 LEU B C 1
ATOM 3218 O O . LEU B 1 185 ? 14.25 -26.781 -1.817 1 86.88 185 LEU B O 1
ATOM 3222 N N . ASP B 1 186 ? 15.156 -28.703 -2.514 1 90.06 186 ASP B N 1
ATOM 3223 C CA . ASP B 1 186 ? 14.148 -29.516 -1.817 1 90.06 186 ASP B CA 1
ATOM 3224 C C . ASP B 1 186 ? 14.023 -29.078 -0.356 1 90.06 186 ASP B C 1
ATOM 3226 O O . ASP B 1 186 ? 12.914 -28.938 0.161 1 90.06 186 ASP B O 1
ATOM 3230 N N . ARG B 1 187 ? 15.086 -28.859 0.26 1 90.44 187 ARG B N 1
ATOM 3231 C CA . ARG B 1 187 ? 15.07 -28.5 1.674 1 90.44 187 ARG B CA 1
ATOM 3232 C C . ARG B 1 187 ? 14.391 -27.156 1.883 1 90.44 187 ARG B C 1
ATOM 3234 O O . ARG B 1 187 ? 13.641 -26.969 2.844 1 90.44 187 ARG B O 1
ATOM 3241 N N . ASN B 1 188 ? 14.672 -26.25 1.038 1 89.56 188 ASN B N 1
ATOM 3242 C CA . ASN B 1 188 ? 14.07 -24.922 1.139 1 89.56 188 ASN B CA 1
ATOM 3243 C C . ASN B 1 188 ? 12.57 -24.953 0.875 1 89.56 188 ASN B C 1
ATOM 3245 O O . ASN B 1 188 ? 11.797 -24.266 1.55 1 89.56 188 ASN B O 1
ATOM 3249 N N . ILE B 1 189 ? 12.234 -25.781 -0.059 1 92.06 189 ILE B N 1
ATOM 3250 C CA . ILE B 1 189 ? 10.82 -25.906 -0.405 1 92.06 189 ILE B CA 1
ATOM 3251 C C . ILE B 1 189 ? 10.062 -26.562 0.751 1 92.06 189 ILE B C 1
ATOM 3253 O O . ILE B 1 189 ? 8.953 -26.141 1.084 1 92.06 189 ILE B O 1
ATOM 3257 N N . ALA B 1 190 ? 10.672 -27.547 1.349 1 94.75 190 ALA B N 1
ATOM 3258 C CA . ALA B 1 190 ? 10.055 -28.203 2.496 1 94.75 190 ALA B CA 1
ATOM 3259 C C . ALA B 1 190 ? 9.891 -27.234 3.662 1 94.75 190 ALA B C 1
ATOM 3261 O O . ALA B 1 190 ? 8.852 -27.234 4.328 1 94.75 190 ALA B O 1
ATOM 3262 N N . HIS B 1 191 ? 10.891 -26.484 3.885 1 95.19 191 HIS B N 1
ATOM 3263 C CA . HIS B 1 191 ? 10.828 -25.5 4.953 1 95.19 191 HIS B CA 1
ATOM 3264 C C . HIS B 1 191 ? 9.742 -24.453 4.684 1 95.19 191 HIS B C 1
ATOM 3266 O O . HIS B 1 191 ? 8.977 -24.109 5.582 1 95.19 191 HIS B O 1
ATOM 3272 N N . ALA B 1 192 ? 9.664 -24 3.49 1 95.94 192 ALA B N 1
ATOM 3273 C CA . ALA B 1 192 ? 8.633 -23.047 3.105 1 95.94 192 ALA B CA 1
ATOM 3274 C C . ALA B 1 192 ? 7.238 -23.656 3.271 1 95.94 192 ALA B C 1
ATOM 3276 O O . ALA B 1 192 ? 6.305 -22.969 3.699 1 95.94 192 ALA B O 1
ATOM 3277 N N . ALA B 1 193 ? 7.125 -24.922 2.943 1 97.38 193 ALA B N 1
ATOM 3278 C CA . ALA B 1 193 ? 5.844 -25.609 3.088 1 97.38 193 ALA B CA 1
ATOM 3279 C C . ALA B 1 193 ? 5.391 -25.625 4.547 1 97.38 193 ALA B C 1
ATOM 3281 O O . ALA B 1 193 ? 4.223 -25.375 4.84 1 97.38 193 ALA B O 1
ATOM 3282 N N . ASP B 1 194 ? 6.32 -25.875 5.402 1 98.12 194 ASP B N 1
ATOM 3283 C CA . ASP B 1 194 ? 6.016 -25.859 6.832 1 98.12 194 ASP B CA 1
ATOM 3284 C C . ASP B 1 194 ? 5.547 -24.469 7.273 1 98.12 194 ASP B C 1
ATOM 3286 O O . ASP B 1 194 ? 4.594 -24.359 8.047 1 98.12 194 ASP B O 1
ATOM 3290 N N . GLN B 1 195 ? 6.18 -23.516 6.805 1 98.06 195 GLN B N 1
ATOM 3291 C CA . GLN B 1 195 ? 5.836 -22.141 7.16 1 98.06 195 GLN B CA 1
ATOM 3292 C C . GLN B 1 195 ? 4.477 -21.75 6.586 1 98.06 195 GLN B C 1
ATOM 3294 O O . GLN B 1 195 ? 3.672 -21.125 7.266 1 98.06 195 GLN B O 1
ATOM 3299 N N . HIS B 1 196 ? 4.195 -22.109 5.34 1 98.75 196 HIS B N 1
ATOM 3300 C CA . HIS B 1 196 ? 2.889 -21.844 4.75 1 98.75 196 HIS B CA 1
ATOM 3301 C C . HIS B 1 196 ? 1.778 -22.531 5.543 1 98.75 196 HIS B C 1
ATOM 3303 O O . HIS B 1 196 ? 0.734 -21.922 5.801 1 98.75 196 HIS B O 1
ATOM 3309 N N . ARG B 1 197 ? 2.018 -23.75 5.953 1 98.81 197 ARG B N 1
ATOM 3310 C CA . ARG B 1 197 ? 1.029 -24.453 6.754 1 98.81 197 ARG B CA 1
ATOM 3311 C C . ARG B 1 197 ? 0.763 -23.734 8.07 1 98.81 197 ARG B C 1
ATOM 3313 O O . ARG B 1 197 ? -0.385 -23.641 8.508 1 98.81 197 ARG B O 1
ATOM 3320 N N . ALA B 1 198 ? 1.818 -23.266 8.672 1 98.81 198 ALA B N 1
ATOM 3321 C CA . ALA B 1 198 ? 1.679 -22.516 9.922 1 98.81 198 ALA B CA 1
ATOM 3322 C C . ALA B 1 198 ? 0.843 -21.266 9.719 1 98.81 198 ALA B C 1
ATOM 3324 O O . ALA B 1 198 ? 0.008 -20.922 10.562 1 98.81 198 ALA B O 1
ATOM 3325 N N . MET B 1 199 ? 1.034 -20.578 8.633 1 98.88 199 MET B N 1
ATOM 3326 C CA . MET B 1 199 ? 0.256 -19.375 8.305 1 98.88 199 MET B CA 1
ATOM 3327 C C . MET B 1 199 ? -1.225 -19.719 8.172 1 98.88 199 MET B C 1
ATOM 3329 O O . MET B 1 199 ? -2.072 -19.062 8.781 1 98.88 199 MET B O 1
ATOM 3333 N N . VAL B 1 200 ? -1.483 -20.766 7.422 1 98.94 200 VAL B N 1
ATOM 3334 C CA . VAL B 1 200 ? -2.867 -21.141 7.152 1 98.94 200 VAL B CA 1
ATOM 3335 C C . VAL B 1 200 ? -3.543 -21.578 8.453 1 98.94 200 VAL B C 1
ATOM 3337 O O . VAL B 1 200 ? -4.668 -21.172 8.742 1 98.94 200 VAL B O 1
ATOM 3340 N N . ARG B 1 201 ? -2.848 -22.375 9.227 1 98.81 201 ARG B N 1
ATOM 3341 C CA . ARG B 1 201 ? -3.391 -22.844 10.5 1 98.81 201 ARG B CA 1
ATOM 3342 C C . ARG B 1 201 ? -3.756 -21.672 11.398 1 98.81 201 ARG B C 1
ATOM 3344 O O . ARG B 1 201 ? -4.84 -21.641 11.984 1 98.81 201 ARG B O 1
ATOM 3351 N N . ALA B 1 202 ? -2.852 -20.719 11.516 1 98.88 202 ALA B N 1
ATOM 3352 C CA . ALA B 1 202 ? -3.078 -19.562 12.375 1 98.88 202 ALA B CA 1
ATOM 3353 C C . ALA B 1 202 ? -4.25 -18.719 11.867 1 98.88 202 ALA B C 1
ATOM 3355 O O . ALA B 1 202 ? -5.082 -18.266 12.656 1 98.88 202 ALA B O 1
ATOM 3356 N N . ILE B 1 203 ? -4.367 -18.516 10.547 1 98.94 203 ILE B N 1
ATOM 3357 C CA . ILE B 1 203 ? -5.438 -17.719 9.953 1 98.94 203 ILE B CA 1
ATOM 3358 C C . ILE B 1 203 ? -6.781 -18.406 10.18 1 98.94 203 ILE B C 1
ATOM 3360 O O . ILE B 1 203 ? -7.742 -17.781 10.625 1 98.94 203 ILE B O 1
ATOM 3364 N N . LEU B 1 204 ? -6.805 -19.703 9.945 1 98.81 204 LEU B N 1
ATOM 3365 C CA . LEU B 1 204 ? -8.062 -20.438 10.055 1 98.81 204 LEU B CA 1
ATOM 3366 C C . LEU B 1 204 ? -8.469 -20.594 11.516 1 98.81 204 LEU B C 1
ATOM 3368 O O . LEU B 1 204 ? -9.664 -20.719 11.82 1 98.81 204 LEU B O 1
ATOM 3372 N N . ALA B 1 205 ? -7.531 -20.547 12.438 1 98.56 205 ALA B N 1
ATOM 3373 C CA . ALA B 1 205 ? -7.816 -20.641 13.867 1 98.56 205 ALA B CA 1
ATOM 3374 C C . ALA B 1 205 ? -8.25 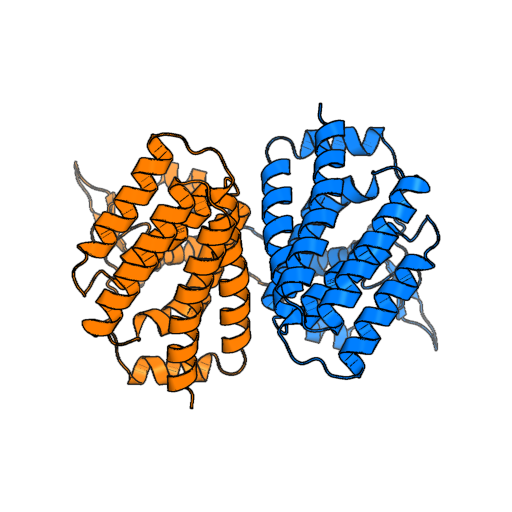-19.297 14.43 1 98.56 205 ALA B C 1
ATOM 3376 O O . ALA B 1 205 ? -8.648 -19.203 15.594 1 98.56 205 ALA B O 1
ATOM 3377 N N . GLY B 1 206 ? -8.117 -18.266 13.648 1 98.5 206 GLY B N 1
ATOM 3378 C CA . GLY B 1 206 ? -8.469 -16.922 14.102 1 98.5 206 GLY B CA 1
ATOM 3379 C C . GLY B 1 206 ? -7.434 -16.312 15.023 1 98.5 206 GLY B C 1
ATOM 3380 O O . GLY B 1 206 ? -7.75 -15.422 15.82 1 98.5 206 GLY B O 1
ATOM 3381 N N . ASP B 1 207 ? -6.281 -16.828 14.992 1 98.56 207 ASP B N 1
ATOM 3382 C CA . ASP B 1 207 ? -5.199 -16.328 15.844 1 98.56 207 ASP B CA 1
ATOM 3383 C C . ASP B 1 207 ? -4.344 -15.305 15.102 1 98.56 207 ASP B C 1
ATOM 3385 O O . ASP B 1 207 ? -3.35 -15.664 14.461 1 98.56 207 ASP B O 1
ATOM 3389 N N . GLY B 1 208 ? -4.668 -14.039 15.258 1 98.19 208 GLY B N 1
ATOM 3390 C CA . GLY B 1 208 ? -4.004 -12.961 14.547 1 98.19 208 GLY B CA 1
ATOM 3391 C C . GLY B 1 208 ? -2.525 -12.852 14.875 1 98.19 208 GLY B C 1
ATOM 3392 O O . GLY B 1 208 ? -1.701 -12.648 13.984 1 98.19 208 GLY B O 1
ATOM 3393 N N . ASP B 1 209 ? -2.205 -13.008 16.125 1 97.75 209 ASP B N 1
ATOM 3394 C CA . ASP B 1 209 ? -0.812 -12.898 16.531 1 97.75 209 ASP B CA 1
ATOM 3395 C C . ASP B 1 209 ? 0.031 -14.023 15.93 1 97.75 209 ASP B C 1
ATOM 3397 O O . ASP B 1 209 ? 1.138 -13.773 15.445 1 97.75 209 ASP B O 1
ATOM 3401 N N . ALA B 1 210 ? -0.496 -15.211 15.953 1 98.56 210 ALA B N 1
ATOM 3402 C CA . ALA B 1 210 ? 0.224 -16.344 15.375 1 98.56 210 ALA B CA 1
ATOM 3403 C C . ALA B 1 210 ? 0.364 -16.188 13.867 1 98.56 210 ALA B C 1
ATOM 3405 O O . ALA B 1 210 ? 1.399 -16.547 13.289 1 98.56 210 ALA B O 1
ATOM 3406 N N . ALA B 1 211 ? -0.704 -15.711 13.203 1 98.88 211 ALA B N 1
ATOM 3407 C CA . ALA B 1 211 ? -0.649 -15.492 11.766 1 98.88 211 ALA B CA 1
ATOM 3408 C C . ALA B 1 211 ? 0.44 -14.484 11.398 1 98.88 211 ALA B C 1
ATOM 3410 O O . ALA B 1 211 ? 1.208 -14.703 10.461 1 98.88 211 ALA B O 1
ATOM 3411 N N . ARG B 1 212 ? 0.494 -13.445 12.188 1 98.44 212 ARG B N 1
ATOM 3412 C CA . ARG B 1 212 ? 1.522 -12.43 11.992 1 98.44 212 ARG B CA 1
ATOM 3413 C C . ARG B 1 212 ? 2.918 -13.023 12.148 1 98.44 212 ARG B C 1
ATOM 3415 O O . ARG B 1 212 ? 3.777 -12.836 11.281 1 98.44 212 ARG B O 1
ATOM 3422 N N . ARG B 1 213 ? 3.172 -13.727 13.18 1 98 213 ARG B N 1
ATOM 3423 C CA . ARG B 1 213 ? 4.488 -14.289 13.469 1 98 213 ARG B CA 1
ATOM 3424 C C . ARG B 1 213 ? 4.906 -15.281 12.391 1 98 213 ARG B C 1
ATOM 3426 O O . ARG B 1 213 ? 6.051 -15.273 11.938 1 98 213 ARG B O 1
ATOM 3433 N N . ALA B 1 214 ? 3.975 -16.125 12 1 98.69 214 ALA B N 1
ATOM 3434 C CA . ALA B 1 214 ? 4.277 -17.125 10.977 1 98.69 214 ALA B CA 1
ATOM 3435 C C . ALA B 1 214 ? 4.645 -16.469 9.648 1 98.69 214 ALA B C 1
ATOM 3437 O O . ALA B 1 214 ? 5.57 -16.891 8.969 1 98.69 214 ALA B O 1
ATOM 3438 N N . THR B 1 215 ? 3.951 -15.43 9.305 1 98.81 215 THR B N 1
ATOM 3439 C CA . THR B 1 215 ? 4.219 -14.742 8.047 1 98.81 215 THR B CA 1
ATOM 3440 C C . THR B 1 215 ? 5.539 -13.977 8.117 1 98.81 215 THR B C 1
ATOM 3442 O O . THR B 1 215 ? 6.316 -13.984 7.164 1 98.81 215 THR B O 1
ATOM 3445 N N . GLU B 1 216 ? 5.773 -13.336 9.258 1 98.19 216 GLU B N 1
ATOM 3446 C CA . GLU B 1 216 ? 7.043 -12.641 9.461 1 98.19 216 GLU B CA 1
ATOM 3447 C C . GLU B 1 216 ? 8.227 -13.594 9.289 1 98.19 216 GLU B C 1
ATOM 3449 O O . GLU B 1 216 ? 9.211 -13.25 8.625 1 98.19 216 GLU B O 1
ATOM 3454 N N . GLU B 1 217 ? 8.125 -14.75 9.891 1 97.75 217 GLU B N 1
ATOM 3455 C CA . GLU B 1 217 ? 9.188 -15.742 9.789 1 97.75 217 GLU B CA 1
ATOM 3456 C C . GLU B 1 217 ? 9.391 -16.188 8.344 1 97.75 217 GLU B C 1
ATOM 3458 O O . GLU B 1 217 ? 10.531 -16.281 7.871 1 97.75 217 GLU B O 1
ATOM 3463 N N . HIS B 1 218 ? 8.32 -16.438 7.656 1 98.12 218 HIS B N 1
ATOM 3464 C CA . HIS B 1 218 ? 8.375 -16.859 6.262 1 98.12 218 HIS B CA 1
ATOM 3465 C C . HIS B 1 218 ? 9.055 -15.812 5.387 1 98.12 218 HIS B C 1
ATOM 3467 O O . HIS B 1 218 ? 9.945 -16.141 4.602 1 98.12 218 HIS B O 1
ATOM 3473 N N . LEU B 1 219 ? 8.68 -14.562 5.539 1 97.88 219 LEU B N 1
ATOM 3474 C CA . LEU B 1 219 ? 9.188 -13.484 4.703 1 97.88 219 LEU B CA 1
ATOM 3475 C C . LEU B 1 219 ? 10.633 -13.156 5.051 1 97.88 219 LEU B C 1
ATOM 3477 O O . LEU B 1 219 ? 11.414 -12.781 4.18 1 97.88 219 LEU B O 1
ATOM 3481 N N . ALA B 1 220 ? 11 -13.297 6.352 1 96 220 ALA B N 1
ATOM 3482 C CA . ALA B 1 220 ? 12.367 -13.023 6.785 1 96 220 ALA B CA 1
ATOM 3483 C C . ALA B 1 220 ? 13.352 -13.992 6.129 1 96 220 ALA B C 1
ATOM 3485 O O . ALA B 1 220 ? 14.461 -13.602 5.766 1 96 220 ALA B O 1
ATOM 3486 N N . ALA B 1 221 ? 12.961 -15.227 6 1 93.38 221 ALA B N 1
ATOM 3487 C CA . ALA B 1 221 ? 13.812 -16.219 5.363 1 93.38 221 ALA B CA 1
ATOM 3488 C C . ALA B 1 221 ? 14.07 -15.875 3.902 1 93.38 221 ALA B C 1
ATOM 3490 O O . ALA B 1 221 ? 15.211 -15.945 3.434 1 93.38 221 ALA B O 1
ATOM 3491 N N . THR B 1 222 ? 13.062 -15.508 3.229 1 92.19 222 THR B N 1
ATOM 3492 C CA . THR B 1 222 ? 13.18 -15.133 1.823 1 92.19 222 THR B CA 1
ATOM 3493 C C . THR B 1 222 ? 14.023 -13.867 1.669 1 92.19 222 THR B C 1
ATOM 3495 O O . THR B 1 222 ? 14.875 -13.789 0.786 1 92.19 222 THR B O 1
ATOM 3498 N N . ALA B 1 223 ? 13.828 -12.891 2.525 1 93.62 223 ALA B N 1
ATOM 3499 C CA . ALA B 1 223 ? 14.586 -11.641 2.482 1 93.62 223 ALA B CA 1
ATOM 3500 C C . ALA B 1 223 ? 16.078 -11.891 2.715 1 93.62 223 ALA B C 1
ATOM 3502 O O . ALA B 1 223 ? 16.922 -11.32 2.021 1 93.62 223 ALA B O 1
ATOM 3503 N N . ALA B 1 224 ? 16.359 -12.742 3.688 1 91.75 224 ALA B N 1
ATOM 3504 C CA . ALA B 1 224 ? 17.75 -13.078 3.98 1 91.75 224 ALA B CA 1
ATOM 3505 C C . ALA B 1 224 ? 18.422 -13.734 2.773 1 91.75 224 ALA B C 1
ATOM 3507 O O . ALA B 1 224 ? 19.578 -13.422 2.455 1 91.75 224 ALA B O 1
ATOM 3508 N N . LEU B 1 225 ? 17.688 -14.578 2.133 1 87.62 225 LEU B N 1
ATOM 3509 C CA . LEU B 1 225 ? 18.203 -15.25 0.942 1 87.62 225 LEU B CA 1
ATOM 3510 C C . LEU B 1 225 ? 18.5 -14.242 -0.165 1 87.62 225 LEU B C 1
ATOM 3512 O O . LEU B 1 225 ? 19.578 -14.289 -0.777 1 87.62 225 LEU B O 1
ATOM 3516 N N . LEU B 1 226 ? 17.578 -13.312 -0.423 1 89.5 226 LEU B N 1
ATOM 3517 C CA . LEU B 1 226 ? 17.75 -12.32 -1.479 1 89.5 226 LEU B CA 1
ATOM 3518 C C . LEU B 1 226 ? 18.906 -11.383 -1.165 1 89.5 226 LEU B C 1
ATOM 3520 O O . LEU B 1 226 ? 19.703 -11.047 -2.049 1 89.5 226 LEU B O 1
ATOM 3524 N N . ARG B 1 227 ? 19.062 -11.047 0.102 1 88.06 227 ARG B N 1
ATOM 3525 C CA . ARG B 1 227 ? 20.156 -10.18 0.512 1 88.06 227 ARG B CA 1
ATOM 3526 C C . ARG B 1 227 ? 21.5 -10.891 0.365 1 88.06 227 ARG B C 1
ATOM 3528 O O . ARG B 1 227 ? 22.516 -10.258 0.06 1 88.06 227 ARG B O 1
ATOM 3535 N N . GLY B 1 228 ? 21.484 -12.156 0.601 1 83.94 228 GLY B N 1
ATOM 3536 C CA . GLY B 1 228 ? 22.688 -12.953 0.497 1 83.94 228 GLY B CA 1
ATOM 3537 C C . GLY B 1 228 ? 23.234 -13.031 -0.917 1 83.94 228 GLY B C 1
ATOM 3538 O O . GLY B 1 228 ? 24.438 -13.172 -1.114 1 83.94 228 GLY B O 1
ATOM 3539 N N . PHE B 1 229 ? 22.359 -12.922 -1.854 1 78.25 229 PHE B N 1
ATOM 3540 C CA . PHE B 1 229 ? 22.812 -12.992 -3.236 1 78.25 229 PHE B CA 1
ATOM 3541 C C . PHE B 1 229 ? 23.422 -11.664 -3.672 1 78.25 229 PHE B C 1
ATOM 3543 O O . PHE B 1 229 ? 24.125 -11.594 -4.684 1 78.25 229 PHE B O 1
ATOM 3550 N N . LEU B 1 230 ? 23.062 -10.578 -3.029 1 71.94 230 LEU B N 1
ATOM 3551 C CA . LEU B 1 230 ? 23.641 -9.273 -3.346 1 71.94 230 LEU B CA 1
ATOM 3552 C C . LEU B 1 230 ? 25.016 -9.125 -2.693 1 71.94 230 LEU B C 1
ATOM 3554 O O . LEU B 1 230 ? 25.812 -8.281 -3.111 1 71.94 230 LEU B O 1
ATOM 3558 N N . ALA B 1 231 ? 25.328 -9.805 -1.604 1 63 231 ALA B N 1
ATOM 3559 C CA . ALA B 1 231 ? 26.656 -9.719 -0.999 1 63 231 ALA B CA 1
ATOM 3560 C C . ALA B 1 231 ? 27.688 -10.477 -1.833 1 63 231 ALA B C 1
ATOM 3562 O O . ALA B 1 231 ? 27.328 -11.391 -2.586 1 63 231 ALA B O 1
#

InterPro domains:
  IPR000524 Transcription regulator HTH, GntR [PF00392] (12-75)
  IPR000524 Transcription regulator HTH, GntR [PR00035] (33-47)
  IPR000524 Transcription regulator HTH, GntR [PR00035] (47-63)
  IPR000524 Transcription regulator HTH, GntR [PS50949] (8-78)
  IPR000524 Transcription regulator HTH, GntR [SM00345] (14-75)
  IPR000524 Transcription regulator HTH, GntR [cd07377] (11-76)
  IPR008920 Transcription regulator FadR/GntR, C-terminal [G3DSA:1.20.120.530] (97-228)
  IPR008920 Transcription regulator FadR/GntR, C-terminal [SSF48008] (98-229)
  IPR011711 GntR, C-terminal [PF07729] (101-220)
  IPR011711 GntR, C-terminal [SM00895] (100-221)
  IPR036388 Winged helix-like DNA-binding domain superfamily [G3DSA:1.10.10.10] (9-80)
  IPR036390 Winged helix DNA-binding domain superfamily [SSF46785] (1-78)

Foldseek 3Di:
DDDDDDDDDLLRVLLVVVVLCDLLPVADAFRFDDDLVVSCVVSVHDSVSNVSSLVVCVVVQQWDFDDDPPTGIGGHDFQDAADLVLLQVLLVVCPVVLVVLLVQLLVLLLVLLLLLLQDDDDPVLLVQLVVLLVCLVPDDPRCNLSSVSVNSLSSNVSSVDPVSSVSNSVSCVSCSSNSNNDDDDPVLSVVLSVLSVQLSVSSVNSNSVSNSVSSNVNSVVVSVVSVVSND/DDDDDDDDDLLRVLLVVVVLCDLLPVADAFRFDDDLVVSCVVSVHDSVSNVSSLVVCVVVQQWDFDDDPPTGIGGHDFQDAADLVLLQVLLVVCPVVLVVLLVQLLVLLLVLLLLLLQDDDDPVLLVQLVVLLVCLVPDDPRCNLSSVSVNSLSSNVSSVDPVSSVSNSVSCVSCSSNSNNDDDDPVVSVVLSVLSVQLSVSSVNSNSVSNSVSSNVNSVVVSVSSVVSND

Sequence (462 aa):
MFRPVRTGNAFEETVERLLQAIKLGVFGLGDRLPAERDLAARLGVSRETLREALRTLQQAGCVEPRRGRYGGTFVTYRMPAPDVADLRRAARDLGGALEDALTYRHVLEVGAAEAAARRPLSPDQRAHLESRLTDLEQAPQEQYRQLDSRFHLAIGELTGSPTLATAIAEARMRLNDLLNAIPMLDRNIAHAADQHRAMVRAILAGDGDAARRATEEHLAATAALLRGFLAMFRPVRTGNAFEETVERLLQAIKLGVFGLGDRLPAERDLAARLGVSRETLREALRTLQQAGCVEPRRGRYGGTFVTYRMPAPDVADLRRAARDLGGALEDALTYRHVLEVGAAEAAARRPLSPDQRAHLESRLTDLEQAPQEQYRQLDSRFHLAIGELTGSPTLATAIAEARMRLNDLLNAIPMLDRNIAHAADQHRAMVRAILAGDGDAARRATEEHLAATAALLRGFLA

pLDDT: mean 92.63, std 8.2, range [46.28, 98.94]

Secondary structure (DSSP, 8-state):
-------B-HHHHHHHHHHHHHHTTSS-TTPBPPPHHHHHHHHT--HHHHHHHHHHHHHTTSEEEE-STT-EEEE---PPPP-HHHHHHHHHHHTTHHHHHHHHHHHHHHHHHHHHHHS---HHHHHHHHHHHHHHHT--HHHHHHHHHHHHHHHHHHTT-HHHHHHHHHHHHHHHHHHHHS---HHHHHHHHHHHHHHHHHHHTT-HHHHHHHHHHHHHHHHHHHHHHH-/-------B-HHHHHHHHHHHHHHTTSS-TTPBPPPHHHHHHHHT--HHHHHHHHHHHHHTTSEEEE-STT-EEEE---PPPP-HHHHHHHHHHHTTHHHHHHHHHHHHHHHHHHHHHHS---HHHHHHHHHHHHHHHT--HHHHHHHHHHHHHHHHHHTT-HHHHHHHHHHHHHHHHHHHHS---HHHHHHHHHHHHHHHHHHHTT-HHHHHHHHHHHHHHHHHHHHHHH-

Organism: Streptomyces rubellomurinus (strain ATCC 31215) (NCBI:txid359131)

Solvent-accessible surface area (backbone atoms only — not comparable to full-atom values): 23413 Å² total; per-residue (Å²): 128,69,53,58,51,70,68,31,51,54,48,56,38,46,37,50,48,51,49,48,36,39,68,36,32,77,42,38,68,68,34,71,54,71,56,64,71,58,47,15,59,43,30,59,47,51,60,65,48,46,50,53,28,49,49,53,36,32,76,71,47,38,33,45,80,44,79,67,98,86,39,45,41,26,29,55,43,71,76,71,77,55,33,64,69,56,23,43,49,46,44,60,71,39,46,84,47,44,61,27,45,51,51,38,36,49,29,47,53,23,32,24,32,20,47,23,6,65,42,92,70,51,72,66,56,50,49,49,53,51,48,34,50,53,51,37,75,66,39,53,80,84,45,31,62,28,35,48,42,37,35,56,48,48,39,22,54,58,44,67,16,69,67,44,26,42,50,45,53,53,36,48,60,75,42,40,68,43,63,45,14,51,77,89,43,70,69,59,52,52,51,48,49,54,36,52,50,45,26,50,53,19,28,76,69,43,34,29,68,52,8,24,52,31,38,45,53,50,51,49,54,55,51,52,53,59,53,54,59,70,101,128,68,54,57,51,70,65,31,51,54,48,56,37,46,37,50,49,52,49,48,37,40,68,36,31,77,42,38,68,67,35,69,55,69,55,63,72,59,48,15,59,43,31,60,47,52,62,65,48,46,51,52,28,50,48,55,36,33,76,71,46,36,32,44,79,45,81,67,98,85,39,46,41,25,28,55,44,70,76,71,77,54,34,64,70,55,23,45,49,46,45,59,70,39,46,84,47,44,62,27,46,51,52,39,37,48,30,48,54,24,32,24,32,21,46,25,5,66,41,92,68,52,72,65,56,51,49,51,52,51,50,36,49,52,53,35,75,66,39,54,81,86,45,30,63,29,34,47,40,36,37,56,47,48,38,22,54,57,45,67,16,70,65,45,26,41,50,46,54,52,36,46,61,73,43,40,68,42,62,45,16,51,77,89,43,71,69,58,52,53,51,50,49,54,35,52,50,45,26,50,52,19,28,76,68,43,33,28,69,52,7,25,52,31,38,47,55,49,51,49,53,53,50,52,53,59,52,55,59,68,100